Protein 2QY1 (pdb70)

Nearest PDB structures (foldseek):
  2qy1-assembly2_B  TM=1.002E+00  e=3.876E-56  Xanthomonas campestris pv. campestris
  2qxz-assembly2_B  TM=1.002E+00  e=1.216E-54  Xanthomonas campestris pv. campestris
  2qx3-assembly2_B  TM=1.002E+00  e=9.258E-54  Xanthomonas campestris pv. campestris
  7xks-assembly1_A  TM=9.004E-01  e=6.450E-21  Shouchella clausii
  7bbv-assembly2_B  TM=7.972E-01  e=6.185E-16  Verticillium dahliae VdLs.17

Organism: Xanthomonas campestris pv. campestris (strain ATCC 33913 / DSM 3586 / NCPPB 528 / LMG 568 / P 25) (NCBI:txid190485)

Radius of gyration: 25.92 Å; Cα contacts (8 Å, |Δi|>4): 2200; chains: 2; bounding box: 59×51×73 Å

Solvent-accessible surface area: 23620 Å² total; per-residue (Å²): 81,18,51,2,13,0,36,63,4,82,3,4,42,162,114,132,72,65,110,4,61,65,49,115,39,0,20,62,18,3,51,98,25,107,12,73,59,17,19,9,0,38,9,52,10,149,60,91,42,50,78,30,178,81,45,28,36,7,6,91,44,33,40,63,33,0,19,0,17,34,24,19,34,0,1,0,70,6,30,121,44,7,11,0,6,6,0,1,41,0,5,0,70,0,57,25,0,8,0,5,18,0,26,0,0,18,9,30,1,0,88,57,2,28,1,0,6,0,10,0,16,84,27,16,56,0,12,64,0,20,0,1,0,0,14,0,25,9,19,59,72,122,8,106,49,4,32,103,13,9,20,30,0,0,2,8,0,59,45,2,0,52,66,0,0,2,1,12,0,43,0,56,58,5,38,58,0,2,21,2,0,102,29,44,84,6,89,92,0,64,47,3,51,1,0,2,7,7,0,37,5,27,60,0,26,14,47,0,2,13,3,26,24,11,16,1,0,1,2,0,0,4,0,14,57,1,80,68,6,0,0,8,0,16,18,40,0,14,0,36,0,18,6,0,23,0,19,61,2,80,0,0,0,0,1,21,65,2,67,108,50,1,55,3,16,19,65,107,28,82,61,21,87,40,40,76,67,18,99,25,142,76,118,116,75,98,26,38,4,73,130,53,121,41,63,91,120,21,78,87,95,26,70,34,162,57,120,63,17,77,17,66,105,0,71,71,66,0,67,64,6,0,1,20,46,69,139,73,39,107,82,22,49,2,18,0,45,51,4,81,3,6,39,159,119,120,81,79,107,9,58,65,49,114,38,0,14,64,24,2,49,101,23,102,11,76,73,4,24,12,0,38,9,49,8,162,62,89,41,50,83,29,183,76,40,27,34,8,10,95,45,29,34,71,21,0,32,0,19,29,21,20,37,0,2,0,71,5,27,111,43,8,11,0,8,9,0,0,32,0,3,0,74,0,54,20,0,9,0,6,17,0,26,0,0,19,9,33,2,0,80,43,2,29,2,1,11,0,18,0,16,66,26,16,53,0,14,97,0,22,0,2,1,0,14,0,24,9,16,64,68,156,7,109,43,4,31,104,12,3,8,30,1,0,2,12,0,55,54,2,0,53,73,0,0,2,1,13,0,45,0,56,58,5,20,43,0,2,20,2,0,98,29,43,85,4,88,89,0,63,46,3,50,1,0,2,6,9,0,39,5,27,61,0,40,23,50,0,2,14,4,27,23,9,16,1,0,1,1,0,0,4,0,13,57,1,85,70,6,0,0,8,0,14,16,41,0,17,0,39,0,13,3,0,24,0,19,61,2,78,1,0,0,0,1,22,64,5,76,103,60,1,54,3,25,22,70,107,29,84,64,22,84,39,39,75,70,18,101,22,141,74,119,108,95,89,25,36,6,72,117,57,120,44,68,93,116,26,78,87,95,22,70,35,167,51,117,55,17,77,16,66,100,0,69,70,68,0,62,61,6,1,1,21,47,78,131,74,41,109

Foldseek 3Di:
DDFFLLPPQQQQNPDDEDEDADLVSLQVQLVVDPQDDGYEYEHEHADDPVVCPDLQVAQVDAARERENENGERHEYEYDFNHEDLHAYEYEENYERYEYEQYEYESHHHFQPQEHYEFEYDPRHGYESYEYAFAEYAGAPDDHPPSPNTSDHEAHEYALAHARYEREQAEYANEEAYYEQYDALPRVNSLNHEYEYALYEAEHYEDPLPAHAHHEYEYALYEHYQHHHAHYEFANQYEYEYELAEDELHELNDKHDDHQGGYWYHFDQAHYDYNYHYDDDPDDHDMDGCPVRDGPDDDPDDSPTDDDHDRSVCSVVSSVQQGHHNNVNRD/DDFFLLPPQQAQNPPDEDEDADLVSLLVQLVVDPQDNGYEYEYEHADDPVVCVDLQVAQVDAARERENENGERHEYEYDFNHEDLHAYEYEANYERYEYEQYEYESHHHFQPAEHYEFEYDPRHGYESYEYAQAEYAGAPDDHPPSPNGSDHEAHEYALAHARYEHAQAEYANEEAYYEQYDALPRANSLNHEYEYALYEYEHYEDPLPAHAHHEYEYALYEHYQHHHAHYEYANQYEYEYYLAEDEQHELNDKHDDHQGGYWYRYYQAHYDYNYHYDDDDDDHDMDGCPVRDGPDDDDDDSPGDDDHDRSVCSVVSSVQQHHRNNVNRD

Sequence (660 aa):
GPVGYGAGTTGGGNKVPVNVATFEAMQSAIDSYSGSGGLVLNYTGKFDFGTIKDVCAQWKLPAKTVQIKNKSDVTIKGANGSAANFGIRVVGNAHNVIIQNMTIGLLQGGEDADDSISLEGNSSGEPSKIWVDHNTVFASLTKCSGAGDASFDGGIDMKKGVHHVTVSYNYVYNYQKVALNGYSDSDTKNSAARTTYHHNRFENVESRVPLQRFGLSHIYNNYFNNVTTSGINVRMGGIAKIESNYFENIKNPVTSRDSSEIGYWDLINNYVGSGITWGTPDGSKPYANATNWISTKVFPESLGYIYTVTPAAQVKAKVIATAGAGKNLAEGPVGYGAGTTGGGNKVPVNVATFEAMQSAIDSYSGSGGLVLNYTGKFDFGTIKDVCAQWKLPAKTVQIKNKSDVTIKGANGSAANFGIRVVGNAHNVIIQNMTIGLLQGGEDADDSISLEGNSSGEPSKIWVDHNTVFASLTKCSGAGDASFDGGIDMKKGVHHVTVSYNYVYNYQKVALNGYSDSDTKNSAARTTYHHNRFENVESRVPLQRFGLSHIYNNYFNNVTTSGINVRMGGIAKIESNYFENIKNPVTSRDSSEIGYWDLINNYVGSGITWGTPDGSKPYANATNWISTKVFPESLGYIYTVTPAAQVKAKVIATAGAGKNLAE

B-factor: mean 22.55, std 4.58, range [6.92, 63.95]

Structure (mmCIF, N/CA/C/O backbone):
data_2QY1
#
_entry.id   2QY1
#
_cell.length_a   47.575
_cell.length_b   53.310
_cell.length_c   73.214
_cell.angle_alpha   71.64
_cell.angle_beta   80.15
_cell.angle_gamma   68.96
#
_symmetry.space_group_name_H-M   'P 1'
#
loop_
_entity.id
_entity.type
_entity.pdbx_description
1 polymer 'Pectate lyase II'
2 non-polymer 'PHOSPHATE ION'
3 water water
#
loop_
_atom_site.group_PDB
_atom_site.id
_atom_site.type_symbol
_atom_site.label_atom_id
_atom_site.label_alt_id
_atom_site.label_comp_id
_atom_site.label_asym_id
_atom_site.label_entity_id
_atom_site.label_seq_id
_atom_site.pdbx_PDB_ins_code
_atom_site.Cartn_x
_atom_site.Cartn_y
_atom_site.Cartn_z
_atom_site.occupancy
_atom_site.B_iso_or_equiv
_atom_site.auth_seq_id
_atom_site.auth_comp_id
_atom_site.auth_asym_id
_atom_site.auth_atom_id
_atom_site.pdbx_PDB_mo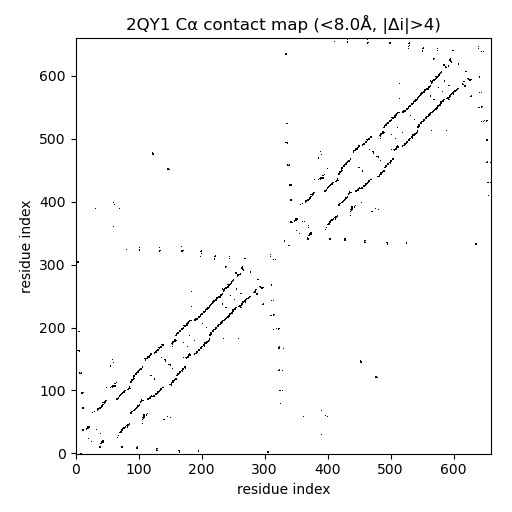del_num
ATOM 1 N N . GLY A 1 1 ? -0.451 -2.720 -33.279 1.00 26.00 24 GLY A N 1
ATOM 2 C CA . GLY A 1 1 ? 0.399 -2.099 -32.223 1.00 25.53 24 GLY A CA 1
ATOM 3 C C . GLY A 1 1 ? -0.327 -1.015 -31.445 1.00 25.26 24 GLY A C 1
ATOM 4 O O . GLY A 1 1 ? -1.399 -0.561 -31.865 1.00 25.58 24 GLY A O 1
ATOM 5 N N . PRO A 1 2 ? 0.251 -0.594 -30.304 1.00 24.74 25 PRO A N 1
ATOM 6 C CA . PRO A 1 2 ? -0.315 0.470 -29.473 1.00 24.35 25 PRO A CA 1
ATOM 7 C C . PRO A 1 2 ? -0.343 1.826 -30.176 1.00 23.88 25 PRO A C 1
ATOM 8 O O . PRO A 1 2 ? 0.584 2.166 -30.918 1.00 23.85 25 PRO A O 1
ATOM 12 N N . VAL A 1 3 ? -1.413 2.578 -29.941 1.00 23.23 26 VAL A N 1
ATOM 13 C CA . VAL A 1 3 ? -1.537 3.942 -30.441 1.00 22.69 26 VAL A CA 1
ATOM 14 C C . VAL A 1 3 ? -1.580 4.892 -29.246 1.00 22.43 26 VAL A C 1
ATOM 15 O O . VAL A 1 3 ? -2.264 4.626 -28.262 1.00 22.31 26 VAL A O 1
ATOM 19 N N . GLY A 1 4 ? -0.839 5.991 -29.325 1.00 22.20 27 GLY A N 1
ATOM 20 C CA . GLY A 1 4 ? -0.846 6.980 -28.251 1.00 21.95 27 GLY A CA 1
ATOM 21 C C . GLY A 1 4 ? 0.480 7.061 -27.524 1.00 21.94 27 GLY A C 1
ATOM 22 O O . GLY A 1 4 ? 1.521 6.720 -28.085 1.00 21.50 27 GLY A O 1
ATOM 23 N N . TYR A 1 5 ? 0.442 7.507 -26.270 1.00 21.85 28 TYR A N 1
ATOM 24 C CA . TYR A 1 5 ? 1.662 7.664 -25.475 1.00 22.00 28 TYR A CA 1
ATOM 25 C C . TYR A 1 5 ? 2.395 6.341 -25.219 1.00 22.11 28 TYR A C 1
ATOM 26 O O . TYR A 1 5 ? 3.605 6.335 -24.976 1.00 22.00 28 TYR A O 1
ATOM 35 N N . GLY A 1 6 ? 1.662 5.230 -25.284 1.00 22.12 29 GLY A N 1
ATOM 36 C CA . GLY A 1 6 ? 2.258 3.899 -25.143 1.00 22.17 29 GLY A CA 1
ATOM 37 C C . GLY A 1 6 ? 2.767 3.310 -26.451 1.00 22.18 29 GLY A C 1
ATOM 38 O O . GLY A 1 6 ? 3.147 2.139 -26.496 1.00 22.24 29 GLY A O 1
ATOM 39 N N . ALA A 1 7 ? 2.784 4.117 -27.515 1.00 22.18 30 ALA A N 1
ATOM 40 C CA . ALA A 1 7 ? 3.232 3.655 -28.833 1.00 22.20 30 ALA A CA 1
ATOM 41 C C . ALA A 1 7 ? 4.675 3.162 -28.794 1.00 22.31 30 ALA A C 1
ATOM 42 O O . ALA A 1 7 ? 5.519 3.735 -28.106 1.00 22.21 30 ALA A O 1
ATOM 44 N N . GLY A 1 8 ? 4.947 2.090 -29.528 1.00 22.45 31 GLY A N 1
ATOM 45 C CA . GLY A 1 8 ? 6.284 1.509 -29.563 1.00 22.65 31 GLY A CA 1
ATOM 46 C C . GLY A 1 8 ? 6.509 0.430 -28.520 1.00 22.60 31 GLY A C 1
ATOM 47 O O . GLY A 1 8 ? 7.557 -0.214 -28.513 1.00 22.74 31 GLY A O 1
ATOM 48 N N . THR A 1 9 ? 5.533 0.239 -27.632 1.00 22.45 32 THR A N 1
ATOM 49 C CA . THR A 1 9 ? 5.580 -0.843 -26.647 1.00 22.32 32 THR A CA 1
ATOM 50 C C . THR A 1 9 ? 5.416 -2.179 -27.369 1.00 22.19 32 THR A C 1
ATOM 51 O O . THR A 1 9 ? 4.456 -2.370 -28.113 1.00 22.23 32 THR A O 1
ATOM 55 N N . THR A 1 10 ? 6.367 -3.086 -27.151 1.00 21.98 33 THR A N 1
ATOM 56 C CA . THR A 1 10 ? 6.380 -4.386 -27.825 1.00 21.61 33 THR A CA 1
ATOM 57 C C . THR A 1 10 ? 6.291 -5.544 -26.832 1.00 21.53 33 THR A C 1
ATOM 58 O O . THR A 1 10 ? 6.073 -6.696 -27.229 1.00 21.55 33 THR A O 1
ATOM 62 N N . GLY A 1 11 ? 6.459 -5.233 -25.545 1.00 21.13 34 GLY A N 1
ATOM 63 C CA . GLY A 1 11 ? 6.472 -6.248 -24.494 1.00 20.87 34 GLY A CA 1
ATOM 64 C C . GLY A 1 11 ? 7.535 -7.298 -24.752 1.00 20.88 34 GLY A C 1
ATOM 65 O O . GLY A 1 11 ? 8.699 -6.966 -24.987 1.00 20.70 34 GLY A O 1
ATOM 66 N N . GLY A 1 12 ? 7.127 -8.563 -24.733 1.00 20.81 35 GLY A N 1
ATOM 67 C CA . GLY A 1 12 ? 8.036 -9.676 -24.996 1.00 21.07 35 GLY A CA 1
ATOM 68 C C . GLY A 1 12 ? 8.241 -9.972 -26.472 1.00 21.24 35 GLY A C 1
ATOM 69 O O . GLY A 1 12 ? 8.966 -10.903 -26.822 1.00 21.21 35 GLY A O 1
ATOM 70 N N . GLY A 1 13 ? 7.598 -9.185 -27.334 1.00 21.31 36 GLY A N 1
ATOM 71 C CA . GLY A 1 13 ? 7.750 -9.314 -28.784 1.00 21.53 36 GLY A CA 1
ATOM 72 C C . GLY A 1 13 ? 7.415 -10.691 -29.324 1.00 21.58 36 GLY A C 1
ATOM 73 O O . GLY A 1 13 ? 6.423 -11.302 -28.922 1.00 21.63 36 GLY A O 1
ATOM 74 N N . ASN A 1 14 ? 8.264 -11.181 -30.225 1.00 21.79 37 ASN A N 1
ATOM 75 C CA . ASN A 1 14 ? 8.058 -12.462 -30.905 1.00 22.06 37 ASN A CA 1
ATOM 76 C C . ASN A 1 14 ? 8.597 -13.695 -30.184 1.00 21.89 37 ASN A C 1
ATOM 77 O O . ASN A 1 14 ? 8.671 -14.776 -30.781 1.00 21.86 37 ASN A O 1
ATOM 82 N N . LYS A 1 15 ? 8.972 -13.547 -28.914 1.00 21.60 38 LYS A N 1
ATOM 83 C CA . LYS A 1 15 ? 9.477 -14.681 -28.138 1.00 21.36 38 LYS A CA 1
ATOM 84 C C . LYS A 1 15 ? 8.407 -15.764 -28.028 1.00 21.03 38 LYS A C 1
ATOM 85 O O . LYS A 1 15 ? 7.213 -15.462 -27.955 1.00 20.79 38 LYS A O 1
ATOM 91 N N . VAL A 1 16 ? 8.845 -17.020 -28.045 1.00 20.74 39 VAL A N 1
ATOM 92 C CA . VAL A 1 16 ? 7.945 -18.161 -27.887 1.00 20.47 39 VAL A CA 1
ATOM 93 C C . VAL A 1 16 ? 7.246 -18.076 -26.524 1.00 20.36 39 VAL A C 1
ATOM 94 O O . VAL A 1 16 ? 7.916 -18.041 -25.489 1.00 20.37 39 VAL A O 1
ATOM 98 N N . PRO A 1 17 ? 5.898 -18.003 -26.528 1.00 20.13 40 PRO A N 1
ATOM 99 C CA . PRO A 1 17 ? 5.108 -17.892 -25.301 1.00 20.04 40 PRO A CA 1
ATOM 100 C C . PRO A 1 17 ? 5.335 -19.032 -24.310 1.00 20.00 40 PRO A C 1
ATOM 101 O O . PRO A 1 17 ? 5.467 -20.190 -24.705 1.00 19.77 40 PRO A O 1
ATOM 105 N N . VAL A 1 18 ? 5.395 -18.674 -23.032 1.00 19.89 41 VAL A N 1
ATOM 106 C CA . VAL A 1 18 ? 5.447 -19.632 -21.939 1.00 19.73 41 VAL A CA 1
ATOM 107 C C . VAL A 1 18 ? 4.013 -19.805 -21.448 1.00 19.86 41 VAL A C 1
ATOM 108 O O . VAL A 1 18 ? 3.392 -18.844 -20.981 1.00 19.77 41 VAL A O 1
ATOM 112 N N . ASN A 1 19 ? 3.477 -21.014 -21.589 1.00 19.77 42 ASN A N 1
ATOM 113 C CA . ASN A 1 19 ? 2.126 -21.303 -21.112 1.00 19.94 42 ASN A CA 1
ATOM 114 C C . ASN A 1 19 ? 2.086 -21.345 -19.590 1.00 20.06 42 ASN A C 1
ATOM 115 O O . ASN A 1 19 ? 2.848 -22.083 -18.960 1.00 20.08 42 ASN A O 1
ATOM 120 N N . VAL A 1 20 ? 1.213 -20.531 -19.009 1.00 20.14 43 VAL A N 1
ATOM 121 C CA . VAL A 1 20 ? 1.018 -20.507 -17.559 1.00 20.45 43 VAL A CA 1
ATOM 122 C C . VAL A 1 20 ? -0.467 -20.679 -17.238 1.00 20.75 43 VAL A C 1
ATOM 123 O O . VAL A 1 20 ? -1.296 -19.869 -17.645 1.00 20.59 43 VAL A O 1
ATOM 127 N N . ALA A 1 21 ? -0.796 -21.753 -16.526 1.00 21.21 44 ALA A N 1
ATOM 128 C CA . ALA A 1 21 ? -2.192 -22.096 -16.252 1.00 21.67 44 ALA A CA 1
ATOM 129 C C . ALA A 1 21 ? -2.726 -21.459 -14.977 1.00 22.06 44 ALA A C 1
ATOM 130 O O . ALA A 1 21 ? -3.939 -21.433 -14.750 1.00 22.10 44 ALA A O 1
ATOM 132 N N . THR A 1 22 ? -1.821 -20.953 -14.143 1.00 22.35 45 THR A N 1
ATOM 133 C CA . THR A 1 22 ? -2.200 -20.425 -12.840 1.00 22.57 45 THR A CA 1
ATOM 134 C C . THR A 1 22 ? -1.474 -19.136 -12.478 1.00 22.99 45 THR A C 1
ATOM 135 O O . THR A 1 22 ? -0.424 -18.797 -13.038 1.00 22.68 45 THR A O 1
ATOM 139 N N . PHE A 1 23 ? -2.074 -18.441 -11.517 1.00 23.63 46 PHE A N 1
ATOM 140 C CA . PHE A 1 23 ? -1.480 -17.343 -10.770 1.00 24.25 46 PHE A CA 1
ATOM 141 C C . PHE A 1 23 ? -0.020 -17.640 -10.372 1.00 24.05 46 PHE A C 1
ATOM 142 O O . PHE A 1 23 ? 0.880 -16.847 -10.657 1.00 24.15 46 PHE A O 1
ATOM 150 N N . GLU A 1 24 ? 0.207 -18.792 -9.745 1.00 23.78 47 GLU A N 1
ATOM 151 C CA . GLU A 1 24 ? 1.538 -19.165 -9.247 1.00 23.58 47 GLU A CA 1
ATOM 152 C C . GLU A 1 24 ? 2.543 -19.455 -10.368 1.00 22.98 47 GLU A C 1
ATOM 153 O O . GLU A 1 24 ? 3.714 -19.080 -10.270 1.00 22.86 47 GLU A O 1
ATOM 159 N N . ALA A 1 25 ? 2.081 -20.120 -11.425 1.00 22.41 48 ALA A N 1
ATOM 160 C CA . ALA A 1 25 ? 2.921 -20.405 -12.587 1.00 21.93 48 ALA A CA 1
ATOM 161 C C . ALA A 1 25 ? 3.375 -19.119 -13.279 1.00 21.69 48 ALA A C 1
ATOM 162 O O . ALA A 1 25 ? 4.518 -19.024 -13.726 1.00 21.48 48 ALA A O 1
ATOM 164 N N . MET A 1 26 ? 2.482 -18.133 -13.357 1.00 21.29 49 MET A N 1
ATOM 165 C CA . MET A 1 26 ? 2.815 -16.845 -13.963 1.00 21.20 49 MET A CA 1
ATOM 166 C C . MET A 1 26 ? 3.905 -16.144 -13.157 1.00 21.09 49 MET A C 1
ATOM 167 O O . MET A 1 26 ? 4.888 -15.664 -13.724 1.00 20.95 49 MET A O 1
ATOM 172 N N . GLN A 1 27 ? 3.729 -16.102 -11.836 1.00 21.12 50 GLN A N 1
ATOM 173 C CA . GLN A 1 27 ? 4.704 -15.473 -10.946 1.00 21.08 50 GLN A CA 1
ATOM 174 C C . GLN A 1 27 ? 6.061 -16.166 -11.027 1.00 21.29 50 GLN A C 1
ATOM 175 O O . GLN A 1 27 ? 7.093 -15.500 -11.125 1.00 21.53 50 GLN A O 1
ATOM 181 N N . SER A 1 28 ? 6.053 -17.498 -10.995 1.00 21.39 51 SER A N 1
ATOM 182 C CA . SER A 1 28 ? 7.287 -18.281 -11.097 1.00 21.41 51 SER A CA 1
ATOM 183 C C . SER A 1 28 ? 8.071 -17.953 -12.368 1.00 21.52 51 SER A C 1
ATOM 184 O O . SER A 1 28 ? 9.295 -17.809 -12.325 1.00 21.43 51 SER A O 1
ATOM 187 N N . ALA A 1 29 ? 7.361 -17.828 -13.488 1.00 21.53 52 ALA A N 1
ATOM 188 C CA . ALA A 1 29 ? 7.984 -17.511 -14.775 1.00 21.75 52 ALA A CA 1
ATOM 189 C C . ALA A 1 29 ? 8.574 -16.099 -14.793 1.00 21.64 52 ALA A C 1
ATOM 190 O O . ALA A 1 29 ? 9.634 -15.872 -15.376 1.00 21.86 52 ALA A O 1
ATOM 192 N N . ILE A 1 30 ? 7.887 -15.162 -14.146 1.00 21.63 53 ILE A N 1
ATOM 193 C CA . ILE A 1 30 ? 8.400 -13.803 -13.963 1.00 21.67 53 ILE A CA 1
ATOM 194 C C . ILE A 1 30 ? 9.633 -13.795 -13.051 1.00 21.53 53 ILE A C 1
ATOM 195 O O . ILE A 1 30 ? 10.620 -13.127 -13.354 1.00 21.38 53 ILE A O 1
ATOM 200 N N . ASP A 1 31 ? 9.571 -14.552 -11.951 1.00 21.51 54 ASP A N 1
ATOM 201 C CA . ASP A 1 31 ? 10.672 -14.635 -10.985 1.00 21.52 54 ASP A CA 1
ATOM 202 C C . ASP A 1 31 ? 11.950 -15.207 -11.608 1.00 21.66 54 ASP A C 1
ATOM 203 O O . ASP A 1 31 ? 13.056 -14.760 -11.290 1.00 21.56 54 ASP A O 1
ATOM 208 N N . SER A 1 32 ? 11.786 -16.192 -12.492 1.00 21.78 55 SER A N 1
ATOM 209 C CA . SER A 1 32 ? 12.908 -16.870 -13.149 1.00 22.12 55 SER A CA 1
ATOM 210 C C . SER A 1 32 ? 13.534 -16.033 -14.265 1.00 22.01 55 SER A C 1
ATOM 211 O O . SER A 1 32 ? 14.706 -16.201 -14.595 1.00 22.06 55 SER A O 1
ATOM 214 N N . TYR A 1 33 ? 12.734 -15.139 -14.835 1.00 22.05 56 TYR A N 1
ATOM 215 C CA . TYR A 1 33 ? 13.128 -14.273 -15.945 1.00 22.03 56 TYR A CA 1
ATOM 216 C C . TYR A 1 33 ? 14.280 -13.337 -15.562 1.00 22.27 56 TYR A C 1
ATOM 217 O O . TYR A 1 33 ? 14.296 -12.783 -14.463 1.00 22.48 56 TYR A O 1
ATOM 226 N N . SER A 1 34 ? 15.239 -13.177 -16.472 1.00 22.55 57 SER A N 1
ATOM 227 C CA . SER A 1 34 ? 16.441 -12.370 -16.228 1.00 22.94 57 SER A CA 1
ATOM 228 C C . SER A 1 34 ? 16.148 -10.881 -16.010 1.00 23.06 57 SER A C 1
ATOM 229 O O . SER A 1 34 ? 16.919 -10.184 -15.344 1.00 23.28 57 SER A O 1
ATOM 232 N N . GLY A 1 35 ? 15.043 -10.402 -16.579 1.00 23.02 58 GLY A N 1
ATOM 233 C CA . GLY A 1 35 ? 14.604 -9.020 -16.391 1.00 22.78 58 GLY A CA 1
ATOM 234 C C . GLY A 1 35 ? 14.595 -8.172 -17.651 1.00 22.67 58 GLY A C 1
ATOM 235 O O . GLY A 1 35 ? 14.050 -7.071 -17.650 1.00 22.86 58 GLY A O 1
ATOM 236 N N . SER A 1 36 ? 15.210 -8.674 -18.719 1.00 22.55 59 SER A N 1
ATOM 237 C CA . SER A 1 36 ? 15.229 -7.979 -20.010 1.00 22.37 59 SER A CA 1
ATOM 238 C C . SER A 1 36 ? 15.467 -8.958 -21.160 1.00 22.19 59 SER A C 1
ATOM 239 O O . SER A 1 36 ? 15.908 -10.088 -20.944 1.00 22.26 59 SER A O 1
ATOM 242 N N . GLY A 1 37 ? 15.164 -8.521 -22.379 1.00 21.97 60 GLY A N 1
ATOM 243 C CA . GLY A 1 37 ? 15.359 -9.355 -23.561 1.00 21.75 60 GLY A CA 1
ATOM 244 C C . GLY A 1 37 ? 14.063 -9.891 -24.140 1.00 21.53 60 GLY A C 1
ATOM 245 O O . GLY A 1 37 ? 13.980 -10.152 -25.344 1.00 21.67 60 GLY A O 1
ATOM 246 N N . GLY A 1 38 ? 13.055 -10.064 -23.286 1.00 21.06 61 GLY A N 1
ATOM 247 C CA . GLY A 1 38 ? 11.739 -10.506 -23.738 1.00 20.67 61 GLY A CA 1
ATOM 248 C C . GLY A 1 38 ? 11.212 -11.743 -23.039 1.00 20.57 61 GLY A C 1
ATOM 249 O O . GLY A 1 38 ? 11.896 -12.768 -22.962 1.00 20.35 61 GLY A O 1
ATOM 250 N N . LEU A 1 39 ? 9.987 -11.631 -22.527 1.00 20.17 62 LEU A N 1
ATOM 251 C CA . LEU A 1 39 ? 9.249 -12.751 -21.952 1.00 20.00 62 LEU A CA 1
ATOM 252 C C . LEU A 1 39 ? 7.780 -12.645 -22.361 1.00 19.94 62 LEU A C 1
ATOM 253 O O . LEU A 1 39 ? 7.148 -11.609 -22.151 1.00 20.01 62 LEU A O 1
ATOM 258 N N . VAL A 1 40 ? 7.243 -13.710 -22.948 1.00 19.67 63 VAL A N 1
ATOM 259 C CA . VAL A 1 40 ? 5.829 -13.735 -23.323 1.00 19.49 63 VAL A CA 1
ATOM 260 C C . VAL A 1 40 ? 5.112 -14.823 -22.541 1.00 19.56 63 VAL A C 1
ATOM 261 O O . VAL A 1 40 ? 5.488 -15.994 -22.602 1.00 19.36 63 VAL A O 1
ATOM 265 N N . LEU A 1 41 ? 4.082 -14.420 -21.804 1.00 19.50 64 LEU A N 1
ATOM 266 C CA . LEU A 1 41 ? 3.310 -15.347 -20.993 1.00 20.00 64 LEU A CA 1
ATOM 267 C C . LEU A 1 41 ? 1.907 -15.540 -21.552 1.00 19.97 64 LEU A C 1
ATOM 268 O O . LEU A 1 41 ? 1.139 -14.584 -21.683 1.00 20.02 64 LEU A O 1
ATOM 273 N N . ASN A 1 42 ? 1.594 -16.787 -21.892 1.00 19.67 65 ASN A N 1
ATOM 274 C CA . ASN A 1 42 ? 0.273 -17.161 -22.366 1.00 19.72 65 ASN A CA 1
ATOM 275 C C . ASN A 1 42 ? -0.538 -17.732 -21.209 1.00 19.56 65 ASN A C 1
ATOM 276 O O . ASN A 1 42 ? -0.342 -18.884 -20.809 1.00 19.33 65 ASN A O 1
ATOM 281 N N . TYR A 1 43 ? -1.435 -16.914 -20.662 1.00 19.38 66 TYR A N 1
ATOM 282 C CA . TYR A 1 43 ? -2.280 -17.340 -19.546 1.00 19.45 66 TYR A CA 1
ATOM 283 C C . TYR A 1 43 ? -3.492 -18.142 -20.020 1.00 19.68 66 TYR A C 1
ATOM 284 O O . TYR A 1 43 ? -4.334 -17.630 -20.758 1.00 19.76 66 TYR A O 1
ATOM 293 N N . THR A 1 44 ? -3.578 -19.388 -19.560 1.00 20.05 67 THR A N 1
ATOM 294 C CA . THR A 1 44 ? -4.579 -20.345 -20.042 1.00 20.42 67 THR A CA 1
ATOM 295 C C . THR A 1 44 ? -5.633 -20.712 -18.994 1.00 20.60 67 THR A C 1
ATOM 296 O O . THR A 1 44 ? -6.589 -21.428 -19.297 1.00 20.59 67 THR A O 1
ATOM 300 N N . GLY A 1 45 ? -5.450 -20.234 -17.766 1.00 21.06 68 GLY A N 1
ATOM 301 C CA . GLY A 1 45 ? -6.373 -20.538 -16.671 1.00 21.51 68 GLY A CA 1
ATOM 302 C C . GLY A 1 45 ? -7.772 -20.031 -16.950 1.00 21.81 68 GLY A C 1
ATOM 303 O O . GLY A 1 45 ? -7.943 -18.989 -17.579 1.00 21.67 68 GLY A O 1
ATOM 304 N N . LYS A 1 46 ? -8.771 -20.787 -16.503 1.00 22.18 69 LYS A N 1
ATOM 305 C CA . LYS A 1 46 ? -10.171 -20.443 -16.729 1.00 22.83 69 LYS A CA 1
ATOM 306 C C . LYS A 1 46 ? -10.927 -20.430 -15.407 1.00 22.68 69 LYS A C 1
ATOM 307 O O . LYS A 1 46 ? -11.629 -21.386 -15.075 1.00 22.71 69 LYS A O 1
ATOM 313 N N . PHE A 1 47 ? -10.776 -19.349 -14.651 1.00 22.65 70 PHE A N 1
ATOM 314 C CA . PHE A 1 47 ? -11.482 -19.214 -13.380 1.00 22.62 70 PHE A CA 1
ATOM 315 C C . PHE A 1 47 ? -12.993 -19.145 -13.592 1.00 22.69 70 PHE A C 1
ATOM 316 O O . PHE A 1 47 ? -13.483 -18.351 -14.397 1.00 22.62 70 PHE A O 1
ATOM 324 N N . ASP A 1 48 ? -13.717 -19.990 -12.865 1.00 22.90 71 ASP A N 1
ATOM 325 C CA . ASP A 1 48 ? -15.175 -19.989 -12.895 1.00 23.05 71 ASP A CA 1
ATOM 326 C C . ASP A 1 48 ? -15.673 -19.005 -11.844 1.00 22.99 71 ASP A C 1
ATOM 327 O O . ASP A 1 48 ? -15.561 -19.262 -10.644 1.00 22.96 71 ASP A O 1
ATOM 332 N N . PHE A 1 49 ? -16.216 -17.879 -12.304 1.00 22.77 72 PHE A N 1
ATOM 333 C CA . PHE A 1 49 ? -16.690 -16.825 -11.405 1.00 22.75 72 PHE A CA 1
ATOM 334 C C . PHE A 1 49 ? -17.933 -17.235 -10.612 1.00 22.83 72 PHE A C 1
ATOM 335 O O . PHE A 1 49 ? -18.228 -16.652 -9.565 1.00 22.75 72 PHE A O 1
ATOM 343 N N . GLY A 1 50 ? -18.639 -18.251 -11.106 1.00 22.93 73 GLY A N 1
ATOM 344 C CA . GLY A 1 50 ? -19.782 -18.833 -10.402 1.00 23.08 73 GLY A CA 1
ATOM 345 C C . GLY A 1 50 ? -19.428 -19.458 -9.063 1.00 23.22 73 GLY A C 1
ATOM 346 O O . GLY A 1 50 ? -20.309 -19.686 -8.228 1.00 23.51 73 GLY A O 1
ATOM 347 N N . THR A 1 51 ? -18.141 -19.736 -8.854 1.00 23.22 74 THR A N 1
ATOM 348 C CA . THR A 1 51 ? -17.653 -20.284 -7.585 1.00 23.46 74 THR A CA 1
ATOM 349 C C . THR A 1 51 ? -17.685 -19.252 -6.452 1.00 23.54 74 THR A C 1
ATOM 350 O O . THR A 1 51 ? -17.565 -19.609 -5.278 1.00 23.44 74 THR A O 1
ATOM 354 N N . ILE A 1 52 ? -17.832 -17.977 -6.812 1.00 23.70 75 ILE A N 1
ATOM 355 C CA . ILE A 1 52 ? -17.996 -16.903 -5.830 1.00 23.88 75 ILE A CA 1
ATOM 356 C C . ILE A 1 52 ? -19.491 -16.686 -5.568 1.00 24.09 75 ILE A C 1
ATOM 357 O O . ILE A 1 52 ? -20.187 -16.015 -6.338 1.00 24.31 75 ILE A O 1
ATOM 362 N N . LYS A 1 53 ? -19.971 -17.276 -4.477 1.00 24.26 76 LYS A N 1
ATOM 363 C CA . LYS A 1 53 ? -21.397 -17.277 -4.144 1.00 24.55 76 LYS A CA 1
ATOM 364 C C . LYS A 1 53 ? -21.816 -16.038 -3.354 1.00 24.34 76 LYS A C 1
ATOM 365 O O . LYS A 1 53 ? -23.010 -15.745 -3.223 1.00 24.43 76 LYS A O 1
ATOM 371 N N . ASP A 1 54 ? -20.824 -15.320 -2.832 1.00 23.85 77 ASP A N 1
ATOM 372 C CA . ASP A 1 54 ? -21.057 -14.101 -2.072 1.00 23.35 77 ASP A CA 1
ATOM 373 C C . ASP A 1 54 ? -20.012 -13.065 -2.463 1.00 22.69 77 ASP A C 1
ATOM 374 O O . ASP A 1 54 ? -18.831 -13.221 -2.165 1.00 22.50 77 ASP A O 1
ATOM 379 N N . VAL A 1 55 ? -20.467 -12.018 -3.148 1.00 22.07 78 VAL A N 1
ATOM 380 C CA . VAL A 1 55 ? -19.617 -10.904 -3.575 1.00 21.73 78 VAL A CA 1
ATOM 381 C C . VAL A 1 55 ? -18.897 -10.267 -2.375 1.00 20.98 78 VAL A C 1
ATOM 382 O O . VAL A 1 55 ? -17.768 -9.783 -2.495 1.00 20.87 78 VAL A O 1
ATOM 386 N N . CYS A 1 56 ? -19.550 -10.314 -1.217 1.00 20.23 79 CYS A N 1
ATOM 387 C CA . CYS A 1 56 ? -19.040 -9.682 -0.004 1.00 19.52 79 CYS A CA 1
ATOM 388 C C . CYS A 1 56 ? -18.044 -10.520 0.802 1.00 19.37 79 CYS A C 1
ATOM 389 O O . CYS A 1 56 ? -17.559 -10.086 1.852 1.00 19.22 79 CYS A O 1
ATOM 392 N N . ALA A 1 57 ? -17.726 -11.708 0.293 1.00 19.13 80 ALA A N 1
ATOM 393 C CA . ALA A 1 57 ? -16.682 -12.547 0.881 1.00 19.01 80 ALA A CA 1
ATOM 394 C C . ALA A 1 57 ? -15.288 -12.058 0.491 1.00 18.90 80 ALA A C 1
ATOM 395 O O . ALA A 1 57 ? -14.310 -12.328 1.191 1.00 18.75 80 ALA A O 1
ATOM 397 N N . GLN A 1 58 ? -15.211 -11.324 -0.615 1.00 18.76 81 GLN A N 1
ATOM 398 C CA . GLN A 1 58 ? -13.931 -11.011 -1.254 1.00 18.80 81 GLN A CA 1
ATOM 399 C C . GLN A 1 58 ? -13.044 -10.038 -0.473 1.00 18.77 81 GLN A C 1
ATOM 400 O O . GLN A 1 58 ? -11.847 -10.291 -0.311 1.00 18.83 81 GLN A O 1
ATOM 406 N N . TRP A 1 59 ? -13.633 -8.952 0.029 1.00 18.65 82 TRP A N 1
ATOM 407 C CA . TRP A 1 59 ? -12.862 -7.889 0.687 1.00 18.66 82 TRP A CA 1
ATOM 408 C C . TRP A 1 59 ? -12.137 -8.375 1.940 1.00 18.97 82 TRP A C 1
ATOM 409 O O . TRP A 1 59 ? -11.092 -7.836 2.315 1.00 18.74 82 TRP A O 1
ATOM 420 N N . LYS A 1 60 ? -12.703 -9.413 2.553 1.00 19.19 83 LYS A N 1
ATOM 421 C CA . LYS A 1 60 ? -12.205 -10.014 3.786 1.00 20.04 83 LYS A CA 1
ATOM 422 C C . LYS A 1 60 ? -10.967 -10.881 3.559 1.00 19.73 83 LYS A C 1
ATOM 423 O O . LYS A 1 60 ? -10.204 -11.143 4.494 1.00 19.94 83 LYS A O 1
ATOM 429 N N . LEU A 1 61 ? -10.783 -11.333 2.320 1.00 19.44 84 LEU A N 1
ATOM 430 C CA . LEU A 1 61 ? -9.713 -12.269 1.980 1.00 19.20 84 LEU A CA 1
ATOM 431 C C . LEU A 1 61 ? -8.461 -11.536 1.495 1.00 19.23 84 LEU A C 1
ATOM 432 O O . LEU A 1 61 ? -8.563 -10.411 0.997 1.00 19.17 84 LEU A O 1
ATOM 437 N N . PRO A 1 62 ? -7.274 -12.159 1.656 1.00 19.21 85 PRO A N 1
ATOM 438 C CA . PRO A 1 62 ? -6.049 -11.563 1.112 1.00 19.26 85 PRO A CA 1
ATOM 439 C C . PRO A 1 62 ? -6.060 -11.463 -0.410 1.00 19.30 85 PRO A C 1
ATOM 440 O O . PRO A 1 62 ? -6.658 -12.308 -1.091 1.00 19.15 85 PRO A O 1
ATOM 444 N N . ALA A 1 63 ? -5.399 -10.430 -0.928 1.00 19.31 86 ALA A N 1
ATOM 445 C CA . ALA A 1 63 ? -5.286 -10.216 -2.367 1.00 19.74 86 ALA A CA 1
ATOM 446 C C . ALA A 1 63 ? -4.468 -11.318 -3.036 1.00 20.10 86 ALA A C 1
ATOM 447 O O . ALA A 1 63 ? -3.577 -11.906 -2.418 1.00 20.12 86 ALA A O 1
ATOM 449 N N . LYS A 1 64 ? -4.798 -11.595 -4.295 1.00 20.58 87 LYS A N 1
ATOM 450 C CA . LYS A 1 64 ? -4.013 -12.478 -5.156 1.00 21.04 87 LYS A CA 1
ATOM 451 C C . LYS A 1 64 ? -3.512 -11.624 -6.316 1.00 21.31 87 LYS A C 1
ATOM 452 O O . LYS A 1 64 ? -4.301 -11.198 -7.168 1.00 21.13 87 LYS A O 1
ATOM 458 N N . THR A 1 65 ? -2.209 -11.353 -6.333 1.00 21.58 88 THR A N 1
ATOM 459 C CA . THR A 1 65 ? -1.641 -10.364 -7.249 1.00 22.25 88 THR A CA 1
ATOM 460 C C . THR A 1 65 ? -0.293 -10.806 -7.818 1.00 22.57 88 THR A C 1
ATOM 461 O O . THR A 1 65 ? 0.649 -11.093 -7.068 1.00 22.68 88 THR A O 1
ATOM 465 N N . VAL A 1 66 ? -0.218 -10.869 -9.144 1.00 22.57 89 VAL A N 1
ATOM 466 C CA . VAL A 1 66 ? 1.034 -11.145 -9.840 1.00 22.77 89 VAL A CA 1
ATOM 467 C C . VAL A 1 66 ? 1.859 -9.856 -9.906 1.00 23.04 89 VAL A C 1
ATOM 468 O O . VAL A 1 66 ? 1.331 -8.788 -10.223 1.00 22.83 89 VAL A O 1
ATOM 472 N N . GLN A 1 67 ? 3.150 -9.957 -9.599 1.00 23.26 90 GLN A N 1
ATOM 473 C CA . GLN A 1 67 ? 4.023 -8.783 -9.575 1.00 23.97 90 GLN A CA 1
ATOM 474 C C . GLN A 1 67 ? 5.100 -8.860 -10.651 1.00 23.50 90 GLN A C 1
ATOM 475 O O . GLN A 1 67 ? 5.868 -9.828 -10.699 1.00 23.38 90 GLN A O 1
ATOM 481 N N . ILE A 1 68 ? 5.148 -7.845 -11.510 1.00 23.08 91 ILE A N 1
ATOM 482 C CA . ILE A 1 68 ? 6.304 -7.613 -12.371 1.00 22.83 91 ILE A CA 1
ATOM 483 C C . ILE A 1 68 ? 7.074 -6.447 -11.757 1.00 22.54 91 ILE A C 1
ATOM 484 O O . ILE A 1 68 ? 6.652 -5.295 -11.854 1.00 22.45 91 ILE A O 1
ATOM 489 N N . LYS A 1 69 ? 8.191 -6.757 -11.109 1.00 22.19 92 LYS A N 1
ATOM 490 C CA . LYS A 1 69 ? 8.953 -5.752 -10.377 1.00 22.00 92 LYS A CA 1
ATOM 491 C C . LYS A 1 69 ? 10.383 -5.653 -10.893 1.00 21.82 92 LYS A C 1
ATOM 492 O O . LYS A 1 69 ? 11.126 -6.636 -10.878 1.00 21.45 92 LYS A O 1
ATOM 498 N N . ASN A 1 70 ? 10.756 -4.456 -11.341 1.00 21.73 93 ASN A N 1
ATOM 499 C CA . ASN A 1 70 ? 12.100 -4.190 -11.870 1.00 21.97 93 ASN A CA 1
ATOM 500 C C . ASN A 1 70 ? 12.503 -5.129 -13.007 1.00 21.64 93 ASN A C 1
ATOM 501 O O . ASN A 1 70 ? 13.666 -5.525 -13.123 1.00 21.68 93 ASN A O 1
ATOM 506 N N . LYS A 1 71 ? 11.526 -5.486 -13.837 1.00 21.34 94 LYS A N 1
ATOM 507 C CA . LYS A 1 71 ? 11.770 -6.318 -15.013 1.00 21.13 94 LYS A CA 1
ATOM 508 C C . LYS A 1 71 ? 11.061 -5.726 -16.225 1.00 20.88 94 LYS A C 1
ATOM 509 O O . LYS A 1 71 ? 10.005 -5.105 -16.092 1.00 20.78 94 LYS A O 1
ATOM 515 N N . SER A 1 72 ? 11.664 -5.909 -17.397 1.00 20.57 95 SER A N 1
ATOM 516 C CA . SER A 1 72 ? 11.231 -5.235 -18.615 1.00 20.23 95 SER A CA 1
ATOM 517 C C . SER A 1 72 ? 11.011 -6.204 -19.764 1.00 20.21 95 SER A C 1
ATOM 518 O O . SER A 1 72 ? 11.455 -7.355 -19.709 1.00 20.02 95 SER A O 1
ATOM 521 N N . ASP A 1 73 ? 10.334 -5.721 -20.809 1.00 19.99 96 ASP A N 1
ATOM 522 C CA . ASP A 1 73 ? 10.107 -6.484 -22.041 1.00 19.97 96 ASP A CA 1
ATOM 523 C C . ASP A 1 73 ? 9.239 -7.715 -21.775 1.00 20.02 96 ASP A C 1
ATOM 524 O O . ASP A 1 73 ? 9.632 -8.846 -22.066 1.00 19.83 96 ASP A O 1
ATOM 529 N N . VAL A 1 74 ? 8.055 -7.478 -21.216 1.00 20.01 97 VAL A N 1
ATOM 530 C CA . VAL A 1 74 ? 7.160 -8.552 -20.800 1.00 20.11 97 VAL A CA 1
ATOM 531 C C . VAL A 1 74 ? 5.790 -8.400 -21.454 1.00 20.20 97 VAL A C 1
ATOM 532 O O . VAL A 1 74 ? 5.215 -7.307 -21.474 1.00 20.07 97 VAL A O 1
ATOM 536 N N . THR A 1 75 ? 5.282 -9.504 -21.993 1.00 20.32 98 THR A N 1
ATOM 537 C CA . THR A 1 75 ? 3.896 -9.583 -22.434 1.00 20.63 98 THR A CA 1
ATOM 538 C C . THR A 1 75 ? 3.128 -10.555 -21.540 1.00 21.00 98 THR A C 1
ATOM 539 O O . THR A 1 75 ? 3.521 -11.716 -21.394 1.00 20.93 98 THR A O 1
ATOM 543 N N . ILE A 1 76 ? 2.056 -10.067 -20.918 1.00 21.33 99 ILE A N 1
ATOM 544 C CA . ILE A 1 76 ? 1.077 -10.948 -20.285 1.00 22.04 99 ILE A CA 1
ATOM 545 C C . ILE A 1 76 ? -0.160 -10.949 -21.169 1.00 22.19 99 ILE A C 1
ATOM 546 O O . ILE A 1 76 ? -0.832 -9.924 -21.318 1.00 22.37 99 ILE A O 1
ATOM 551 N N . LYS A 1 77 ? -0.454 -12.109 -21.763 1.00 20.00 100 LYS A N 1
ATOM 552 C CA . LYS A 1 77 ? -1.589 -12.189 -22.673 1.00 20.00 100 LYS A CA 1
ATOM 553 C C . LYS A 1 77 ? -2.496 -13.364 -22.320 1.00 20.00 100 LYS A C 1
ATOM 554 O O . LYS A 1 77 ? -2.082 -14.520 -22.279 1.00 22.51 100 LYS A O 1
ATOM 560 N N . GLY A 1 78 ? -3.773 -13.043 -22.079 1.00 22.03 101 GLY A N 1
ATOM 561 C CA . GLY A 1 78 ? -4.771 -14.067 -21.831 1.00 21.89 101 GLY A CA 1
ATOM 562 C C . GLY A 1 78 ? -5.117 -14.794 -23.115 1.00 21.70 101 GLY A C 1
ATOM 563 O O . GLY A 1 78 ? -5.291 -14.170 -24.166 1.00 21.60 101 GLY A O 1
ATOM 564 N N . ALA A 1 79 ? -5.191 -16.118 -23.036 1.00 21.64 102 ALA A N 1
ATOM 565 C CA . ALA A 1 79 ? -5.700 -16.919 -24.145 1.00 21.78 102 ALA A CA 1
ATOM 566 C C . ALA A 1 79 ? -7.198 -16.653 -24.277 1.00 21.82 102 ALA A C 1
ATOM 567 O O . ALA A 1 79 ? -7.836 -16.193 -23.322 1.00 21.55 102 ALA A O 1
ATOM 569 N N . ASN A 1 80 ? -7.754 -16.902 -25.460 1.00 21.74 103 ASN A N 1
ATOM 570 C CA . ASN A 1 80 ? -9.192 -16.774 -25.649 1.00 21.86 103 ASN A CA 1
ATOM 571 C C . ASN A 1 80 ? -9.918 -17.681 -24.665 1.00 21.52 103 ASN A C 1
ATOM 572 O O . ASN A 1 80 ? -9.589 -18.866 -24.541 1.00 21.43 103 ASN A O 1
ATOM 577 N N . GLY A 1 81 ? -10.885 -17.111 -23.955 1.00 21.07 104 GLY A N 1
ATOM 578 C CA . GLY A 1 81 ? -11.685 -17.863 -22.998 1.00 20.76 104 GLY A CA 1
ATOM 579 C C . GLY A 1 81 ? -11.091 -17.922 -21.604 1.00 20.57 104 GLY A C 1
ATOM 580 O O . GLY A 1 81 ? -11.731 -18.435 -20.683 1.00 20.55 104 GLY A O 1
ATOM 581 N N . SER A 1 82 ? -9.871 -17.407 -21.445 1.00 20.26 105 SER A N 1
ATOM 582 C CA . SER A 1 82 ? -9.203 -17.392 -20.141 1.00 20.13 105 SER A CA 1
ATOM 583 C C . SER A 1 82 ? -9.841 -16.377 -19.202 1.00 20.01 105 SER A C 1
ATOM 584 O O . SER A 1 82 ? -10.365 -15.352 -19.641 1.00 19.96 105 SER A O 1
ATOM 587 N N . ALA A 1 83 ? -9.792 -16.675 -17.908 1.00 19.84 106 ALA A N 1
ATOM 588 C CA . ALA A 1 83 ? -10.314 -15.784 -16.882 1.00 19.58 106 ALA A CA 1
ATOM 589 C C . ALA A 1 83 ? -9.460 -15.894 -15.625 1.00 19.58 106 ALA A C 1
ATOM 590 O O . ALA A 1 83 ? -9.040 -16.994 -15.242 1.00 19.49 106 ALA A O 1
ATOM 592 N N . ALA A 1 84 ? -9.216 -14.746 -14.994 1.00 19.31 107 ALA A N 1
ATOM 593 C CA . ALA A 1 84 ? -8.366 -14.647 -13.812 1.00 19.07 107 ALA A CA 1
ATOM 594 C C . ALA A 1 84 ? -9.119 -14.079 -12.616 1.00 19.00 107 ALA A C 1
ATOM 595 O O . ALA A 1 84 ? -9.872 -13.115 -12.751 1.00 18.79 107 ALA A O 1
ATOM 597 N N . ASN A 1 85 ? -8.903 -14.691 -11.454 1.00 18.88 108 ASN A N 1
ATOM 598 C CA . ASN A 1 85 ? -9.328 -14.140 -10.171 1.00 18.81 108 ASN A CA 1
ATOM 599 C C . ASN A 1 85 ? -8.102 -13.621 -9.412 1.00 18.78 108 ASN A C 1
ATOM 600 O O . ASN A 1 85 ? -7.991 -13.758 -8.191 1.00 18.70 108 ASN A O 1
ATOM 605 N N . PHE A 1 86 ? -7.176 -13.037 -10.166 1.00 18.87 109 PHE A N 1
ATOM 606 C CA . PHE A 1 86 ? -5.994 -12.388 -9.605 1.00 19.11 109 PHE A CA 1
ATOM 607 C C . PHE A 1 86 ? -5.691 -11.117 -10.390 1.00 19.24 109 PHE A C 1
ATOM 608 O O . PHE A 1 86 ? -6.023 -11.021 -11.573 1.00 19.41 109 PHE A O 1
ATOM 616 N N . GLY A 1 87 ? -5.074 -10.148 -9.719 1.00 19.48 110 GLY A N 1
ATOM 617 C CA . GLY A 1 87 ? -4.672 -8.894 -10.347 1.00 19.83 110 GLY A CA 1
ATOM 618 C C . GLY A 1 87 ? -3.219 -8.898 -10.779 1.00 19.96 110 GLY A C 1
ATOM 619 O O . GLY A 1 87 ? -2.487 -9.860 -10.527 1.00 19.44 110 GLY A O 1
ATOM 620 N N . ILE A 1 88 ? -2.807 -7.817 -11.437 1.00 20.24 111 ILE A N 1
ATOM 621 C CA . ILE A 1 88 ? -1.441 -7.674 -11.944 1.00 20.72 111 ILE A CA 1
ATOM 622 C C . ILE A 1 88 ? -0.879 -6.326 -11.511 1.00 20.99 111 ILE A C 1
ATOM 623 O O . ILE A 1 88 ? -1.573 -5.304 -11.559 1.00 20.99 111 ILE A O 1
ATOM 628 N N . ARG A 1 89 ? 0.381 -6.340 -11.096 1.00 20.92 112 ARG A N 1
ATOM 629 C CA . ARG A 1 89 ? 1.061 -5.143 -10.639 1.00 21.25 112 ARG A CA 1
ATOM 630 C C . ARG A 1 89 ? 2.392 -4.976 -11.370 1.00 20.56 112 ARG A C 1
ATOM 631 O O . ARG A 1 89 ? 3.191 -5.909 -11.432 1.00 20.66 112 ARG A O 1
ATOM 639 N N . VAL A 1 90 ? 2.621 -3.791 -11.929 1.00 20.26 113 VAL A N 1
ATOM 640 C CA . VAL A 1 90 ? 3.910 -3.461 -12.548 1.00 19.90 113 VAL A CA 1
ATOM 641 C C . VAL A 1 90 ? 4.552 -2.335 -11.743 1.00 19.84 113 VAL A C 1
ATOM 642 O O . VAL A 1 90 ? 3.987 -1.250 -11.619 1.00 19.55 113 VAL A O 1
ATOM 646 N N . VAL A 1 91 ? 5.732 -2.598 -11.189 1.00 19.77 114 VAL A N 1
ATOM 647 C CA . VAL A 1 91 ? 6.297 -1.686 -10.199 1.00 19.91 114 VAL A CA 1
ATOM 648 C C . VAL A 1 91 ? 7.808 -1.426 -10.361 1.00 19.71 114 VAL A C 1
ATOM 649 O O . VAL A 1 91 ? 8.582 -2.320 -10.728 1.00 19.37 114 VAL A O 1
ATOM 653 N N . GLY A 1 92 ? 8.198 -0.179 -10.118 1.00 19.57 115 GLY A N 1
ATOM 654 C CA . GLY A 1 92 ? 9.602 0.218 -10.093 1.00 19.71 115 GLY A CA 1
ATOM 655 C C . GLY A 1 92 ? 10.215 0.401 -11.467 1.00 19.91 115 GLY A C 1
ATOM 656 O O . GLY A 1 92 ? 9.551 0.863 -12.398 1.00 19.76 115 GLY A O 1
ATOM 657 N N . ASN A 1 93 ? 11.490 0.033 -11.581 1.00 20.14 116 ASN A N 1
ATOM 658 C CA . ASN A 1 93 ? 12.248 0.161 -12.823 1.00 20.47 116 ASN A CA 1
ATOM 659 C C . ASN A 1 93 ? 11.832 -0.918 -13.827 1.00 20.61 116 ASN A C 1
ATOM 660 O O . ASN A 1 93 ? 12.590 -1.846 -14.121 1.00 20.70 116 ASN A O 1
ATOM 665 N N . ALA A 1 94 ? 10.617 -0.778 -14.346 1.00 20.56 117 ALA A N 1
ATOM 666 C CA . ALA A 1 94 ? 10.002 -1.784 -15.203 1.00 20.87 117 ALA A CA 1
ATOM 667 C C . ALA A 1 94 ? 9.437 -1.114 -16.447 1.00 21.01 117 ALA A C 1
ATOM 668 O O . ALA A 1 94 ? 8.567 -0.250 -16.345 1.00 20.93 117 ALA A O 1
ATOM 670 N N . HIS A 1 95 ? 9.928 -1.517 -17.619 1.00 21.15 118 HIS A N 1
ATOM 671 C CA . HIS A 1 95 ? 9.582 -0.842 -18.869 1.00 21.16 118 HIS A CA 1
ATOM 672 C C . HIS A 1 95 ? 9.209 -1.810 -19.988 1.00 21.10 118 HIS A C 1
ATOM 673 O O . HIS A 1 95 ? 9.625 -2.967 -19.979 1.00 20.81 118 HIS A O 1
ATOM 680 N N . ASN A 1 96 ? 8.420 -1.324 -20.948 1.00 20.77 119 ASN A N 1
ATOM 681 C CA . ASN A 1 96 ? 8.024 -2.105 -22.126 1.00 20.55 119 ASN A CA 1
ATOM 682 C C . ASN A 1 96 ? 7.227 -3.357 -21.745 1.00 20.47 119 ASN A C 1
ATOM 683 O O . ASN A 1 96 ? 7.700 -4.489 -21.881 1.00 19.91 119 ASN A O 1
ATOM 688 N N . VAL A 1 97 ? 6.013 -3.127 -21.254 1.00 20.51 120 VAL A N 1
ATOM 689 C CA . VAL A 1 97 ? 5.158 -4.190 -20.732 1.00 20.49 120 VAL A CA 1
ATOM 690 C C . VAL A 1 97 ? 3.788 -4.135 -21.402 1.00 20.72 120 VAL A C 1
ATOM 691 O O . VAL A 1 97 ? 3.191 -3.062 -21.514 1.00 21.09 120 VAL A O 1
ATOM 695 N N . ILE A 1 98 ? 3.309 -5.291 -21.857 1.00 20.46 121 ILE A N 1
ATOM 696 C CA . ILE A 1 98 ? 1.969 -5.416 -22.424 1.00 20.55 121 ILE A CA 1
ATOM 697 C C . ILE A 1 98 ? 1.119 -6.300 -21.523 1.00 20.75 121 ILE A C 1
ATOM 698 O O . ILE A 1 98 ? 1.546 -7.386 -21.127 1.00 20.60 121 ILE A O 1
ATOM 703 N N . ILE A 1 99 ? -0.072 -5.812 -21.182 1.00 20.83 122 ILE A N 1
ATOM 704 C CA . ILE A 1 99 ? -1.088 -6.622 -20.513 1.00 21.05 122 ILE A CA 1
ATOM 705 C C . ILE A 1 99 ? -2.304 -6.634 -21.433 1.00 21.09 122 ILE A C 1
ATOM 706 O O . ILE A 1 99 ? -2.906 -5.589 -21.682 1.00 21.34 122 ILE A O 1
ATOM 711 N N . GLN A 1 100 ? -2.652 -7.816 -21.944 1.00 21.01 123 GLN A N 1
ATOM 712 C CA . GLN A 1 100 ? -3.611 -7.925 -23.044 1.00 20.84 123 GLN A CA 1
ATOM 713 C C . GLN A 1 100 ? -4.526 -9.146 -22.934 1.00 20.51 123 GLN A C 1
ATOM 714 O O . GLN A 1 100 ? -4.084 -10.215 -22.527 1.00 20.63 123 GLN A O 1
ATOM 720 N N . ASN A 1 101 ? -5.796 -8.971 -23.305 1.00 20.36 124 ASN A N 1
ATOM 721 C CA . ASN A 1 101 ? -6.784 -10.064 -23.377 1.00 20.19 124 ASN A CA 1
ATOM 722 C C . ASN A 1 101 ? -7.031 -10.816 -22.061 1.00 20.18 124 ASN A C 1
ATOM 723 O O . ASN A 1 101 ? -7.404 -11.997 -22.068 1.00 20.21 124 ASN A O 1
ATOM 728 N N . MET A 1 102 ? -6.819 -10.135 -20.934 1.00 19.83 125 MET A N 1
ATOM 729 C CA . MET A 1 102 ? -7.109 -10.722 -19.628 1.00 19.79 125 MET A CA 1
ATOM 730 C C . MET A 1 102 ? -8.525 -10.379 -19.186 1.00 19.89 125 MET A C 1
ATOM 731 O O . MET A 1 102 ? -8.980 -9.247 -19.356 1.00 19.82 125 MET A O 1
ATOM 736 N N . THR A 1 103 ? -9.216 -11.370 -18.632 1.00 20.07 126 THR A N 1
ATOM 737 C CA . THR A 1 103 ? -10.505 -11.154 -17.989 1.00 20.03 126 THR A CA 1
ATOM 738 C C . THR A 1 103 ? -10.286 -11.283 -16.487 1.00 20.24 126 THR A C 1
ATOM 739 O O . THR A 1 103 ? -9.977 -12.370 -15.983 1.00 20.24 126 THR A O 1
ATOM 743 N N . ILE A 1 104 ? -10.429 -10.155 -15.791 1.00 20.16 127 ILE A N 1
ATOM 744 C CA . ILE A 1 104 ? -10.084 -10.034 -14.375 1.00 19.99 127 ILE A CA 1
ATOM 745 C C . ILE A 1 104 ? -11.334 -9.622 -13.588 1.00 20.10 127 ILE A C 1
ATOM 746 O O . ILE A 1 104 ? -11.856 -8.520 -13.772 1.00 20.17 127 ILE A O 1
ATOM 751 N N . GLY A 1 105 ? -11.815 -10.509 -12.718 1.00 19.74 128 GLY A N 1
ATOM 752 C CA . GLY A 1 105 ? -13.078 -10.263 -12.030 1.00 19.31 128 GLY A CA 1
ATOM 753 C C . GLY A 1 105 ? -13.132 -10.589 -10.551 1.00 19.08 128 GLY A C 1
ATOM 754 O O . GLY A 1 105 ? -12.476 -11.523 -10.082 1.00 18.90 128 GLY A O 1
ATOM 755 N N . LEU A 1 106 ? -13.923 -9.794 -9.827 1.00 18.72 129 LEU A N 1
ATOM 756 C CA . LEU A 1 106 ? -14.300 -10.053 -8.435 1.00 18.46 129 LEU A CA 1
ATOM 757 C C . LEU A 1 106 ? -13.128 -10.448 -7.532 1.00 18.37 129 LEU A C 1
ATOM 758 O O . LEU A 1 106 ? -13.161 -11.486 -6.856 1.00 18.43 129 LEU A O 1
ATOM 763 N N . LEU A 1 107 ? -12.104 -9.600 -7.521 1.00 18.31 130 LEU A N 1
ATOM 764 C CA . LEU A 1 107 ? -10.862 -9.886 -6.803 1.00 18.32 130 LEU A CA 1
ATOM 765 C C . LEU A 1 107 ? -11.000 -9.790 -5.289 1.00 18.38 130 LEU A C 1
ATOM 766 O O . LEU A 1 107 ? -11.771 -8.982 -4.771 1.00 18.32 130 LEU A O 1
ATOM 771 N N . GLN A 1 108 ? -10.234 -10.633 -4.604 1.00 18.40 131 GLN A N 1
ATOM 772 C CA . GLN A 1 108 ? -10.090 -10.606 -3.155 1.00 18.24 131 GLN A CA 1
ATOM 773 C C . GLN A 1 108 ? -9.196 -9.435 -2.752 1.00 18.23 131 GLN A C 1
ATOM 774 O O . GLN A 1 108 ? -8.336 -9.009 -3.528 1.00 18.53 131 GLN A O 1
ATOM 780 N N . GLY A 1 109 ? -9.394 -8.922 -1.541 1.00 18.19 132 GLY A N 1
ATOM 781 C CA . GLY A 1 109 ? -8.453 -7.964 -0.968 1.00 18.27 132 GLY A CA 1
ATOM 782 C C . GLY A 1 109 ? -9.038 -6.635 -0.538 1.00 18.36 132 GLY A C 1
ATOM 783 O O . GLY A 1 109 ? -8.414 -5.910 0.235 1.00 18.02 132 GLY A O 1
ATOM 784 N N . GLY A 1 110 ? -10.226 -6.309 -1.046 1.00 18.46 133 GLY A N 1
ATOM 785 C CA . GLY A 1 110 ? -10.887 -5.047 -0.716 1.00 18.78 133 GLY A CA 1
ATOM 786 C C . GLY A 1 110 ? -10.085 -3.874 -1.235 1.00 18.97 133 GLY A C 1
ATOM 787 O O . GLY A 1 110 ? -9.909 -3.727 -2.442 1.00 18.85 133 GLY A O 1
ATOM 788 N N . GLU A 1 111 ? -9.572 -3.057 -0.319 1.00 19.36 134 GLU A N 1
ATOM 789 C CA . GLU A 1 111 ? -8.716 -1.930 -0.693 1.00 20.03 134 GLU A CA 1
ATOM 790 C C . GLU A 1 111 ? -7.441 -2.397 -1.412 1.00 20.07 134 GLU A C 1
ATOM 791 O O . GLU A 1 111 ? -6.833 -1.642 -2.168 1.00 19.92 134 GLU A O 1
ATOM 797 N N . ASP A 1 112 ? -7.063 -3.652 -1.188 1.00 20.47 135 ASP A N 1
ATOM 798 C CA . ASP A 1 112 ? -5.901 -4.258 -1.849 1.00 20.90 135 ASP A CA 1
ATOM 799 C C . ASP A 1 112 ? -6.237 -5.014 -3.138 1.00 21.62 135 ASP A C 1
ATOM 800 O O . ASP A 1 112 ? -5.349 -5.597 -3.768 1.00 21.86 135 ASP A O 1
ATOM 805 N N . ALA A 1 113 ? -7.507 -4.997 -3.531 1.00 22.11 136 ALA A N 1
ATOM 806 C CA . ALA A 1 113 ? -7.966 -5.730 -4.715 1.00 22.94 136 ALA A CA 1
ATOM 807 C C . ALA A 1 113 ? -7.768 -4.958 -6.026 1.00 23.33 136 ALA A C 1
ATOM 808 O O . ALA A 1 113 ? -8.725 -4.723 -6.766 1.00 24.12 136 ALA A O 1
ATOM 810 N N A ASP A 1 114 ? -6.532 -4.558 -6.312 0.50 23.50 137 ASP A N 1
ATOM 811 N N B ASP A 1 114 ? -6.522 -4.578 -6.294 0.50 23.68 137 ASP A N 1
ATOM 812 C CA A ASP A 1 114 ? -6.238 -3.828 -7.545 0.50 23.57 137 ASP A CA 1
ATOM 813 C CA B ASP A 1 114 ? -6.142 -3.900 -7.533 0.50 23.91 137 ASP A CA 1
ATOM 814 C C A ASP A 1 114 ? -6.144 -4.794 -8.719 0.50 23.44 137 ASP A C 1
ATOM 815 C C B ASP A 1 114 ? -6.188 -4.866 -8.715 0.50 23.64 137 ASP A C 1
ATOM 816 O O A ASP A 1 114 ? -5.475 -5.824 -8.634 0.50 23.43 137 ASP A O 1
ATOM 817 O O B ASP A 1 114 ? -5.664 -5.977 -8.633 0.50 23.59 137 ASP A O 1
ATOM 826 N N . SER A 1 115 ? -6.832 -4.454 -9.804 1.00 23.49 138 SER A N 1
ATOM 827 C CA . SER A 1 115 ? -6.907 -5.304 -10.992 1.00 23.30 138 SER A CA 1
ATOM 828 C C . SER A 1 115 ? -5.650 -5.177 -11.846 1.00 22.83 138 SER A C 1
ATOM 829 O O . SER A 1 115 ? -4.941 -6.155 -12.068 1.00 22.45 138 SER A O 1
ATOM 832 N N . ILE A 1 116 ? -5.389 -3.969 -12.331 1.00 22.43 139 ILE A N 1
ATOM 833 C CA . ILE A 1 116 ? -4.167 -3.682 -13.075 1.00 22.16 139 ILE A CA 1
ATOM 834 C C . ILE A 1 116 ? -3.573 -2.406 -12.491 1.00 22.25 139 ILE A C 1
ATOM 835 O O . ILE A 1 116 ? -4.176 -1.334 -12.580 1.00 22.42 139 ILE A O 1
ATOM 840 N N . SER A 1 117 ? -2.404 -2.535 -11.873 1.00 21.82 140 SER A N 1
ATOM 841 C CA . SER A 1 117 ? -1.784 -1.417 -11.176 1.00 21.91 140 SER A CA 1
ATOM 842 C C . SER A 1 117 ? -0.363 -1.176 -11.653 1.00 21.74 140 SER A C 1
ATOM 843 O O . SER A 1 117 ? 0.456 -2.096 -11.683 1.00 21.74 140 SER A O 1
ATOM 846 N N . LEU A 1 118 ? -0.084 0.072 -12.015 1.00 21.25 141 LEU A N 1
ATOM 847 C CA . LEU A 1 118 ? 1.244 0.496 -12.426 1.00 21.00 141 LEU A CA 1
ATOM 848 C C . LEU A 1 118 ? 1.753 1.500 -11.403 1.00 21.32 141 LEU A C 1
ATOM 849 O O . LEU A 1 118 ? 1.066 2.471 -11.092 1.00 21.17 141 LEU A O 1
ATOM 854 N N . GLU A 1 119 ? 2.948 1.274 -10.867 1.00 21.66 142 GLU A N 1
ATOM 855 C CA . GLU A 1 119 ? 3.437 2.144 -9.795 1.00 22.61 142 GLU A CA 1
ATOM 856 C C . GLU A 1 119 ? 4.933 2.415 -9.792 1.00 22.11 142 GLU A C 1
ATOM 857 O O . GLU A 1 119 ? 5.755 1.495 -9.809 1.00 21.84 142 GLU A O 1
ATOM 863 N N . GLY A 1 120 ? 5.269 3.701 -9.760 1.00 21.77 143 GLY A N 1
ATOM 864 C CA . GLY A 1 120 ? 6.636 4.123 -9.519 1.00 21.54 143 GLY A CA 1
ATOM 865 C C . GLY A 1 120 ? 6.978 3.957 -8.051 1.00 21.54 143 GLY A C 1
ATOM 866 O O . GLY A 1 120 ? 6.089 3.938 -7.194 1.00 21.25 143 GLY A O 1
ATOM 867 N N . ASN A 1 121 ? 8.268 3.808 -7.768 1.00 21.40 144 ASN A N 1
ATOM 868 C CA . ASN A 1 121 ? 8.780 3.835 -6.401 1.00 21.55 144 ASN A CA 1
ATOM 869 C C . ASN A 1 121 ? 10.189 4.428 -6.383 1.00 21.55 144 ASN A C 1
ATOM 870 O O . ASN A 1 121 ? 10.620 5.015 -7.378 1.00 21.50 144 ASN A O 1
ATOM 875 N N . SER A 1 122 ? 10.900 4.280 -5.267 1.00 21.55 145 SER A N 1
ATOM 876 C CA . SER A 1 122 ? 12.242 4.847 -5.130 1.00 21.59 145 SER A CA 1
ATOM 877 C C . SER A 1 122 ? 13.258 4.255 -6.115 1.00 21.61 145 SER A C 1
ATOM 878 O O . SER A 1 122 ? 14.292 4.868 -6.380 1.00 21.58 145 SER A O 1
ATOM 881 N N . SER A 1 123 ? 12.951 3.078 -6.661 1.00 21.53 146 SER A N 1
ATOM 882 C CA . SER A 1 123 ? 13.848 2.392 -7.595 1.00 21.63 146 SER A CA 1
ATOM 883 C C . SER A 1 123 ? 13.639 2.814 -9.053 1.00 21.43 146 SER A C 1
ATOM 884 O O . SER A 1 123 ? 14.491 2.557 -9.905 1.00 21.41 146 SER A O 1
ATOM 887 N N . GLY A 1 124 ? 12.504 3.451 -9.336 1.00 21.28 147 GLY A N 1
ATOM 888 C CA . GLY A 1 124 ? 12.184 3.893 -10.692 1.00 20.85 147 GLY A CA 1
ATOM 889 C C . GLY A 1 124 ? 10.694 3.947 -10.968 1.00 20.70 147 GLY A C 1
ATOM 890 O O . GLY A 1 124 ? 9.881 3.594 -10.110 1.00 20.54 147 GLY A O 1
ATOM 891 N N . GLU A 1 125 ? 10.342 4.392 -12.172 1.00 20.49 148 GLU A N 1
ATOM 892 C CA . GLU A 1 125 ? 8.942 4.529 -12.579 1.00 20.58 148 GLU A CA 1
ATOM 893 C C . GLU A 1 125 ? 8.697 3.779 -13.885 1.00 20.32 148 GLU A C 1
ATOM 894 O O . GLU A 1 125 ? 9.439 3.975 -14.852 1.00 20.51 148 GLU A O 1
ATOM 900 N N . PRO A 1 126 ? 7.670 2.906 -13.919 1.00 20.03 149 PRO A N 1
ATOM 901 C CA . PRO A 1 126 ? 7.328 2.207 -15.159 1.00 19.97 149 PRO A CA 1
ATOM 902 C C . PRO A 1 126 ? 7.029 3.140 -16.335 1.00 20.05 149 PRO A C 1
ATOM 903 O O . PRO A 1 126 ? 6.478 4.226 -16.148 1.00 20.01 149 PRO A O 1
ATOM 907 N N . SER A 1 127 ? 7.410 2.704 -17.533 1.00 20.04 150 SER A N 1
ATOM 908 C CA . SER A 1 127 ? 7.179 3.463 -18.762 1.00 20.07 150 SER A CA 1
ATOM 909 C C . SER A 1 127 ? 7.009 2.519 -19.944 1.00 19.97 150 SER A C 1
ATOM 910 O O . SER A 1 127 ? 7.452 1.370 -19.895 1.00 19.68 150 SER A O 1
ATOM 913 N N . LYS A 1 128 ? 6.377 3.025 -21.002 1.00 19.90 151 LYS A N 1
ATOM 914 C CA . LYS A 1 128 ? 6.009 2.233 -22.174 1.00 20.06 151 LYS A CA 1
ATOM 915 C C . LYS A 1 128 ? 5.205 1.010 -21.741 1.00 19.71 151 LYS A C 1
ATOM 916 O O . LYS A 1 128 ? 5.685 -0.123 -21.798 1.00 19.63 151 LYS A O 1
ATOM 922 N N . ILE A 1 129 ? 3.984 1.262 -21.278 1.00 19.51 152 ILE A N 1
ATOM 923 C CA . ILE A 1 129 ? 3.075 0.198 -20.867 1.00 19.20 152 ILE A CA 1
ATOM 924 C C . ILE A 1 129 ? 1.843 0.226 -21.769 1.00 19.26 152 ILE A C 1
ATOM 925 O O . ILE A 1 129 ? 1.309 1.296 -22.067 1.00 19.12 152 ILE A O 1
ATOM 930 N N . TRP A 1 130 ? 1.409 -0.950 -22.214 1.00 19.02 153 TRP A N 1
ATOM 931 C CA . TRP A 1 130 ? 0.217 -1.066 -23.037 1.00 19.15 153 TRP A CA 1
ATOM 932 C C . TRP A 1 130 ? -0.792 -1.970 -22.352 1.00 19.19 153 TRP A C 1
ATOM 933 O O . TRP A 1 130 ? -0.589 -3.180 -22.261 1.00 19.27 153 TRP A O 1
ATOM 944 N N . VAL A 1 131 ? -1.866 -1.367 -21.849 1.00 19.10 154 VAL A N 1
ATOM 945 C CA . VAL A 1 131 ? -2.961 -2.107 -21.227 1.00 18.99 154 VAL A CA 1
ATOM 946 C C . VAL A 1 131 ? -4.086 -2.158 -22.264 1.00 19.09 154 VAL A C 1
ATOM 947 O O . VAL A 1 131 ? -4.756 -1.156 -22.502 1.00 18.94 154 VAL A O 1
ATOM 951 N N . ASP A 1 132 ? -4.275 -3.321 -22.890 1.00 19.26 155 ASP A N 1
ATOM 952 C CA . ASP A 1 132 ? -5.106 -3.407 -24.098 1.00 19.40 155 ASP A CA 1
ATOM 953 C C . ASP A 1 132 ? -6.056 -4.607 -24.116 1.00 19.37 155 ASP A C 1
ATOM 954 O O . ASP A 1 132 ? -5.669 -5.717 -23.763 1.00 19.58 155 ASP A O 1
ATOM 959 N N . HIS A 1 133 ? -7.302 -4.378 -24.537 1.00 19.43 156 HIS A N 1
ATOM 960 C CA . HIS A 1 133 ? -8.277 -5.466 -24.723 1.00 19.19 156 HIS A CA 1
ATOM 961 C C . HIS A 1 133 ? -8.437 -6.383 -23.505 1.00 19.29 156 HIS A C 1
ATOM 962 O O . HIS A 1 133 ? -8.488 -7.610 -23.633 1.00 19.35 156 HIS A O 1
ATOM 969 N N . ASN A 1 134 ? -8.511 -5.779 -22.327 1.00 19.30 157 ASN A N 1
ATOM 970 C CA . ASN A 1 134 ? -8.812 -6.509 -21.106 1.00 19.47 157 ASN A CA 1
ATOM 971 C C . ASN A 1 134 ? -10.247 -6.226 -20.682 1.00 19.74 157 ASN A C 1
ATOM 972 O O . ASN A 1 134 ? -10.806 -5.173 -21.011 1.00 19.67 157 ASN A O 1
ATOM 977 N N . THR A 1 135 ? -10.846 -7.178 -19.972 1.00 20.03 158 THR A N 1
ATOM 978 C CA . THR A 1 135 ? -12.170 -6.988 -19.376 1.00 20.29 158 THR A CA 1
ATOM 979 C C . THR A 1 135 ? -12.019 -7.043 -17.860 1.00 20.45 158 THR A C 1
ATOM 980 O O . THR A 1 135 ? -11.494 -8.014 -17.318 1.00 20.68 158 THR A O 1
ATOM 984 N N . VAL A 1 136 ? -12.461 -5.984 -17.186 1.00 20.38 159 VAL A N 1
ATOM 985 C CA . VAL A 1 136 ? -12.299 -5.860 -15.737 1.00 20.16 159 VAL A CA 1
ATOM 986 C C . VAL A 1 136 ? -13.663 -5.604 -15.098 1.00 20.16 159 VAL A C 1
ATOM 987 O O . VAL A 1 136 ? -14.356 -4.658 -15.473 1.00 20.13 159 VAL A O 1
ATOM 991 N N . PHE A 1 137 ? -14.053 -6.450 -14.145 1.00 20.02 160 PHE A N 1
ATOM 992 C CA . PHE A 1 137 ? -15.357 -6.306 -13.487 1.00 20.18 160 PHE A CA 1
ATOM 993 C C . PHE A 1 137 ? -15.355 -6.718 -12.015 1.00 20.06 160 PHE A C 1
ATOM 994 O O . PHE A 1 137 ? -14.523 -7.509 -11.577 1.00 20.08 160 PHE A O 1
ATOM 1002 N N . ALA A 1 138 ? -16.297 -6.169 -11.258 1.00 19.89 161 ALA A N 1
ATOM 1003 C CA . ALA A 1 138 ? -16.476 -6.543 -9.862 1.00 19.75 161 ALA A CA 1
ATOM 1004 C C . ALA A 1 138 ? -17.954 -6.447 -9.509 1.00 19.72 161 ALA A C 1
ATOM 1005 O O . ALA A 1 138 ? -18.791 -7.078 -10.156 1.00 19.85 161 ALA A O 1
ATOM 1007 N N . SER A 1 139 ? -18.262 -5.641 -8.496 1.00 19.48 162 SER A N 1
ATOM 1008 C CA . SER A 1 139 ? -19.632 -5.377 -8.080 1.00 19.39 162 SER A CA 1
ATOM 1009 C C . SER A 1 139 ? -19.738 -3.974 -7.498 1.00 19.36 162 SER A C 1
ATOM 1010 O O . SER A 1 139 ? -18.778 -3.454 -6.921 1.00 19.26 162 SER A O 1
ATOM 1013 N N . LEU A 1 140 ? -20.916 -3.375 -7.658 1.00 19.26 163 LEU A N 1
ATOM 1014 C CA . LEU A 1 140 ? -21.220 -2.053 -7.121 1.00 19.19 163 LEU A CA 1
ATOM 1015 C C . LEU A 1 140 ? -21.721 -2.135 -5.678 1.00 18.84 163 LEU A C 1
ATOM 1016 O O . LEU A 1 140 ? -21.925 -1.108 -5.019 1.00 18.55 163 LEU A O 1
ATOM 1021 N N . THR A 1 141 ? -21.924 -3.361 -5.196 1.00 18.38 164 THR A N 1
ATOM 1022 C CA . THR A 1 141 ? -22.404 -3.592 -3.837 1.00 18.10 164 THR A CA 1
ATOM 1023 C C . THR A 1 141 ? -21.415 -3.042 -2.806 1.00 18.07 164 THR A C 1
ATOM 1024 O O . THR A 1 141 ? -20.198 -3.224 -2.932 1.00 18.14 164 THR A O 1
ATOM 1028 N N . LYS A 1 142 ? -21.950 -2.347 -1.806 1.00 17.86 165 LYS A N 1
ATOM 1029 C CA . LYS A 1 142 ? -21.147 -1.837 -0.705 1.00 17.87 165 LYS A CA 1
ATOM 1030 C C . LYS A 1 142 ? -21.329 -2.738 0.509 1.00 17.57 165 LYS A C 1
ATOM 1031 O O . LYS A 1 142 ? -22.322 -2.652 1.234 1.00 17.17 165 LYS A O 1
ATOM 1037 N N . CYS A 1 143 ? -20.350 -3.619 0.699 1.00 17.20 166 CYS A N 1
ATOM 1038 C CA . CYS A 1 143 ? -20.425 -4.696 1.681 1.00 16.97 166 CYS A CA 1
ATOM 1039 C C . CYS A 1 143 ? -20.386 -4.214 3.118 1.00 17.10 166 CYS A C 1
ATOM 1040 O O . CYS A 1 143 ? -19.666 -3.265 3.445 1.00 16.81 166 CYS A O 1
ATOM 1043 N N . SER A 1 144 ? -21.167 -4.882 3.968 1.00 17.11 167 SER A N 1
ATOM 1044 C CA . SER A 1 144 ? -21.210 -4.590 5.393 1.00 17.65 167 SER A CA 1
ATOM 1045 C C . SER A 1 144 ? -19.811 -4.652 6.001 1.00 18.16 167 SER A C 1
ATOM 1046 O O . SER A 1 144 ? -19.095 -5.640 5.827 1.00 17.76 167 SER A O 1
ATOM 1049 N N . GLY A 1 145 ? -19.431 -3.577 6.690 1.00 18.99 168 GLY A N 1
ATOM 1050 C CA . GLY A 1 145 ? -18.150 -3.501 7.393 1.00 19.92 168 GLY A CA 1
ATOM 1051 C C . GLY A 1 145 ? -16.923 -3.206 6.546 1.00 20.53 168 GLY A C 1
ATOM 1052 O O . GLY A 1 145 ? -15.832 -3.019 7.089 1.00 20.75 168 GLY A O 1
ATOM 1053 N N . ALA A 1 146 ? -17.090 -3.151 5.224 1.00 21.06 169 ALA A N 1
ATOM 1054 C CA . ALA A 1 146 ? -15.959 -3.007 4.298 1.00 21.66 169 ALA A CA 1
ATOM 1055 C C . ALA A 1 146 ? -15.443 -1.572 4.176 1.00 22.18 169 ALA A C 1
ATOM 1056 O O . ALA A 1 146 ? -14.422 -1.328 3.526 1.00 22.21 169 ALA A O 1
ATOM 1058 N N . GLY A 1 147 ? -16.142 -0.633 4.810 1.00 22.81 170 GLY A N 1
ATOM 1059 C CA . GLY A 1 147 ? -15.865 0.785 4.627 1.00 23.62 170 GLY A CA 1
ATOM 1060 C C . GLY A 1 147 ? -16.197 1.175 3.201 1.00 24.21 170 GLY A C 1
ATOM 1061 O O . GLY A 1 147 ? -17.248 0.800 2.673 1.00 24.49 170 GLY A O 1
ATOM 1062 N N . ASP A 1 148 ? -15.287 1.906 2.567 1.00 24.51 171 ASP A N 1
ATOM 1063 C CA . ASP A 1 148 ? -15.475 2.352 1.190 1.00 24.91 171 ASP A CA 1
ATOM 1064 C C . ASP A 1 148 ? -14.880 1.351 0.192 1.00 24.24 171 ASP A C 1
ATOM 1065 O O . ASP A 1 148 ? -14.912 1.573 -1.021 1.00 24.41 171 ASP A O 1
ATOM 1070 N N . ALA A 1 149 ? -14.369 0.235 0.710 1.00 23.39 172 ALA A N 1
ATOM 1071 C CA . ALA A 1 149 ? -13.470 -0.624 -0.051 1.00 22.33 172 ALA A CA 1
ATOM 1072 C C . ALA A 1 149 ? -13.895 -2.093 -0.135 1.00 21.76 172 ALA A C 1
ATOM 1073 O O . ALA A 1 149 ? -13.192 -2.974 0.366 1.00 21.24 172 ALA A O 1
ATOM 1075 N N . SER A 1 150 ? -15.034 -2.358 -0.776 1.00 20.94 173 SER A N 1
ATOM 1076 C CA . SER A 1 150 ? -15.444 -3.737 -1.053 1.00 20.57 173 SER A CA 1
ATOM 1077 C C . SER A 1 150 ? -14.557 -4.323 -2.150 1.00 20.46 173 SER A C 1
ATOM 1078 O O . SER A 1 150 ? -14.298 -5.530 -2.180 1.00 20.25 173 SER A O 1
ATOM 1081 N N . PHE A 1 151 ? -14.116 -3.448 -3.052 1.00 20.34 174 PHE A N 1
ATOM 1082 C CA . PHE A 1 151 ? -13.118 -3.756 -4.074 1.00 20.73 174 PHE A CA 1
ATOM 1083 C C . PHE A 1 151 ? -12.205 -2.537 -4.238 1.00 21.42 174 PHE A C 1
ATOM 1084 O O . PHE A 1 151 ? -12.403 -1.530 -3.557 1.00 21.29 174 PHE A O 1
ATOM 1092 N N . ASP A 1 152 ? -11.198 -2.631 -5.106 1.00 22.19 175 ASP A N 1
ATOM 1093 C CA . ASP A 1 152 ? -10.255 -1.519 -5.308 1.00 23.54 175 ASP A CA 1
ATOM 1094 C C . ASP A 1 152 ? -10.242 -1.043 -6.764 1.00 23.56 175 ASP A C 1
ATOM 1095 O O . ASP A 1 152 ? -11.265 -1.095 -7.440 1.00 23.88 175 ASP A O 1
ATOM 1100 N N . GLY A 1 153 ? -9.082 -0.590 -7.238 1.00 23.75 176 GLY A N 1
ATOM 1101 C CA . GLY A 1 153 ? -8.958 0.055 -8.540 1.00 23.69 176 GLY A CA 1
ATOM 1102 C C . GLY A 1 153 ? -9.013 -0.892 -9.716 1.00 23.56 176 GLY A C 1
ATOM 1103 O O . GLY A 1 153 ? -8.717 -2.080 -9.586 1.00 23.53 176 GLY A O 1
ATOM 1104 N N . GLY A 1 154 ? -9.407 -0.361 -10.870 1.00 23.52 177 GLY A N 1
ATOM 1105 C CA . GLY A 1 154 ? -9.511 -1.160 -12.086 1.00 23.34 177 GLY A CA 1
ATOM 1106 C C . GLY A 1 154 ? -8.215 -1.108 -12.865 1.00 23.50 177 GLY A C 1
ATOM 1107 O O . GLY A 1 154 ? -7.468 -2.089 -12.913 1.00 23.84 177 GLY A O 1
ATOM 1108 N N . ILE A 1 155 ? -7.950 0.044 -13.477 1.00 22.63 178 ILE A N 1
ATOM 1109 C CA . ILE A 1 155 ? -6.728 0.245 -14.243 1.00 22.12 178 ILE A CA 1
ATOM 1110 C C . ILE A 1 155 ? -6.046 1.501 -13.708 1.00 21.91 178 ILE A C 1
ATOM 1111 O O . ILE A 1 155 ? -6.390 2.622 -14.089 1.00 21.42 178 ILE A O 1
ATOM 1116 N N . ASP A 1 156 ? -5.087 1.292 -12.809 1.00 21.85 179 ASP A N 1
ATOM 1117 C CA . ASP A 1 156 ? -4.496 2.378 -12.025 1.00 21.92 179 ASP A CA 1
ATOM 1118 C C . ASP A 1 156 ? -3.027 2.618 -12.328 1.00 22.03 179 ASP A C 1
ATOM 1119 O O . ASP A 1 156 ? -2.293 1.688 -12.670 1.00 21.78 179 ASP A O 1
ATOM 1124 N N . MET A 1 157 ? -2.608 3.875 -12.189 1.00 22.01 180 MET A N 1
ATOM 1125 C CA . MET A 1 157 ? -1.190 4.221 -12.171 1.00 22.55 180 MET A CA 1
ATOM 1126 C C . MET A 1 157 ? -0.913 5.386 -11.214 1.00 22.44 180 MET A C 1
ATOM 1127 O O . MET A 1 157 ? -1.773 6.241 -10.988 1.00 22.21 180 MET A O 1
ATOM 1132 N N . LYS A 1 158 ? 0.286 5.397 -10.641 1.00 22.49 181 LYS A N 1
ATOM 1133 C CA . LYS A 1 158 ? 0.656 6.410 -9.658 1.00 22.91 181 LYS A CA 1
ATOM 1134 C C . LYS A 1 158 ? 2.167 6.603 -9.583 1.00 22.65 181 LYS A C 1
ATOM 1135 O O . LYS A 1 158 ? 2.935 5.776 -10.080 1.00 22.71 181 LYS A O 1
ATOM 1141 N N . LYS A 1 159 ? 2.574 7.705 -8.958 1.00 22.52 182 LYS A N 1
ATOM 1142 C CA . LYS A 1 159 ? 3.978 7.974 -8.638 1.00 22.69 182 LYS A CA 1
ATOM 1143 C C . LYS A 1 159 ? 4.897 8.066 -9.865 1.00 22.16 182 LYS A C 1
ATOM 1144 O O . LYS A 1 159 ? 6.054 7.647 -9.825 1.00 22.15 182 LYS A O 1
ATOM 1150 N N . GLY A 1 160 ? 4.369 8.620 -10.951 1.00 21.76 183 GLY A N 1
ATOM 1151 C CA . GLY A 1 160 ? 5.193 8.997 -12.094 1.00 21.31 183 GLY A CA 1
ATOM 1152 C C . GLY A 1 160 ? 5.329 7.998 -13.224 1.00 21.03 183 GLY A C 1
ATOM 1153 O O . GLY A 1 160 ? 6.244 8.115 -14.041 1.00 20.86 183 GLY A O 1
ATOM 1154 N N . VAL A 1 161 ? 4.431 7.016 -13.276 1.00 20.82 184 VAL A N 1
ATOM 1155 C CA . VAL A 1 161 ? 4.334 6.134 -14.435 1.00 20.65 184 VAL A CA 1
ATOM 1156 C C . VAL A 1 161 ? 4.057 7.016 -15.655 1.00 20.70 184 VAL A C 1
ATOM 1157 O O . VAL A 1 161 ? 3.181 7.886 -15.612 1.00 20.74 184 VAL A O 1
ATOM 1161 N N . HIS A 1 162 ? 4.814 6.808 -16.729 1.00 20.51 185 HIS A N 1
ATOM 1162 C CA . HIS A 1 162 ? 4.686 7.664 -17.908 1.00 20.37 185 HIS A CA 1
ATOM 1163 C C . HIS A 1 162 ? 4.705 6.898 -19.224 1.00 20.29 185 HIS A C 1
ATOM 1164 O O . HIS A 1 162 ? 5.267 5.810 -19.306 1.00 20.12 185 HIS A O 1
ATOM 1171 N N . HIS A 1 163 ? 4.080 7.493 -20.242 1.00 20.30 186 HIS A N 1
ATOM 1172 C CA . HIS A 1 163 ? 4.003 6.934 -21.599 1.00 20.27 186 HIS A CA 1
ATOM 1173 C C . HIS A 1 163 ? 3.287 5.590 -21.656 1.00 20.21 186 HIS A C 1
ATOM 1174 O O . HIS A 1 163 ? 3.895 4.528 -21.846 1.00 20.13 186 HIS A O 1
ATOM 1181 N N . VAL A 1 164 ? 1.971 5.674 -21.492 1.00 20.15 187 VAL A N 1
ATOM 1182 C CA . VAL A 1 164 ? 1.093 4.520 -21.354 1.00 19.92 187 VAL A CA 1
ATOM 1183 C C . VAL A 1 164 ? -0.106 4.677 -22.280 1.00 19.91 187 VAL A C 1
ATOM 1184 O O . VAL A 1 164 ? -0.665 5.770 -22.406 1.00 19.90 187 VAL A O 1
ATOM 1188 N N . THR A 1 165 ? -0.482 3.584 -22.940 1.00 19.90 188 THR A N 1
ATOM 1189 C CA . THR A 1 165 ? -1.744 3.517 -23.665 1.00 19.80 188 THR A CA 1
ATOM 1190 C C . THR A 1 165 ? -2.683 2.529 -22.978 1.00 19.78 188 THR A C 1
ATOM 1191 O O . THR A 1 165 ? -2.329 1.372 -22.741 1.00 19.54 188 THR A O 1
ATOM 1195 N N . VAL A 1 166 ? -3.872 3.023 -22.647 1.00 19.62 189 VAL A N 1
ATOM 1196 C CA . VAL A 1 166 ? -4.940 2.230 -22.064 1.00 19.70 189 VAL A CA 1
ATOM 1197 C C . VAL A 1 166 ? -6.037 2.184 -23.129 1.00 19.60 189 VAL A C 1
ATOM 1198 O O . VAL A 1 166 ? -6.796 3.143 -23.283 1.00 19.65 189 VAL A O 1
ATOM 1202 N N . SER A 1 167 ? -6.104 1.080 -23.873 1.00 19.40 190 SER A N 1
ATOM 1203 C CA . SER A 1 167 ? -6.972 1.010 -25.050 1.00 19.37 190 SER A CA 1
ATOM 1204 C C . SER A 1 167 ? -7.839 -0.246 -25.136 1.00 19.56 190 SER A C 1
ATOM 1205 O O . SER A 1 167 ? -7.419 -1.332 -24.735 1.00 19.37 190 SER A O 1
ATOM 1208 N N . TYR A 1 168 ? -9.050 -0.075 -25.669 1.00 19.46 191 TYR A N 1
ATOM 1209 C CA . TYR A 1 168 ? -9.985 -1.178 -25.935 1.00 19.57 191 TYR A CA 1
ATOM 1210 C C . TYR A 1 168 ? -10.270 -2.075 -24.729 1.00 19.69 191 TYR A C 1
ATOM 1211 O O . TYR A 1 168 ? -10.513 -3.273 -24.885 1.00 19.74 191 TYR A O 1
ATOM 1220 N N . ASN A 1 169 ? -10.225 -1.500 -23.531 1.00 20.00 192 ASN A N 1
ATOM 1221 C CA . ASN A 1 169 ? -10.611 -2.229 -22.329 1.00 20.00 192 ASN A CA 1
ATOM 1222 C C . ASN A 1 169 ? -12.106 -2.120 -22.044 1.00 20.00 192 ASN A C 1
ATOM 1223 O O . ASN A 1 169 ? -12.750 -1.141 -22.481 1.00 20.36 192 ASN A O 1
ATOM 1228 N N . TYR A 1 170 ? -12.637 -3.095 -21.355 1.00 20.79 193 TYR A N 1
ATOM 1229 C CA . TYR A 1 170 ? -14.037 -3.094 -20.970 1.00 21.21 193 TYR A CA 1
ATOM 1230 C C . TYR A 1 170 ? -14.109 -3.196 -19.453 1.00 21.23 193 TYR A C 1
ATOM 1231 O O . TYR A 1 170 ? -13.747 -4.220 -18.874 1.00 21.36 193 TYR A O 1
ATOM 1240 N N . VAL A 1 171 ? -14.549 -2.111 -18.820 1.00 21.27 194 VAL A N 1
ATOM 1241 C CA . VAL A 1 171 ? -14.695 -2.065 -17.369 1.00 21.49 194 VAL A CA 1
ATOM 1242 C C . VAL A 1 171 ? -16.165 -1.863 -17.032 1.00 21.69 194 VAL A C 1
ATOM 1243 O O . VAL A 1 171 ? -16.765 -0.852 -17.414 1.00 21.89 194 VAL A O 1
ATOM 1247 N N . TYR A 1 172 ? -16.744 -2.831 -16.325 1.00 21.75 195 TYR A N 1
ATOM 1248 C CA . TYR A 1 172 ? -18.156 -2.765 -15.947 1.00 21.91 195 TYR A CA 1
ATOM 1249 C C . TYR A 1 172 ? -18.404 -3.267 -14.525 1.00 21.83 195 TYR A C 1
ATOM 1250 O O . TYR A 1 172 ? -17.568 -3.969 -13.958 1.00 21.50 195 TYR A O 1
ATOM 1259 N N . ASN A 1 173 ? -19.555 -2.896 -13.960 1.00 21.81 196 ASN A N 1
ATOM 1260 C CA . ASN A 1 173 ? -19.916 -3.252 -12.584 1.00 21.98 196 ASN A CA 1
ATOM 1261 C C . ASN A 1 173 ? -18.751 -2.989 -11.633 1.00 22.10 196 ASN A C 1
ATOM 1262 O O . ASN A 1 173 ? -18.346 -3.858 -10.863 1.00 21.99 196 ASN A O 1
ATOM 1267 N N . TYR A 1 174 ? -18.215 -1.774 -11.710 1.00 22.38 197 TYR A N 1
ATOM 1268 C CA . TYR A 1 174 ? -16.979 -1.425 -11.031 1.00 22.65 197 TYR A CA 1
ATOM 1269 C C . TYR A 1 174 ? -17.113 -0.042 -10.409 1.00 22.96 197 TYR A C 1
ATOM 1270 O O . TYR A 1 174 ? -17.562 0.887 -11.073 1.00 22.72 197 TYR A O 1
ATOM 1279 N N . GLN A 1 175 ? -16.751 0.100 -9.133 1.00 23.20 198 GLN A N 1
ATOM 1280 C CA . GLN A 1 175 ? -16.917 1.393 -8.463 1.00 23.71 198 GLN A CA 1
ATOM 1281 C C . GLN A 1 175 ? -15.882 2.429 -8.906 1.00 23.66 198 GLN A C 1
ATOM 1282 O O . GLN A 1 175 ? -16.245 3.522 -9.351 1.00 23.81 198 GLN A O 1
ATOM 1288 N N . LYS A 1 176 ? -14.604 2.080 -8.777 1.00 23.42 199 LYS A N 1
ATOM 1289 C CA . LYS A 1 176 ? -13.516 3.019 -9.038 1.00 23.33 199 LYS A CA 1
ATOM 1290 C C . LYS A 1 176 ? -12.642 2.548 -10.197 1.00 22.78 199 LYS A C 1
ATOM 1291 O O . LYS A 1 176 ? -11.762 1.705 -10.029 1.00 22.40 199 LYS A O 1
ATOM 1297 N N . VAL A 1 177 ? -12.892 3.120 -11.373 1.00 22.33 200 VAL A N 1
ATOM 1298 C CA . VAL A 1 177 ? -12.385 2.567 -12.634 1.00 21.81 200 VAL A CA 1
ATOM 1299 C C . VAL A 1 177 ? -10.883 2.747 -12.854 1.00 21.78 200 VAL A C 1
ATOM 1300 O O . VAL A 1 177 ? -10.161 1.769 -13.063 1.00 21.57 200 VAL A O 1
ATOM 1304 N N . ALA A 1 178 ? -10.422 3.993 -12.819 1.00 21.34 201 ALA A N 1
ATOM 1305 C CA . ALA A 1 178 ? -9.062 4.305 -13.236 1.00 20.97 201 ALA A CA 1
ATOM 1306 C C . ALA A 1 178 ? -8.472 5.462 -12.446 1.00 20.82 201 ALA A C 1
ATOM 1307 O O . ALA A 1 178 ? -8.949 6.593 -12.533 1.00 20.70 201 ALA A O 1
ATOM 1309 N N . LEU A 1 179 ? -7.431 5.163 -11.675 1.00 20.63 202 LEU A N 1
ATOM 1310 C CA . LEU A 1 179 ? -6.698 6.179 -10.936 1.00 20.70 202 LEU A CA 1
ATOM 1311 C C . LEU A 1 179 ? -5.443 6.566 -11.700 1.00 20.67 202 LEU A C 1
ATOM 1312 O O . LEU A 1 179 ? -4.777 5.716 -12.291 1.00 20.56 202 LEU A O 1
ATOM 1317 N N . ASN A 1 180 ? -5.128 7.857 -11.691 1.00 20.62 203 ASN A N 1
ATOM 1318 C CA . ASN A 1 180 ? -3.900 8.353 -12.297 1.00 20.84 203 ASN A CA 1
ATOM 1319 C C . ASN A 1 180 ? -3.312 9.441 -11.399 1.00 20.86 203 ASN A C 1
ATOM 1320 O O . ASN A 1 180 ? -3.621 10.617 -11.559 1.00 20.74 203 ASN A O 1
ATOM 1325 N N . GLY A 1 181 ? -2.476 9.026 -10.448 1.00 21.01 204 GLY A N 1
ATOM 1326 C CA . GLY A 1 181 ? -1.992 9.910 -9.385 1.00 21.32 204 GLY A CA 1
ATOM 1327 C C . GLY A 1 181 ? -2.787 9.628 -8.122 1.00 21.58 204 GLY A C 1
ATOM 1328 O O . GLY A 1 181 ? -4.004 9.804 -8.106 1.00 21.60 204 GLY A O 1
ATOM 1329 N N . TYR A 1 182 ? -2.104 9.189 -7.067 1.00 21.70 205 TYR A N 1
ATOM 1330 C CA . TYR A 1 182 ? -2.785 8.574 -5.920 1.00 22.27 205 TYR A CA 1
ATOM 1331 C C . TYR A 1 182 ? -3.251 9.547 -4.839 1.00 22.24 205 TYR A C 1
ATOM 1332 O O . TYR A 1 182 ? -4.142 9.222 -4.050 1.00 22.26 205 TYR A O 1
ATOM 1341 N N . SER A 1 183 ? -2.629 10.724 -4.797 1.00 22.26 206 SER A N 1
ATOM 1342 C CA . SER A 1 183 ? -2.972 11.770 -3.835 1.00 22.33 206 SER A CA 1
ATOM 1343 C C . SER A 1 183 ? -2.488 13.128 -4.335 1.00 22.17 206 SER A C 1
ATOM 1344 O O . SER A 1 183 ? -1.724 13.207 -5.299 1.00 21.99 206 SER A O 1
ATOM 1347 N N . ASP A 1 184 ? -2.934 14.191 -3.671 1.00 22.17 207 ASP A N 1
ATOM 1348 C CA . ASP A 1 184 ? -2.545 15.548 -4.040 1.00 22.14 207 ASP A CA 1
ATOM 1349 C C . ASP A 1 184 ? -1.067 15.843 -3.758 1.00 22.16 207 ASP A C 1
ATOM 1350 O O . ASP A 1 184 ? -0.549 16.883 -4.173 1.00 22.17 207 ASP A O 1
ATOM 1355 N N . SER A 1 185 ? -0.396 14.927 -3.060 1.00 21.97 208 SER A N 1
ATOM 1356 C CA . SER A 1 185 ? 1.041 15.042 -2.799 1.00 21.99 208 SER A CA 1
ATOM 1357 C C . SER A 1 185 ? 1.887 14.242 -3.805 1.00 21.77 208 SER A C 1
ATOM 1358 O O . SER A 1 185 ? 3.119 14.276 -3.752 1.00 21.67 208 SER A O 1
ATOM 1361 N N . ASP A 1 186 ? 1.218 13.543 -4.724 1.00 21.50 209 ASP A N 1
ATOM 1362 C CA . ASP A 1 186 ? 1.886 12.727 -5.746 1.00 21.43 209 ASP A CA 1
ATOM 1363 C C . ASP A 1 186 ? 2.416 13.598 -6.893 1.00 21.57 209 ASP A C 1
ATOM 1364 O O . ASP A 1 186 ? 2.017 13.441 -8.049 1.00 21.50 209 ASP A O 1
ATOM 1369 N N . THR A 1 187 ? 3.334 14.504 -6.560 1.00 21.71 210 THR A N 1
ATOM 1370 C CA . THR A 1 187 ? 3.867 15.484 -7.514 1.00 21.82 210 THR A CA 1
ATOM 1371 C C . THR A 1 187 ? 4.721 14.872 -8.630 1.00 22.05 210 THR A C 1
ATOM 1372 O O . THR A 1 187 ? 4.866 15.473 -9.696 1.00 21.95 210 THR A O 1
ATOM 1376 N N . LYS A 1 188 ? 5.279 13.686 -8.383 1.00 22.41 211 LYS A N 1
ATOM 1377 C CA . LYS A 1 188 ? 6.000 12.933 -9.414 1.00 22.90 211 LYS A CA 1
ATOM 1378 C C . LYS A 1 188 ? 5.102 12.579 -10.602 1.00 22.67 211 LYS A C 1
ATOM 1379 O O . LYS A 1 188 ? 5.595 12.301 -11.700 1.00 22.77 211 LYS A O 1
ATOM 1385 N N . ASN A 1 189 ? 3.789 12.592 -10.377 1.00 22.32 212 ASN A N 1
ATOM 1386 C CA . ASN A 1 189 ? 2.823 12.266 -11.424 1.00 22.09 212 ASN A CA 1
ATOM 1387 C C . ASN A 1 189 ? 2.653 13.363 -12.482 1.00 22.01 212 ASN A C 1
ATOM 1388 O O . ASN A 1 189 ? 1.851 13.222 -13.407 1.00 22.11 212 ASN A O 1
ATOM 1393 N N . SER A 1 190 ? 3.410 14.450 -12.341 1.00 21.95 213 SER A N 1
ATOM 1394 C CA . SER A 1 190 ? 3.465 15.493 -13.362 1.00 21.90 213 SER A CA 1
ATOM 1395 C C . SER A 1 190 ? 4.090 14.955 -14.649 1.00 21.68 213 SER A C 1
ATOM 1396 O O . SER A 1 190 ? 3.898 15.522 -15.728 1.00 21.69 213 SER A O 1
ATOM 1399 N N . ALA A 1 191 ? 4.833 13.857 -14.515 1.00 21.45 214 ALA A N 1
ATOM 1400 C CA . ALA A 1 191 ? 5.490 13.191 -15.640 1.00 21.24 214 ALA A CA 1
ATOM 1401 C C . ALA A 1 191 ? 4.549 12.275 -16.428 1.00 21.05 214 ALA A C 1
ATOM 1402 O O . ALA A 1 191 ? 4.880 11.847 -17.536 1.00 20.90 214 ALA A O 1
ATOM 1404 N N . ALA A 1 192 ? 3.385 11.973 -15.852 1.00 20.71 215 ALA A N 1
ATOM 1405 C CA . ALA A 1 192 ? 2.412 11.079 -16.481 1.00 20.52 215 ALA A CA 1
ATOM 1406 C C . ALA A 1 192 ? 1.970 11.568 -17.859 1.00 20.29 215 ALA A C 1
ATOM 1407 O O . ALA A 1 192 ? 1.609 12.735 -18.036 1.00 20.27 215 ALA A O 1
ATOM 1409 N N . ARG A 1 193 ? 2.035 10.660 -18.828 1.00 19.94 216 ARG A N 1
ATOM 1410 C CA . ARG A 1 193 ? 1.574 10.906 -20.187 1.00 19.65 216 ARG A CA 1
ATOM 1411 C C . ARG A 1 193 ? 0.773 9.676 -20.587 1.00 19.60 216 ARG A C 1
ATOM 1412 O O . ARG A 1 193 ? 1.345 8.616 -20.845 1.00 19.57 216 ARG A O 1
ATOM 1420 N N . THR A 1 194 ? -0.549 9.819 -20.625 1.00 19.49 217 THR A N 1
ATOM 1421 C CA . THR A 1 194 ? -1.443 8.675 -20.781 1.00 19.18 217 THR A CA 1
ATOM 1422 C C . THR A 1 194 ? -2.476 8.890 -21.879 1.00 19.31 217 THR A C 1
ATOM 1423 O O . THR A 1 194 ? -3.137 9.931 -21.936 1.00 19.20 217 THR A O 1
ATOM 1427 N N . THR A 1 195 ? -2.617 7.892 -22.745 1.00 19.11 218 THR A N 1
ATOM 1428 C CA . THR A 1 195 ? -3.685 7.889 -23.730 1.00 19.17 218 THR A CA 1
ATOM 1429 C C . THR A 1 195 ? -4.720 6.831 -23.351 1.00 19.20 218 THR A C 1
ATOM 1430 O O . THR A 1 195 ? -4.396 5.649 -23.257 1.00 19.34 218 THR A O 1
ATOM 1434 N N . TYR A 1 196 ? -5.952 7.274 -23.112 1.00 19.04 219 TYR A N 1
ATOM 1435 C CA . TYR A 1 196 ? -7.088 6.379 -22.910 1.00 19.04 219 TYR A CA 1
ATOM 1436 C C . TYR A 1 196 ? -7.955 6.426 -24.160 1.00 19.18 219 TYR A C 1
ATOM 1437 O O . TYR A 1 196 ? -8.561 7.460 -24.444 1.00 19.03 219 TYR A O 1
ATOM 1446 N N . HIS A 1 197 ? -8.030 5.331 -24.914 1.00 19.22 220 HIS A N 1
ATOM 1447 C CA . HIS A 1 197 ? -8.898 5.333 -26.097 1.00 19.23 220 HIS A CA 1
ATOM 1448 C C . HIS A 1 197 ? -9.623 4.026 -26.387 1.00 19.45 220 HIS A C 1
ATOM 1449 O O . HIS A 1 197 ? -9.127 2.942 -26.075 1.00 18.91 220 HIS A O 1
ATOM 1456 N N . HIS A 1 198 ? -10.813 4.161 -26.975 1.00 19.47 221 HIS A N 1
ATOM 1457 C CA . HIS A 1 198 ? -11.673 3.033 -27.359 1.00 19.68 221 HIS A CA 1
ATOM 1458 C C . HIS A 1 198 ? -12.021 2.092 -26.201 1.00 19.85 221 HIS A C 1
ATOM 1459 O O . HIS A 1 198 ? -12.307 0.910 -26.414 1.00 19.81 221 HIS A O 1
ATOM 1466 N N . ASN A 1 199 ? -12.004 2.623 -24.979 1.00 20.14 222 ASN A N 1
ATOM 1467 C CA . ASN A 1 199 ? -12.431 1.862 -23.811 1.00 20.53 222 ASN A CA 1
ATOM 1468 C C . ASN A 1 199 ? -13.951 1.903 -23.650 1.00 20.83 222 ASN A C 1
ATOM 1469 O O . ASN A 1 199 ? -14.606 2.864 -24.066 1.00 20.96 222 ASN A O 1
ATOM 1474 N N . ARG A 1 200 ? -14.497 0.849 -23.050 1.00 21.18 223 ARG A N 1
ATOM 1475 C CA . ARG A 1 200 ? -15.919 0.770 -22.727 1.00 21.47 223 ARG A CA 1
ATOM 1476 C C . ARG A 1 200 ? -16.089 0.863 -21.216 1.00 21.76 223 ARG A C 1
ATOM 1477 O O . ARG A 1 200 ? -15.625 -0.010 -20.480 1.00 22.15 223 ARG A O 1
ATOM 1485 N N . PHE A 1 201 ? -16.740 1.933 -20.767 1.00 22.06 224 PHE A N 1
ATOM 1486 C CA . PHE A 1 201 ? -17.003 2.159 -19.350 1.00 22.23 224 PHE A CA 1
ATOM 1487 C C . PHE A 1 201 ? -18.508 2.121 -19.120 1.00 22.43 224 PHE A C 1
ATOM 1488 O O . PHE A 1 201 ? -19.220 3.055 -19.501 1.00 22.56 224 PHE A O 1
ATOM 1496 N N . GLU A 1 202 ? -18.997 1.045 -18.507 1.00 22.59 225 GLU A N 1
ATOM 1497 C CA . GLU A 1 202 ? -20.440 0.868 -18.348 1.00 22.81 225 GLU A CA 1
ATOM 1498 C C . GLU A 1 202 ? -20.842 0.328 -16.977 1.00 22.80 225 GLU A C 1
ATOM 1499 O O . GLU A 1 202 ? -20.239 -0.617 -16.472 1.00 22.69 225 GLU A O 1
ATOM 1505 N N . ASN A 1 203 ? -21.878 0.929 -16.394 1.00 22.72 226 ASN A N 1
ATOM 1506 C CA . ASN A 1 203 ? -22.326 0.594 -15.039 1.00 22.87 226 ASN A CA 1
ATOM 1507 C C . ASN A 1 203 ? -21.174 0.708 -14.040 1.00 22.68 226 ASN A C 1
ATOM 1508 O O . ASN A 1 203 ? -20.803 -0.258 -13.370 1.00 22.58 226 ASN A O 1
ATOM 1513 N N . VAL A 1 204 ? -20.597 1.904 -13.982 1.00 22.61 227 VAL A N 1
ATOM 1514 C CA . VAL A 1 204 ? -19.486 2.212 -13.084 1.00 22.50 227 VAL A CA 1
ATOM 1515 C C . VAL A 1 204 ? -19.837 3.469 -12.288 1.00 22.78 227 VAL A C 1
ATOM 1516 O O . VAL A 1 204 ? -20.806 4.154 -12.618 1.00 22.72 227 VAL A O 1
ATOM 1520 N N . GLU A 1 205 ? -19.064 3.776 -11.250 1.00 22.81 228 GLU A N 1
ATOM 1521 C CA . GLU A 1 205 ? -19.402 4.914 -10.390 1.00 23.30 228 GLU A CA 1
ATOM 1522 C C . GLU A 1 205 ? -18.542 6.157 -10.611 1.00 23.14 228 GLU A C 1
ATOM 1523 O O . GLU A 1 205 ? -19.080 7.232 -10.883 1.00 23.13 228 GLU A O 1
ATOM 1529 N N . SER A 1 206 ? -17.221 6.013 -10.502 1.00 22.87 229 SER A N 1
ATOM 1530 C CA . SER A 1 206 ? -16.319 7.164 -10.558 1.00 22.84 229 SER A CA 1
ATOM 1531 C C . SER A 1 206 ? -14.902 6.804 -11.002 1.00 22.70 229 SER A C 1
ATOM 1532 O O . SER A 1 206 ? -14.585 5.627 -11.208 1.00 22.48 229 SER A O 1
ATOM 1535 N N . ARG A 1 207 ? -14.065 7.837 -11.130 1.00 22.36 230 ARG A N 1
ATOM 1536 C CA . ARG A 1 207 ? -12.670 7.717 -11.571 1.00 22.50 230 ARG A CA 1
ATOM 1537 C C . ARG A 1 207 ? -12.599 7.183 -12.998 1.00 22.18 230 ARG A C 1
ATOM 1538 O O . ARG A 1 207 ? -12.101 6.081 -13.230 1.00 22.16 230 ARG A O 1
ATOM 1546 N N . VAL A 1 208 ? -13.091 7.961 -13.958 1.00 21.89 231 VAL A N 1
ATOM 1547 C CA . VAL A 1 208 ? -13.165 7.473 -15.336 1.00 21.70 231 VAL A CA 1
ATOM 1548 C C . VAL A 1 208 ? -12.470 8.374 -16.382 1.00 21.58 231 VAL A C 1
ATOM 1549 O O . VAL A 1 208 ? -13.087 8.756 -17.378 1.00 21.73 231 VAL A O 1
ATOM 1553 N N . PRO A 1 209 ? -11.179 8.707 -16.177 1.00 21.40 232 PRO A N 1
ATOM 1554 C CA . PRO A 1 209 ? -10.297 8.421 -15.049 1.00 21.15 232 PRO A CA 1
ATOM 1555 C C . PRO A 1 209 ? -10.289 9.544 -14.009 1.00 20.94 232 PRO A C 1
ATOM 1556 O O . PRO A 1 209 ? -10.763 10.648 -14.281 1.00 20.75 232 PRO A O 1
ATOM 1560 N N . LEU A 1 210 ? -9.768 9.250 -12.822 1.00 20.65 233 LEU A N 1
ATOM 1561 C CA . LEU A 1 210 ? -9.396 10.301 -11.889 1.00 20.74 233 LEU A CA 1
ATOM 1562 C C . LEU A 1 210 ? -7.956 10.657 -12.229 1.00 20.65 233 LEU A C 1
ATOM 1563 O O . LEU A 1 210 ? -7.050 9.844 -12.031 1.00 20.53 233 LEU A O 1
ATOM 1568 N N . GLN A 1 211 ? -7.750 11.861 -12.755 1.00 20.62 234 GLN A N 1
ATOM 1569 C CA . GLN A 1 211 ? -6.417 12.301 -13.149 1.00 20.69 234 GLN A CA 1
ATOM 1570 C C . GLN A 1 211 ? -5.884 13.374 -12.208 1.00 20.73 234 GLN A C 1
ATOM 1571 O O . GLN A 1 211 ? -6.516 14.414 -12.018 1.00 20.79 234 GLN A O 1
ATOM 1577 N N . ARG A 1 212 ? -4.719 13.107 -11.624 1.00 20.64 235 ARG A N 1
ATOM 1578 C CA . ARG A 1 212 ? -3.979 14.105 -10.858 1.00 20.70 235 ARG A CA 1
ATOM 1579 C C . ARG A 1 212 ? -2.659 14.391 -11.563 1.00 20.67 235 ARG A C 1
ATOM 1580 O O . ARG A 1 212 ? -1.872 13.468 -11.804 1.00 20.64 235 ARG A O 1
ATOM 1588 N N . PHE A 1 213 ? -2.421 15.666 -11.885 1.00 20.58 236 PHE A N 1
ATOM 1589 C CA . PHE A 1 213 ? -1.196 16.120 -12.572 1.00 20.54 236 PHE A CA 1
ATOM 1590 C C . PHE A 1 213 ? -1.078 15.542 -13.988 1.00 20.45 236 PHE A C 1
ATOM 1591 O O . PHE A 1 213 ? -1.960 14.810 -14.449 1.00 20.33 236 PHE A O 1
ATOM 1599 N N . GLY A 1 214 ? 0.013 15.887 -14.670 1.00 20.39 237 GLY A N 1
ATOM 1600 C CA . GLY A 1 214 ? 0.355 15.293 -15.962 1.00 20.30 237 GLY A CA 1
ATOM 1601 C C . GLY A 1 214 ? -0.553 15.667 -17.119 1.00 20.32 237 GLY A C 1
ATOM 1602 O O . GLY A 1 214 ? -1.413 16.546 -16.999 1.00 20.13 237 GLY A O 1
ATOM 1603 N N . LEU A 1 215 ? -0.347 14.993 -18.248 1.00 20.10 238 LEU A N 1
ATOM 1604 C CA . LEU A 1 215 ? -1.149 15.213 -19.444 1.00 20.09 238 LEU A CA 1
ATOM 1605 C C . LEU A 1 215 ? -1.794 13.913 -19.879 1.00 20.15 238 LEU A C 1
ATOM 1606 O O . LEU A 1 215 ? -1.183 12.845 -19.786 1.00 20.02 238 LEU A O 1
ATOM 1611 N N . SER A 1 216 ? -3.034 14.005 -20.347 1.00 20.04 239 SER A N 1
ATOM 1612 C CA . SER A 1 216 ? -3.727 12.841 -20.874 1.00 19.99 239 SER A CA 1
ATOM 1613 C C . SER A 1 216 ? -4.456 13.159 -22.172 1.00 19.91 239 SER A C 1
ATOM 1614 O O . SER A 1 216 ? -4.794 14.316 -22.455 1.00 19.92 239 SER A O 1
ATOM 1617 N N . HIS A 1 217 ? -4.677 12.114 -22.958 1.00 19.58 240 HIS A N 1
ATOM 1618 C CA . HIS A 1 217 ? -5.482 12.199 -24.159 1.00 19.56 240 HIS A CA 1
ATOM 1619 C C . HIS A 1 217 ? -6.551 11.118 -24.044 1.00 19.46 240 HIS A C 1
ATOM 1620 O O . HIS A 1 217 ? -6.249 9.925 -24.059 1.00 19.40 240 HIS A O 1
ATOM 1627 N N . ILE A 1 218 ? -7.795 11.558 -23.890 1.00 19.35 241 ILE A N 1
ATOM 1628 C CA . ILE A 1 218 ? -8.931 10.670 -23.667 1.00 19.10 241 ILE A CA 1
ATOM 1629 C C . ILE A 1 218 ? -9.866 10.787 -24.871 1.00 19.14 241 ILE A C 1
ATOM 1630 O O . ILE A 1 218 ? -10.603 11.764 -24.992 1.00 18.97 241 ILE A O 1
ATOM 1635 N N . TYR A 1 219 ? -9.813 9.806 -25.773 1.00 18.97 242 TYR A N 1
ATOM 1636 C CA . TYR A 1 219 ? -10.576 9.882 -27.027 1.00 18.85 242 TYR A CA 1
ATOM 1637 C C . TYR A 1 219 ? -11.248 8.573 -27.425 1.00 18.96 242 TYR A C 1
ATOM 1638 O O . TYR A 1 219 ? -10.748 7.499 -27.110 1.00 18.88 242 TYR A O 1
ATOM 1647 N N . ASN A 1 220 ? -12.381 8.677 -28.120 1.00 19.00 243 ASN A N 1
ATOM 1648 C CA . ASN A 1 220 ? -13.117 7.514 -28.645 1.00 19.10 243 ASN A CA 1
ATOM 1649 C C . ASN A 1 220 ? -13.536 6.485 -27.591 1.00 19.17 243 ASN A C 1
ATOM 1650 O O . ASN A 1 220 ? -13.681 5.297 -27.899 1.00 19.16 243 ASN A O 1
ATOM 1655 N N . ASN A 1 221 ? -13.725 6.943 -26.355 1.00 19.15 244 ASN A N 1
ATOM 1656 C CA . ASN A 1 221 ? -14.248 6.094 -25.286 1.00 19.39 244 ASN A CA 1
ATOM 1657 C C . ASN A 1 221 ? -15.767 6.201 -25.197 1.00 19.50 244 ASN A C 1
ATOM 1658 O O . ASN A 1 221 ? -16.344 7.251 -25.487 1.00 19.41 244 ASN A O 1
ATOM 1663 N N . TYR A 1 222 ? -16.405 5.105 -24.798 1.00 19.72 245 TYR A N 1
ATOM 1664 C CA . TYR A 1 222 ? -17.855 5.068 -24.635 1.00 20.15 245 TYR A CA 1
ATOM 1665 C C . TYR A 1 222 ? -18.206 4.973 -23.154 1.00 20.30 245 TYR A C 1
ATOM 1666 O O . TYR A 1 222 ? -17.751 4.062 -22.455 1.00 20.41 245 TYR A O 1
ATOM 1675 N N . PHE A 1 223 ? -19.000 5.938 -22.689 1.00 20.39 246 PHE A N 1
ATOM 1676 C CA . PHE A 1 223 ? -19.450 6.010 -21.303 1.00 20.37 246 PHE A CA 1
ATOM 1677 C C . PHE A 1 223 ? -20.952 5.762 -21.267 1.00 20.48 246 PHE A C 1
ATOM 1678 O O . PHE A 1 223 ? -21.708 6.376 -22.026 1.00 20.37 246 PHE A O 1
ATOM 1686 N N . ASN A 1 224 ? -21.384 4.867 -20.386 1.00 20.60 247 ASN A N 1
ATOM 1687 C CA . ASN A 1 224 ? -22.807 4.606 -20.188 1.00 20.73 247 ASN A CA 1
ATOM 1688 C C . ASN A 1 224 ? -23.069 4.142 -18.767 1.00 20.79 247 ASN A C 1
ATOM 1689 O O . ASN A 1 224 ? -22.407 3.229 -18.278 1.00 20.57 247 ASN A O 1
ATOM 1694 N N . ASN A 1 225 ? -24.043 4.776 -18.117 1.00 20.94 248 ASN A N 1
ATOM 1695 C CA . ASN A 1 225 ? -24.390 4.483 -16.725 1.00 21.04 248 ASN A CA 1
ATOM 1696 C C . ASN A 1 225 ? -23.203 4.669 -15.774 1.00 21.13 248 ASN A C 1
ATOM 1697 O O . ASN A 1 225 ? -22.763 3.739 -15.091 1.00 21.07 248 ASN A O 1
ATOM 1702 N N . VAL A 1 226 ? -22.685 5.894 -15.770 1.00 21.25 249 VAL A N 1
ATOM 1703 C CA . VAL A 1 226 ? -21.628 6.321 -14.862 1.00 21.39 249 VAL A CA 1
ATOM 1704 C C . VAL A 1 226 ? -22.304 7.244 -13.856 1.00 21.52 249 VAL A C 1
ATOM 1705 O O . VAL A 1 226 ? -22.759 8.335 -14.208 1.00 21.41 249 VAL A O 1
ATOM 1709 N N . THR A 1 227 ? -22.380 6.794 -12.606 1.00 21.58 250 THR A N 1
ATOM 1710 C CA . THR A 1 227 ? -23.383 7.317 -11.673 1.00 21.61 250 THR A CA 1
ATOM 1711 C C . THR A 1 227 ? -22.933 8.408 -10.692 1.00 21.59 250 THR A C 1
ATOM 1712 O O . THR A 1 227 ? -23.779 9.114 -10.131 1.00 21.42 250 THR A O 1
ATOM 1716 N N . THR A 1 228 ? -21.625 8.559 -10.493 1.00 21.32 251 THR A N 1
ATOM 1717 C CA . THR A 1 228 ? -21.112 9.575 -9.566 1.00 21.29 251 THR A CA 1
ATOM 1718 C C . THR A 1 228 ? -20.387 10.697 -10.306 1.00 21.14 251 THR A C 1
ATOM 1719 O O . THR A 1 228 ? -20.732 11.868 -10.153 1.00 21.04 251 THR A O 1
ATOM 1723 N N . SER A 1 229 ? -19.380 10.329 -11.095 1.00 21.00 252 SER A N 1
ATOM 1724 C CA . SER A 1 229 ? -18.621 11.279 -11.908 1.00 20.85 252 SER A CA 1
ATOM 1725 C C . SER A 1 229 ? -17.787 10.531 -12.940 1.00 20.83 252 SER A C 1
ATOM 1726 O O . SER A 1 229 ? -17.404 9.377 -12.721 1.00 21.03 252 SER A O 1
ATOM 1729 N N . GLY A 1 230 ? -17.506 11.190 -14.059 1.00 20.74 253 GLY A N 1
ATOM 1730 C CA . GLY A 1 230 ? -16.750 10.572 -15.147 1.00 20.67 253 GLY A CA 1
ATOM 1731 C C . GLY A 1 230 ? -15.278 10.936 -15.123 1.00 20.59 253 GLY A C 1
ATOM 1732 O O . GLY A 1 230 ? -14.536 10.515 -14.230 1.00 20.53 253 GLY A O 1
ATOM 1733 N N . ILE A 1 231 ? -14.858 11.713 -16.118 1.00 20.42 254 ILE A N 1
ATOM 1734 C CA . ILE A 1 231 ? -13.488 12.210 -16.195 1.00 20.20 254 ILE A CA 1
ATOM 1735 C C . ILE A 1 231 ? -13.311 13.299 -15.142 1.00 20.19 254 ILE A C 1
ATOM 1736 O O . ILE A 1 231 ? -13.975 14.337 -15.193 1.00 20.00 254 ILE A O 1
ATOM 1741 N N . ASN A 1 232 ? -12.422 13.046 -14.187 1.00 20.12 255 ASN A N 1
ATOM 1742 C CA . ASN A 1 232 ? -12.159 13.986 -13.103 1.00 20.15 255 ASN A CA 1
ATOM 1743 C C . ASN A 1 232 ? -10.704 14.449 -13.143 1.00 20.22 255 ASN A C 1
ATOM 1744 O O . ASN A 1 232 ? -9.803 13.727 -12.712 1.00 20.10 255 ASN A O 1
ATOM 1749 N N . VAL A 1 233 ? -10.486 15.650 -13.677 1.00 20.28 256 VAL A N 1
ATOM 1750 C CA . VAL A 1 233 ? -9.138 16.183 -13.874 1.00 20.41 256 VAL A CA 1
ATOM 1751 C C . VAL A 1 233 ? -8.778 17.127 -12.731 1.00 20.49 256 VAL A C 1
ATOM 1752 O O . VAL A 1 233 ? -9.508 18.073 -12.450 1.00 20.61 256 VAL A O 1
ATOM 1756 N N . ARG A 1 234 ? -7.643 16.870 -12.087 1.00 20.52 257 ARG A N 1
ATOM 1757 C CA . ARG A 1 234 ? -7.291 17.532 -10.830 1.00 20.48 257 ARG A CA 1
ATOM 1758 C C . ARG A 1 234 ? -5.806 17.876 -10.751 1.00 20.48 257 ARG A C 1
ATOM 1759 O O . ARG A 1 234 ? -5.004 17.387 -11.550 1.00 20.60 257 ARG A O 1
ATOM 1767 N N . MET A 1 235 ? -5.458 18.725 -9.784 1.00 20.43 258 MET A N 1
ATOM 1768 C CA . MET A 1 235 ? -4.065 19.085 -9.476 1.00 20.45 258 MET A CA 1
ATOM 1769 C C . MET A 1 235 ? -3.252 19.611 -10.667 1.00 20.42 258 MET A C 1
ATOM 1770 O O . MET A 1 235 ? -2.100 19.216 -10.869 1.00 20.63 258 MET A O 1
ATOM 1775 N N . GLY A 1 236 ? -3.854 20.500 -11.452 1.00 20.25 259 GLY A N 1
ATOM 1776 C CA . GLY A 1 236 ? -3.167 21.113 -12.587 1.00 20.06 259 GLY A CA 1
ATOM 1777 C C . GLY A 1 236 ? -3.009 20.222 -13.807 1.00 20.01 259 GLY A C 1
ATOM 1778 O O . GLY A 1 236 ? -2.417 20.634 -14.807 1.00 19.87 259 GLY A O 1
ATOM 1779 N N . GLY A 1 237 ? -3.528 18.997 -13.727 1.00 19.91 260 GLY A N 1
ATOM 1780 C CA . GLY A 1 237 ? -3.546 18.091 -14.872 1.00 19.67 260 GLY A CA 1
ATOM 1781 C C . GLY A 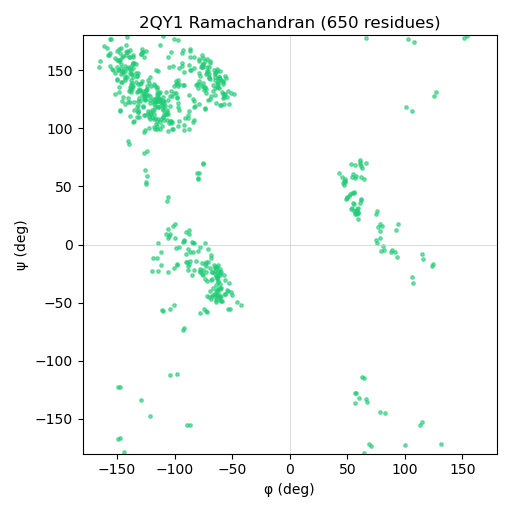1 237 ? -4.341 18.683 -16.024 1.00 19.69 260 GLY A C 1
ATOM 1782 O O . GLY A 1 237 ? -5.274 19.464 -15.812 1.00 19.60 260 GLY A O 1
ATOM 1783 N N . ILE A 1 238 ? -3.956 18.338 -17.247 1.00 19.49 261 ILE A N 1
ATOM 1784 C CA . ILE A 1 238 ? -4.709 18.755 -18.428 1.00 19.44 261 ILE A CA 1
ATOM 1785 C C . ILE A 1 238 ? -5.084 17.519 -19.243 1.00 19.37 261 ILE A C 1
ATOM 1786 O O . ILE A 1 238 ? -4.251 16.647 -19.473 1.00 19.39 261 ILE A O 1
ATOM 1791 N N . ALA A 1 239 ? -6.345 17.445 -19.659 1.00 19.40 262 ALA A N 1
ATOM 1792 C CA . ALA A 1 239 ? -6.824 16.331 -20.472 1.00 19.31 262 ALA A CA 1
ATOM 1793 C C . ALA A 1 239 ? -7.381 16.817 -21.806 1.00 19.40 262 ALA A C 1
ATOM 1794 O O . ALA A 1 239 ? -8.270 17.670 -21.844 1.00 19.34 262 ALA A O 1
ATOM 1796 N N . LYS A 1 240 ? -6.841 16.284 -22.898 1.00 19.47 263 LYS A N 1
ATOM 1797 C CA . LYS A 1 240 ? -7.439 16.478 -24.211 1.00 19.60 263 LYS A CA 1
ATOM 1798 C C . LYS A 1 240 ? -8.551 15.441 -24.361 1.00 19.66 263 LYS A C 1
ATOM 1799 O O . LYS A 1 240 ? -8.285 14.247 -24.514 1.00 19.74 263 LYS A O 1
ATOM 1805 N N . ILE A 1 241 ? -9.794 15.912 -24.294 1.00 19.71 264 ILE A N 1
ATOM 1806 C CA . ILE A 1 241 ? -10.970 15.044 -24.326 1.00 19.71 264 ILE A CA 1
ATOM 1807 C C . ILE A 1 241 ? -11.653 15.176 -25.687 1.00 19.79 264 ILE A C 1
ATOM 1808 O O . ILE A 1 241 ? -12.287 16.191 -25.980 1.00 19.48 264 ILE A O 1
ATOM 1813 N N . GLU A 1 242 ? -11.521 14.132 -26.504 1.00 19.77 265 GLU A N 1
ATOM 1814 C CA . GLU A 1 242 ? -11.835 14.211 -27.930 1.00 19.97 265 GLU A CA 1
ATOM 1815 C C . GLU A 1 242 ? -12.698 13.047 -28.420 1.00 20.01 265 GLU A C 1
ATOM 1816 O O . GLU A 1 242 ? -12.401 11.889 -28.142 1.00 19.90 265 GLU A O 1
ATOM 1822 N N . SER A 1 243 ? -13.766 13.368 -29.149 1.00 20.04 266 SER A N 1
ATOM 1823 C CA . SER A 1 243 ? -14.582 12.368 -29.855 1.00 20.20 266 SER A CA 1
ATOM 1824 C C . SER A 1 243 ? -15.019 11.157 -29.019 1.00 20.27 266 SER A C 1
ATOM 1825 O O . SER A 1 243 ? -15.028 10.022 -29.507 1.00 20.25 266 SER A O 1
ATOM 1828 N N . ASN A 1 244 ? -15.375 11.402 -27.762 1.00 20.26 267 ASN A N 1
ATOM 1829 C CA . ASN A 1 244 ? -15.952 10.365 -26.916 1.00 20.48 267 ASN A CA 1
ATOM 1830 C C . ASN A 1 244 ? -17.465 10.306 -27.127 1.00 20.50 267 ASN A C 1
ATOM 1831 O O . ASN A 1 244 ? -18.050 11.192 -27.755 1.00 20.55 267 ASN A O 1
ATOM 1836 N N . TYR A 1 245 ? -18.088 9.253 -26.609 1.00 20.61 268 TYR A N 1
ATOM 1837 C CA . TYR A 1 245 ? -19.537 9.087 -26.661 1.00 20.65 268 TYR A CA 1
ATOM 1838 C C . TYR A 1 245 ? -20.045 9.006 -25.224 1.00 20.74 268 TYR A C 1
ATOM 1839 O O . TYR A 1 245 ? -19.783 8.024 -24.526 1.00 20.65 268 TYR A O 1
ATOM 1848 N N . PHE A 1 246 ? -20.751 10.049 -24.786 1.00 20.81 269 PHE A N 1
ATOM 1849 C CA . PHE A 1 246 ? -21.285 10.125 -23.425 1.00 21.01 269 PHE A CA 1
ATOM 1850 C C . PHE A 1 246 ? -22.802 9.938 -23.418 1.00 21.07 269 PHE A C 1
ATOM 1851 O O . PHE A 1 246 ? -23.513 10.581 -24.194 1.00 20.90 269 PHE A O 1
ATOM 1859 N N . GLU A 1 247 ? -23.291 9.065 -22.539 1.00 21.20 270 GLU A N 1
ATOM 1860 C CA . GLU A 1 247 ? -24.731 8.965 -22.255 1.00 21.29 270 GLU A CA 1
ATOM 1861 C C . GLU A 1 247 ? -24.971 8.363 -20.874 1.00 21.36 270 GLU A C 1
ATOM 1862 O O . GLU A 1 247 ? -24.129 7.616 -20.367 1.00 21.44 270 GLU A O 1
ATOM 1868 N N . ASN A 1 248 ? -26.117 8.693 -20.277 1.00 21.30 271 ASN A N 1
ATOM 1869 C CA . ASN A 1 248 ? -26.474 8.229 -18.932 1.00 21.26 271 ASN A CA 1
ATOM 1870 C C . ASN A 1 248 ? -25.296 8.364 -17.960 1.00 21.18 271 ASN A C 1
ATOM 1871 O O . ASN A 1 248 ? -24.836 7.385 -17.372 1.00 21.13 271 ASN A O 1
ATOM 1876 N N . ILE A 1 249 ? -24.803 9.590 -17.819 1.00 21.16 272 ILE A N 1
ATOM 1877 C CA . ILE A 1 249 ? -23.599 9.856 -17.035 1.00 21.05 272 ILE A CA 1
ATOM 1878 C C . ILE A 1 249 ? -23.768 11.121 -16.197 1.00 21.12 272 ILE A C 1
ATOM 1879 O O . ILE A 1 249 ? -24.249 12.147 -16.690 1.00 21.12 272 ILE A O 1
ATOM 1884 N N . LYS A 1 250 ? -23.399 11.023 -14.922 1.00 21.06 273 LYS A N 1
ATOM 1885 C CA . LYS A 1 250 ? -23.395 12.171 -14.023 1.00 21.11 273 LYS A CA 1
ATOM 1886 C C . LYS A 1 250 ? -21.987 12.749 -13.973 1.00 21.09 273 LYS A C 1
ATOM 1887 O O . LYS A 1 250 ? -21.011 12.001 -13.913 1.00 21.09 273 LYS A O 1
ATOM 1893 N N . ASN A 1 251 ? -21.895 14.079 -14.003 1.00 21.11 274 ASN A N 1
ATOM 1894 C CA . ASN A 1 251 ? -20.613 14.797 -14.038 1.00 21.16 274 ASN A CA 1
ATOM 1895 C C . ASN A 1 251 ? -19.590 14.168 -15.001 1.00 20.94 274 ASN A C 1
ATOM 1896 O O . ASN A 1 251 ? -18.522 13.724 -14.563 1.00 20.82 274 ASN A O 1
ATOM 1901 N N . PRO A 1 252 ? -19.921 14.115 -16.311 1.00 20.79 275 PRO A N 1
ATOM 1902 C CA . PRO A 1 252 ? -19.050 13.441 -17.280 1.00 20.64 275 PRO A CA 1
ATOM 1903 C C . PRO A 1 252 ? -17.650 14.040 -17.376 1.00 20.58 275 PRO A C 1
ATOM 1904 O O . PRO A 1 252 ? -16.672 13.304 -17.531 1.00 20.57 275 PRO A O 1
ATOM 1908 N N . VAL A 1 253 ? -17.564 15.364 -17.290 1.00 20.57 276 VAL A N 1
ATOM 1909 C CA . VAL A 1 253 ? -16.284 16.062 -17.278 1.00 20.49 276 VAL A CA 1
ATOM 1910 C C . VAL A 1 253 ? -16.307 17.052 -16.122 1.00 20.64 276 VAL A C 1
ATOM 1911 O O . VAL A 1 253 ? -17.114 17.987 -16.105 1.00 20.50 276 VAL A O 1
ATOM 1915 N N . THR A 1 254 ? -15.430 16.833 -15.149 1.00 20.67 277 THR A N 1
ATOM 1916 C CA . THR A 1 254 ? -15.430 17.634 -13.928 1.00 20.79 277 THR A CA 1
ATOM 1917 C C . THR A 1 254 ? -14.031 17.764 -13.329 1.00 21.08 277 THR A C 1
ATOM 1918 O O . THR A 1 254 ? -13.103 17.061 -13.732 1.00 20.83 277 THR A O 1
ATOM 1922 N N . SER A 1 255 ? -13.894 18.694 -12.389 1.00 21.38 278 SER A N 1
ATOM 1923 C CA . SER A 1 255 ? -12.729 18.774 -11.520 1.00 21.79 278 SER A CA 1
ATOM 1924 C C . SER A 1 255 ? -13.218 18.999 -10.096 1.00 22.10 278 SER A C 1
ATOM 1925 O O . SER A 1 255 ? -13.820 20.030 -9.807 1.00 22.25 278 SER A O 1
ATOM 1928 N N . ARG A 1 256 ? -12.966 18.036 -9.212 1.00 22.54 279 ARG A N 1
ATOM 1929 C CA . ARG A 1 256 ? -13.481 18.104 -7.841 1.00 22.86 279 ARG A CA 1
ATOM 1930 C C . ARG A 1 256 ? -12.639 17.332 -6.824 1.00 23.17 279 ARG A C 1
ATOM 1931 O O . ARG A 1 256 ? -11.997 16.339 -7.164 1.00 23.10 279 ARG A O 1
ATOM 1939 N N . ASP A 1 257 ? -12.653 17.822 -5.583 1.00 23.51 280 ASP A N 1
ATOM 1940 C CA . ASP A 1 257 ? -12.103 17.129 -4.400 1.00 24.01 280 ASP A CA 1
ATOM 1941 C C . ASP A 1 257 ? -10.580 17.168 -4.214 1.00 24.03 280 ASP A C 1
ATOM 1942 O O . ASP A 1 257 ? -10.046 16.536 -3.296 1.00 24.06 280 ASP A O 1
ATOM 1947 N N . SER A 1 258 ? -9.894 17.920 -5.073 1.00 23.99 281 SER A N 1
ATOM 1948 C CA . SER A 1 258 ? -8.477 18.222 -4.877 1.00 24.05 281 SER A CA 1
ATOM 1949 C C . SER A 1 258 ? -8.281 19.665 -4.418 1.00 24.27 281 SER A C 1
ATOM 1950 O O . SER A 1 258 ? -9.173 20.503 -4.578 1.00 24.25 281 SER A O 1
ATOM 1953 N N . SER A 1 259 ? -7.110 19.944 -3.848 1.00 24.45 282 SER A N 1
ATOM 1954 C CA . SER A 1 259 ? -6.757 21.291 -3.396 1.00 24.62 282 SER A CA 1
ATOM 1955 C C . SER A 1 259 ? -6.686 22.287 -4.555 1.00 24.70 282 SER A C 1
ATOM 1956 O O . SER A 1 259 ? -6.913 23.483 -4.367 1.00 24.69 282 SER A O 1
ATOM 1959 N N . GLU A 1 260 ? -6.369 21.781 -5.746 1.00 24.75 283 GLU A N 1
ATOM 1960 C CA . GLU A 1 260 ? -6.294 22.599 -6.959 1.00 24.87 283 GLU A CA 1
ATOM 1961 C C . GLU A 1 260 ? -6.969 21.895 -8.131 1.00 24.61 283 GLU A C 1
ATOM 1962 O O . GLU A 1 260 ? -6.890 20.672 -8.259 1.00 24.61 283 GLU A O 1
ATOM 1968 N N . ILE A 1 261 ? -7.627 22.673 -8.987 1.00 24.28 284 ILE A N 1
ATOM 1969 C CA . ILE A 1 261 ? -8.391 22.105 -10.102 1.00 24.05 284 ILE A CA 1
ATOM 1970 C C . ILE A 1 261 ? -7.513 21.629 -11.269 1.00 23.88 284 ILE A C 1
ATOM 1971 O O . ILE A 1 261 ? -6.335 21.986 -11.366 1.00 23.68 284 ILE A O 1
ATOM 1976 N N . GLY A 1 262 ? -8.104 20.810 -12.136 1.00 23.64 285 GLY A N 1
ATOM 1977 C CA . GLY A 1 262 ? -7.487 20.410 -13.397 1.00 23.43 285 GLY A CA 1
ATOM 1978 C C . GLY A 1 262 ? -8.271 20.989 -14.560 1.00 23.31 285 GLY A C 1
ATOM 1979 O O . GLY A 1 262 ? -9.355 21.543 -14.369 1.00 23.36 285 GLY A O 1
ATOM 1980 N N . TYR A 1 263 ? -7.730 20.844 -15.768 1.00 23.14 286 TYR A N 1
ATOM 1981 C CA . TYR A 1 263 ? -8.264 21.530 -16.947 1.00 22.96 286 TYR A CA 1
ATOM 1982 C C . TYR A 1 263 ? -8.495 20.577 -18.116 1.00 22.78 286 TYR A C 1
ATOM 1983 O O . TYR A 1 263 ? -7.978 19.457 -18.127 1.00 22.76 286 TYR A O 1
ATOM 1992 N N . TRP A 1 264 ? -9.280 21.024 -19.095 1.00 22.46 287 TRP A N 1
ATOM 1993 C CA . TRP A 1 264 ? -9.627 20.183 -20.241 1.00 22.33 287 TRP A CA 1
ATOM 1994 C C . TRP A 1 264 ? -9.723 20.925 -21.571 1.00 22.17 287 TRP A C 1
ATOM 1995 O O . TRP A 1 264 ? -10.139 22.085 -21.627 1.00 22.25 287 TRP A O 1
ATOM 2006 N N . ASP A 1 265 ? -9.322 20.228 -22.632 1.00 21.99 288 ASP A N 1
ATOM 2007 C CA . ASP A 1 265 ? -9.462 20.689 -24.006 1.00 21.76 288 ASP A CA 1
ATOM 2008 C C . ASP A 1 265 ? -10.491 19.777 -24.678 1.00 21.70 288 ASP A C 1
ATOM 2009 O O . ASP A 1 265 ? -10.219 18.601 -24.945 1.00 21.71 288 ASP A O 1
ATOM 2014 N N . LEU A 1 266 ? -11.677 20.326 -24.925 1.00 21.46 289 LEU A N 1
ATOM 2015 C CA . LEU A 1 266 ? -12.813 19.554 -25.430 1.00 21.33 289 LEU A CA 1
ATOM 2016 C C . LEU A 1 266 ? -13.052 19.796 -26.916 1.00 21.38 289 LEU A C 1
ATOM 2017 O O . LEU A 1 266 ? -13.146 20.941 -27.354 1.00 21.14 289 LEU A O 1
ATOM 2022 N N . ILE A 1 267 ? -13.132 18.712 -27.688 1.00 21.47 290 ILE A N 1
ATOM 2023 C CA . ILE A 1 267 ? -13.457 18.795 -29.117 1.00 21.60 290 ILE A CA 1
ATOM 2024 C C . ILE A 1 267 ? -14.217 17.555 -29.589 1.00 21.54 290 ILE A C 1
ATOM 2025 O O . ILE A 1 267 ? -13.863 16.426 -29.235 1.00 21.45 290 ILE A O 1
ATOM 2030 N N . ASN A 1 268 ? -15.266 17.784 -30.378 1.00 21.46 291 ASN A N 1
ATOM 2031 C CA . ASN A 1 268 ? -15.981 16.732 -31.122 1.00 21.46 291 ASN A CA 1
ATOM 2032 C C . ASN A 1 268 ? -16.603 15.596 -30.303 1.00 21.43 291 ASN A C 1
ATOM 2033 O O . ASN A 1 268 ? -16.864 14.518 -30.838 1.00 21.30 291 ASN A O 1
ATOM 2038 N N . ASN A 1 269 ? -16.852 15.835 -29.019 1.00 21.56 292 ASN A N 1
ATOM 2039 C CA . ASN A 1 269 ? -17.479 14.823 -28.169 1.00 21.72 292 ASN A CA 1
ATOM 2040 C C . ASN A 1 269 ? -18.957 14.651 -28.496 1.00 21.81 292 ASN A C 1
ATOM 2041 O O . ASN A 1 269 ? -19.675 15.635 -28.662 1.00 21.95 292 ASN A O 1
ATOM 2046 N N . TYR A 1 270 ? -19.398 13.400 -28.611 1.00 22.08 293 TYR A N 1
ATOM 2047 C CA . TYR A 1 270 ? -20.816 13.099 -28.778 1.00 22.24 293 TYR A CA 1
ATOM 2048 C C . TYR A 1 270 ? -21.481 13.079 -27.409 1.00 22.35 293 TYR A C 1
ATOM 2049 O O . TYR A 1 270 ? -21.131 12.266 -26.550 1.00 22.18 293 TYR A O 1
ATOM 2058 N N . VAL A 1 271 ? -22.442 13.977 -27.220 1.00 22.50 294 VAL A N 1
ATOM 2059 C CA . VAL A 1 271 ? -23.173 14.088 -25.961 1.00 22.68 294 VAL A CA 1
ATOM 2060 C C . VAL A 1 271 ? -24.607 13.598 -26.164 1.00 22.75 294 VAL A C 1
ATOM 2061 O O . VAL A 1 271 ? -25.420 14.271 -26.800 1.00 22.70 294 VAL A O 1
ATOM 2065 N N . GLY A 1 272 ? -24.908 12.420 -25.628 1.00 22.85 295 GLY A N 1
ATOM 2066 C CA . GLY A 1 272 ? -26.225 11.807 -25.801 1.00 23.02 295 GLY A CA 1
ATOM 2067 C C . GLY A 1 272 ? -27.223 12.216 -24.736 1.00 23.18 295 GLY A C 1
ATOM 2068 O O . GLY A 1 272 ? -27.095 13.280 -24.123 1.00 23.09 295 GLY A O 1
ATOM 2069 N N . SER A 1 273 ? -28.222 11.363 -24.524 1.00 23.34 296 SER A N 1
ATOM 2070 C CA . SER A 1 273 ? -29.253 11.598 -23.519 1.00 23.51 296 SER A CA 1
ATOM 2071 C C . SER A 1 273 ? -28.794 11.160 -22.128 1.00 23.48 296 SER A C 1
ATOM 2072 O O . SER A 1 273 ? -27.839 10.388 -21.991 1.00 23.42 296 SER A O 1
ATOM 2075 N N . GLY A 1 274 ? -29.471 11.672 -21.103 1.00 23.43 297 GLY A N 1
ATOM 2076 C CA . GLY A 1 274 ? -29.232 11.262 -19.721 1.00 23.46 297 GLY A CA 1
ATOM 2077 C C . GLY A 1 274 ? -27.980 11.821 -19.071 1.00 23.43 297 GLY A C 1
ATOM 2078 O O . GLY A 1 274 ? -27.400 11.185 -18.189 1.00 23.19 297 GLY A O 1
ATOM 2079 N N . ILE A 1 275 ? -27.560 13.007 -19.503 1.00 23.48 298 ILE A N 1
ATOM 2080 C CA . ILE A 1 275 ? -26.457 13.715 -18.857 1.00 23.62 298 ILE A CA 1
ATOM 2081 C C . ILE A 1 275 ? -27.000 14.476 -17.656 1.00 23.74 298 ILE A C 1
ATOM 2082 O O . ILE A 1 275 ? -27.927 15.279 -17.790 1.00 23.64 298 ILE A O 1
ATOM 2087 N N . THR A 1 276 ? -26.434 14.213 -16.481 1.00 23.91 299 THR A N 1
ATOM 2088 C CA . THR A 1 276 ? -26.811 14.941 -15.267 1.00 24.11 299 THR A CA 1
ATOM 2089 C C . THR A 1 276 ? -25.584 15.540 -14.588 1.00 24.23 299 THR A C 1
ATOM 2090 O O . THR A 1 276 ? -24.455 15.130 -14.854 1.00 24.25 299 THR A O 1
ATOM 2094 N N . TRP A 1 277 ? -25.815 16.519 -13.720 1.00 24.38 300 TRP A N 1
ATOM 2095 C CA . TRP A 1 277 ? -24.737 17.213 -13.028 1.00 24.73 300 TRP A CA 1
ATOM 2096 C C . TRP A 1 277 ? -25.061 17.397 -11.550 1.00 25.23 300 TRP A C 1
ATOM 2097 O O . TRP A 1 277 ? -26.230 17.494 -11.168 1.00 25.12 300 TRP A O 1
ATOM 2108 N N . GLY A 1 278 ? -24.017 17.454 -10.728 1.00 25.80 301 GLY A N 1
ATOM 2109 C CA . GLY A 1 278 ? -24.162 17.668 -9.294 1.00 26.80 301 GLY A CA 1
ATOM 2110 C C . GLY A 1 278 ? -23.042 18.506 -8.709 1.00 27.50 301 GLY A C 1
ATOM 2111 O O . GLY A 1 278 ? -21.986 18.666 -9.322 1.00 27.44 301 GLY A O 1
ATOM 2112 N N . THR A 1 279 ? -23.285 19.044 -7.517 1.00 28.33 302 THR A N 1
ATOM 2113 C CA . THR A 1 279 ? -22.299 19.842 -6.793 1.00 29.23 302 THR A CA 1
ATOM 2114 C C . THR A 1 279 ? -21.647 18.961 -5.726 1.00 29.89 302 THR A C 1
ATOM 2115 O O . THR A 1 279 ? -22.352 18.291 -4.964 1.00 30.03 302 THR A O 1
ATOM 2119 N N . PRO A 1 280 ? -20.299 18.945 -5.673 1.00 30.54 303 PRO A N 1
ATOM 2120 C CA . PRO A 1 280 ? -19.615 18.093 -4.698 1.00 31.05 303 PRO A CA 1
ATOM 2121 C C . PRO A 1 280 ? -19.782 18.583 -3.258 1.00 31.56 303 PRO A C 1
ATOM 2122 O O . PRO A 1 280 ? -19.824 19.793 -3.012 1.00 31.67 303 PRO A O 1
ATOM 2126 N N . ASP A 1 281 ? -19.890 17.639 -2.327 1.00 32.18 304 ASP A N 1
ATOM 2127 C CA . ASP A 1 281 ? -19.901 17.952 -0.901 1.00 32.70 304 ASP A CA 1
ATOM 2128 C C . ASP A 1 281 ? -18.489 18.310 -0.454 1.00 32.83 304 ASP A C 1
ATOM 2129 O O . ASP A 1 281 ? -17.528 17.609 -0.786 1.00 32.97 304 ASP A O 1
ATOM 2134 N N . GLY A 1 282 ? -18.368 19.404 0.293 1.00 32.93 305 GLY A N 1
ATOM 2135 C CA . GLY A 1 282 ? -17.069 19.878 0.759 1.00 32.94 305 GLY A CA 1
ATOM 2136 C C . GLY A 1 282 ? -16.863 21.357 0.504 1.00 32.93 305 GLY A C 1
ATOM 2137 O O . GLY A 1 282 ? -17.790 22.061 0.092 1.00 33.05 305 GLY A O 1
ATOM 2138 N N . SER A 1 283 ? -15.641 21.823 0.743 1.00 32.79 306 SER A N 1
ATOM 2139 C CA . SER A 1 283 ? -15.314 23.243 0.627 1.00 32.64 306 SER A CA 1
ATOM 2140 C C . SER A 1 283 ? -14.370 23.543 -0.538 1.00 32.43 306 SER A C 1
ATOM 2141 O O . SER A 1 283 ? -14.263 24.692 -0.976 1.00 32.56 306 SER A O 1
ATOM 2144 N N . LYS A 1 284 ? -13.697 22.506 -1.032 1.00 32.07 307 LYS A N 1
ATOM 2145 C CA . LYS A 1 284 ? -12.696 22.639 -2.094 1.00 31.71 307 LYS A CA 1
ATOM 2146 C C . LYS A 1 284 ? -13.292 23.159 -3.410 1.00 31.35 307 LYS A C 1
ATOM 2147 O O . LYS A 1 284 ? -14.465 22.903 -3.700 1.00 31.38 307 LYS A O 1
ATOM 2153 N N . PRO A 1 285 ? -12.490 23.902 -4.202 1.00 30.94 308 PRO A N 1
ATOM 2154 C CA . PRO A 1 285 ? -12.965 24.431 -5.485 1.00 30.49 308 PRO A CA 1
ATOM 2155 C C . PRO A 1 285 ? -13.284 23.327 -6.495 1.00 29.91 308 PRO A C 1
ATOM 2156 O O . PRO A 1 285 ? -12.630 22.279 -6.499 1.00 29.86 308 PRO A O 1
ATOM 2160 N N . TYR A 1 286 ? -14.288 23.570 -7.335 1.00 29.20 309 TYR A N 1
ATOM 2161 C CA . TYR A 1 286 ? -14.712 22.596 -8.340 1.00 28.52 309 TYR A CA 1
ATOM 2162 C C . TYR A 1 286 ? -15.113 23.254 -9.662 1.00 27.92 309 TYR A C 1
ATOM 2163 O O . TYR A 1 286 ? -15.316 24.470 -9.731 1.00 27.72 309 TYR A O 1
ATOM 2172 N N . ALA A 1 287 ? -15.230 22.432 -10.701 1.00 27.06 310 ALA A N 1
ATOM 2173 C CA . ALA A 1 287 ? -15.735 22.865 -12.000 1.00 26.25 310 ALA A CA 1
ATOM 2174 C C . ALA A 1 287 ? -16.515 21.743 -12.679 1.00 25.69 310 ALA A C 1
ATOM 2175 O O . ALA A 1 287 ? -16.132 20.572 -12.602 1.00 25.44 310 ALA A O 1
ATOM 2177 N N . ASN A 1 288 ? -17.618 22.113 -13.323 1.00 24.91 311 ASN A N 1
ATOM 2178 C CA . ASN A 1 288 ? -18.406 21.197 -14.143 1.00 24.29 311 ASN A CA 1
ATOM 2179 C C . ASN A 1 288 ? -18.486 21.723 -15.574 1.00 23.92 311 ASN A C 1
ATOM 2180 O O . ASN A 1 288 ? -18.856 22.878 -15.794 1.00 23.78 311 ASN A O 1
ATOM 2185 N N . ALA A 1 289 ? -18.144 20.875 -16.541 1.00 23.43 312 ALA A N 1
ATOM 2186 C CA . ALA A 1 289 ? -18.199 21.247 -17.957 1.00 23.13 312 ALA A CA 1
ATOM 2187 C C . ALA A 1 289 ? -19.629 21.167 -18.503 1.00 22.96 312 ALA A C 1
ATOM 2188 O O . ALA A 1 289 ? -19.898 20.457 -19.475 1.00 22.81 312 ALA A O 1
ATOM 2190 N N . THR A 1 290 ? -20.537 21.913 -17.872 1.00 22.86 313 THR A N 1
ATOM 2191 C CA . THR A 1 290 ? -21.971 21.852 -18.173 1.00 22.84 313 THR A CA 1
ATOM 2192 C C . THR A 1 290 ? -22.284 22.239 -19.622 1.00 22.78 313 THR A C 1
ATOM 2193 O O . THR A 1 290 ? -23.206 21.694 -20.232 1.00 22.81 313 THR A O 1
ATOM 2197 N N . ASN A 1 291 ? -21.504 23.167 -20.167 1.00 22.69 314 ASN A N 1
ATOM 2198 C CA . ASN A 1 291 ? -21.703 23.634 -21.538 1.00 22.73 314 ASN A CA 1
ATOM 2199 C C . ASN A 1 291 ? -20.658 23.106 -22.520 1.00 22.74 314 ASN A C 1
ATOM 2200 O O . ASN A 1 291 ? -20.639 23.503 -23.689 1.00 22.61 314 ASN A O 1
ATOM 2205 N N . TRP A 1 292 ? -19.801 22.210 -22.032 1.00 22.88 315 TRP A N 1
ATOM 2206 C CA . TRP A 1 292 ? -18.776 21.540 -22.845 1.00 23.01 315 TRP A CA 1
ATOM 2207 C C . TRP A 1 292 ? -17.758 22.508 -23.458 1.00 23.15 315 TRP A C 1
ATOM 2208 O O . TRP A 1 292 ? -17.318 22.334 -24.599 1.00 23.17 315 TRP A O 1
ATOM 2219 N N . ILE A 1 293 ? -17.376 23.513 -22.673 1.00 23.23 316 ILE A N 1
ATOM 2220 C CA . ILE A 1 293 ? -16.395 24.508 -23.095 1.00 23.53 316 ILE A CA 1
ATOM 2221 C C . ILE A 1 293 ? -15.012 24.192 -22.507 1.00 23.47 316 ILE A C 1
ATOM 2222 O O . ILE A 1 293 ? -14.894 23.830 -21.335 1.00 23.48 316 ILE A O 1
ATOM 2227 N N . SER A 1 294 ? -13.978 24.317 -23.338 1.00 23.45 317 SER A N 1
ATOM 2228 C CA . SER A 1 294 ? -12.599 24.037 -22.932 1.00 23.47 317 SER A CA 1
ATOM 2229 C C . SER A 1 294 ? -12.076 25.034 -21.896 1.00 23.54 317 SER A C 1
ATOM 2230 O O . SER A 1 294 ? -12.294 26.240 -22.018 1.00 23.36 317 SER A O 1
ATOM 2233 N N . THR A 1 295 ? -11.380 24.526 -20.882 1.00 23.62 318 THR A N 1
ATOM 2234 C CA . THR A 1 295 ? -10.826 25.387 -19.830 1.00 23.80 318 THR A CA 1
ATOM 2235 C C . THR A 1 295 ? -9.335 25.674 -20.024 1.00 24.07 318 THR A C 1
ATOM 2236 O O . THR A 1 295 ? -8.807 26.641 -19.470 1.00 24.05 318 THR A O 1
ATOM 2240 N N . LYS A 1 296 ? -8.669 24.827 -20.806 1.00 24.31 319 LYS A N 1
ATOM 2241 C CA . LYS A 1 296 ? -7.293 25.070 -21.245 1.00 24.73 319 LYS A CA 1
ATOM 2242 C C . LYS A 1 296 ? -7.015 24.397 -22.580 1.00 24.86 319 LYS A C 1
ATOM 2243 O O . LYS A 1 296 ? -7.571 23.339 -22.880 1.00 24.95 319 LYS A O 1
ATOM 2249 N N . VAL A 1 297 ? -6.154 25.021 -23.380 1.00 24.95 320 VAL A N 1
ATOM 2250 C CA . VAL A 1 297 ? -5.642 24.392 -24.590 1.00 25.10 320 VAL A CA 1
ATOM 2251 C C . VAL A 1 297 ? -4.536 23.405 -24.202 1.00 25.03 320 VAL A C 1
ATOM 2252 O O . VAL A 1 297 ? -3.721 23.690 -23.320 1.00 25.12 320 VAL A O 1
ATOM 2256 N N . PHE A 1 298 ? -4.534 22.236 -24.837 1.00 24.98 321 PHE A N 1
ATOM 2257 C CA . PHE A 1 298 ? -3.489 21.243 -24.609 1.00 24.86 321 PHE A CA 1
ATOM 2258 C C . PHE A 1 298 ? -2.128 21.878 -24.919 1.00 24.97 321 PHE A C 1
ATOM 2259 O O . PHE A 1 298 ? -1.902 22.339 -26.038 1.00 25.02 321 PHE A O 1
ATOM 2267 N N . PRO A 1 299 ? -1.225 21.913 -23.918 1.00 25.07 322 PRO A N 1
ATOM 2268 C CA . PRO A 1 299 ? -0.051 22.799 -23.936 1.00 25.09 322 PRO A CA 1
ATOM 2269 C C . PRO A 1 299 ? 1.075 22.412 -24.902 1.00 25.15 322 PRO A C 1
ATOM 2270 O O . PRO A 1 299 ? 1.951 23.234 -25.176 1.00 25.25 322 PRO A O 1
ATOM 2274 N N . GLU A 1 300 ? 1.053 21.182 -25.409 1.00 25.18 323 GLU A N 1
ATOM 2275 C CA . GLU A 1 300 ? 2.115 20.706 -26.296 1.00 25.10 323 GLU A CA 1
ATOM 2276 C C . GLU A 1 300 ? 1.616 19.701 -27.330 1.00 24.91 323 GLU A C 1
ATOM 2277 O O . GLU A 1 300 ? 0.495 19.197 -27.236 1.00 24.80 323 GLU A O 1
ATOM 2283 N N . SER A 1 301 ? 2.462 19.418 -28.316 1.00 24.63 324 SER A N 1
ATOM 2284 C CA . SER A 1 301 ? 2.181 18.379 -29.294 1.00 24.46 324 SER A CA 1
ATOM 2285 C C . SER A 1 301 ? 2.093 17.029 -28.588 1.00 24.26 324 SER A C 1
ATOM 2286 O O . SER A 1 301 ? 2.865 16.751 -27.666 1.00 24.14 324 SER A O 1
ATOM 2289 N N . LEU A 1 302 ? 1.137 16.206 -29.012 1.00 24.03 325 LEU A N 1
ATOM 2290 C CA . LEU A 1 302 ? 1.006 14.846 -28.498 1.00 23.88 325 LEU A CA 1
ATOM 2291 C C . LEU A 1 302 ? 2.230 14.021 -28.875 1.00 23.84 325 LEU A C 1
ATOM 2292 O O . LEU A 1 302 ? 2.672 13.164 -28.107 1.00 23.95 325 LEU A O 1
ATOM 2297 N N . GLY A 1 303 ? 2.778 14.300 -30.056 1.00 23.66 326 GLY A N 1
ATOM 2298 C CA . GLY A 1 303 ? 3.989 13.641 -30.527 1.00 23.53 326 GLY A CA 1
ATOM 2299 C C . GLY A 1 303 ? 3.725 12.265 -31.101 1.00 23.48 326 GLY A C 1
ATOM 2300 O O . GLY A 1 303 ? 4.652 11.466 -31.251 1.00 23.30 326 GLY A O 1
ATOM 2301 N N . TYR A 1 304 ? 2.459 11.987 -31.411 1.00 23.39 327 TYR A N 1
ATOM 2302 C CA . TYR A 1 304 ? 2.072 10.733 -32.057 1.00 23.34 327 TYR A CA 1
ATOM 2303 C C . TYR A 1 304 ? 0.900 10.894 -33.023 1.00 23.65 327 TYR A C 1
ATOM 2304 O O . TYR A 1 304 ? 0.149 11.874 -32.957 1.00 23.43 327 TYR A O 1
ATOM 2313 N N . ILE A 1 305 ? 0.759 9.911 -33.909 1.00 23.95 328 ILE A N 1
ATOM 2314 C CA . ILE A 1 305 ? -0.304 9.879 -34.908 1.00 24.31 328 ILE A CA 1
ATOM 2315 C C . ILE A 1 305 ? -1.440 8.979 -34.424 1.00 24.52 328 ILE A C 1
ATOM 2316 O O . ILE A 1 305 ? -1.193 7.911 -33.861 1.00 24.56 328 ILE A O 1
ATOM 2321 N N . TYR A 1 306 ? -2.681 9.416 -34.639 1.00 24.71 329 TYR A N 1
ATOM 2322 C CA . TYR A 1 306 ? -3.856 8.632 -34.246 1.00 25.07 329 TYR A CA 1
ATOM 2323 C C . TYR A 1 306 ? -5.039 8.822 -35.197 1.00 25.33 329 TYR A C 1
ATOM 2324 O O . TYR A 1 306 ? -5.224 9.900 -35.760 1.00 25.42 329 TYR A O 1
ATOM 2333 N N . THR A 1 307 ? -5.823 7.760 -35.373 1.00 25.78 330 THR A N 1
ATOM 2334 C CA . THR A 1 307 ? -7.019 7.792 -36.215 1.00 26.24 330 THR A CA 1
ATOM 2335 C C . THR A 1 307 ? -8.268 7.856 -35.346 1.00 25.96 330 THR A C 1
ATOM 2336 O O . THR A 1 307 ? -8.523 6.957 -34.540 1.00 26.14 330 THR A O 1
ATOM 2340 N N . VAL A 1 308 ? -9.040 8.925 -35.511 1.00 25.79 331 VAL A N 1
ATOM 2341 C CA . VAL A 1 308 ? -10.260 9.106 -34.730 1.00 25.65 331 VAL A CA 1
ATOM 2342 C C . VAL A 1 308 ? -11.460 8.435 -35.393 1.00 25.29 331 VAL A C 1
ATOM 2343 O O . VAL A 1 308 ? -11.714 8.626 -36.584 1.00 25.07 331 VAL A O 1
ATOM 2347 N N . THR A 1 309 ? -12.170 7.623 -34.614 1.00 24.83 332 THR A N 1
ATOM 2348 C CA . THR A 1 309 ? -13.480 7.120 -34.997 1.00 24.48 332 THR A CA 1
ATOM 2349 C C . THR A 1 309 ? -14.440 8.298 -34.869 1.00 24.27 332 THR A C 1
ATOM 2350 O O . THR A 1 309 ? -14.414 8.991 -33.849 1.00 24.23 332 THR A O 1
ATOM 2354 N N . PRO A 1 310 ? -15.264 8.559 -35.908 1.00 24.10 333 PRO A N 1
ATOM 2355 C CA . PRO A 1 310 ? -16.291 9.594 -35.770 1.00 23.90 333 PRO A CA 1
ATOM 2356 C C . PRO A 1 310 ? -17.105 9.372 -34.497 1.00 23.72 333 PRO A C 1
ATOM 2357 O O . PRO A 1 310 ? -17.567 8.255 -34.247 1.00 23.69 333 PRO A O 1
ATOM 2361 N N . ALA A 1 311 ? -17.256 10.431 -33.703 1.00 23.36 334 ALA A N 1
ATOM 2362 C CA . ALA A 1 311 ? -17.806 10.344 -32.346 1.00 23.20 334 ALA A CA 1
ATOM 2363 C C . ALA A 1 311 ? -19.140 9.604 -32.238 1.00 23.08 334 ALA A C 1
ATOM 2364 O O . ALA A 1 311 ? -19.340 8.826 -31.305 1.00 22.78 334 ALA A O 1
ATOM 2366 N N . ALA A 1 312 ? -20.040 9.845 -33.193 1.00 22.84 335 ALA A N 1
ATOM 2367 C CA . ALA A 1 312 ? -21.358 9.202 -33.204 1.00 22.79 335 ALA A CA 1
ATOM 2368 C C . ALA A 1 312 ? -21.270 7.687 -33.394 1.00 22.79 335 ALA A C 1
ATOM 2369 O O . ALA A 1 312 ? -22.161 6.949 -32.968 1.00 22.94 335 ALA A O 1
ATOM 2371 N N . GLN A 1 313 ? -20.186 7.235 -34.024 1.00 22.50 336 GLN A N 1
ATOM 2372 C CA . GLN A 1 313 ? -19.971 5.816 -34.305 1.00 22.40 336 GLN A CA 1
ATOM 2373 C C . GLN A 1 313 ? -19.230 5.091 -33.176 1.00 22.02 336 GLN A C 1
ATOM 2374 O O . GLN A 1 313 ? -19.122 3.863 -33.194 1.00 21.93 336 GLN A O 1
ATOM 2380 N N . VAL A 1 314 ? -18.742 5.854 -32.198 1.00 21.73 337 VAL A N 1
ATOM 2381 C CA . VAL A 1 314 ? -17.938 5.316 -31.088 1.00 21.56 337 VAL A CA 1
ATOM 2382 C C . VAL A 1 314 ? -18.675 4.265 -30.247 1.00 21.53 337 VAL A C 1
ATOM 2383 O O . VAL A 1 314 ? -18.100 3.229 -29.916 1.00 21.52 337 VAL A O 1
ATOM 2387 N N . LYS A 1 315 ? -19.940 4.521 -29.915 1.00 21.50 338 LYS A N 1
ATOM 2388 C CA . LYS A 1 315 ? -20.741 3.557 -29.155 1.00 21.38 338 LYS A CA 1
ATOM 2389 C C . LYS A 1 315 ? -20.716 2.172 -29.804 1.00 21.42 338 LYS A C 1
ATOM 2390 O O . LYS A 1 315 ? -20.353 1.191 -29.156 1.00 21.23 338 LYS A O 1
ATOM 2396 N N . ALA A 1 316 ? -21.087 2.107 -31.083 1.00 21.48 339 ALA A N 1
ATOM 2397 C CA . ALA A 1 316 ? -21.121 0.846 -31.829 1.00 21.63 339 ALA A CA 1
ATOM 2398 C C . ALA A 1 316 ? -19.733 0.226 -31.985 1.00 21.77 339 ALA A C 1
ATOM 2399 O O . ALA A 1 316 ? -19.557 -0.976 -31.768 1.00 21.90 339 ALA A O 1
ATOM 2401 N N . LYS A 1 317 ? -18.754 1.054 -32.350 1.00 21.75 340 LYS A N 1
ATOM 2402 C CA . LYS A 1 317 ? -17.374 0.605 -32.538 1.00 21.93 340 LYS A CA 1
ATOM 2403 C C . LYS A 1 317 ? -16.793 0.000 -31.259 1.00 21.67 340 LYS A C 1
ATOM 2404 O O . LYS A 1 317 ? -16.222 -1.091 -31.293 1.00 21.69 340 LYS A O 1
ATOM 2410 N N . VAL A 1 318 ? -16.958 0.703 -30.141 1.00 21.45 341 VAL A N 1
ATOM 2411 C CA . VAL A 1 318 ? -16.427 0.251 -28.855 1.00 21.29 341 VAL A CA 1
ATOM 2412 C C . VAL A 1 318 ? -17.138 -1.009 -28.351 1.00 21.28 341 VAL A C 1
ATOM 2413 O O . VAL A 1 318 ? -16.484 -1.948 -27.910 1.00 21.22 341 VAL A O 1
ATOM 2417 N N . ILE A 1 319 ? -18.466 -1.046 -28.444 1.00 21.44 342 ILE A N 1
ATOM 2418 C CA . ILE A 1 319 ? -19.212 -2.258 -28.094 1.00 21.62 342 ILE A CA 1
ATOM 2419 C C . ILE A 1 319 ? -18.689 -3.467 -28.882 1.00 21.57 342 ILE A C 1
ATOM 2420 O O . ILE A 1 319 ? -18.553 -4.561 -28.332 1.00 21.79 342 ILE A O 1
ATOM 2425 N N . ALA A 1 320 ? -18.356 -3.247 -30.151 1.00 21.57 343 ALA A N 1
ATOM 2426 C CA . ALA A 1 320 ? -17.897 -4.317 -31.039 1.00 21.52 343 ALA A CA 1
ATOM 2427 C C . ALA A 1 320 ? -16.453 -4.777 -30.792 1.00 21.56 343 ALA A C 1
ATOM 2428 O O . ALA A 1 320 ? -16.110 -5.924 -31.092 1.00 21.76 343 ALA A O 1
ATOM 2430 N N . THR A 1 321 ? -15.619 -3.892 -30.250 1.00 21.29 344 THR A N 1
ATOM 2431 C CA . THR A 1 321 ? -14.171 -4.131 -30.211 1.00 21.32 344 THR A CA 1
ATOM 2432 C C . THR A 1 321 ? -13.541 -4.178 -28.815 1.00 21.39 344 THR A C 1
ATOM 2433 O O . THR A 1 321 ? -12.469 -4.762 -28.649 1.00 21.59 344 THR A O 1
ATOM 2437 N N . ALA A 1 322 ? -14.187 -3.560 -27.826 1.00 21.20 345 ALA A N 1
ATOM 2438 C CA . ALA A 1 322 ? -13.594 -3.430 -26.490 1.00 21.32 345 ALA A CA 1
ATOM 2439 C C . ALA A 1 322 ? -13.699 -4.692 -25.646 1.00 21.27 345 ALA A C 1
ATOM 2440 O O . ALA A 1 322 ? -14.717 -5.389 -25.673 1.00 21.60 345 ALA A O 1
ATOM 2442 N N . GLY A 1 323 ? -12.633 -4.974 -24.899 1.00 21.10 346 GLY A N 1
ATOM 2443 C CA . GLY A 1 323 ? -12.611 -6.076 -23.945 1.00 20.91 346 GLY A CA 1
ATOM 2444 C C . GLY A 1 323 ? -11.865 -7.301 -24.432 1.00 20.82 346 GLY A C 1
ATOM 2445 O O . GLY A 1 323 ? -11.377 -7.340 -25.564 1.00 20.82 346 GLY A O 1
ATOM 2446 N N . ALA A 1 324 ? -11.769 -8.296 -23.557 1.00 20.67 347 ALA A N 1
ATOM 2447 C CA . ALA A 1 324 ? -11.134 -9.566 -23.881 1.00 20.78 347 ALA A CA 1
ATOM 2448 C C . ALA A 1 324 ? -12.086 -10.442 -24.693 1.00 20.94 347 ALA A C 1
ATOM 2449 O O . ALA A 1 324 ? -13.300 -10.227 -24.685 1.00 21.05 347 ALA A O 1
ATOM 2451 N N . GLY A 1 325 ? -11.527 -11.419 -25.401 1.00 21.35 348 GLY A N 1
ATOM 2452 C CA . GLY A 1 325 ? -12.328 -12.360 -26.187 1.00 21.72 348 GLY A CA 1
ATOM 2453 C C . GLY A 1 325 ? -12.819 -11.801 -27.509 1.00 21.95 348 GLY A C 1
ATOM 2454 O O . GLY A 1 325 ? -13.667 -12.407 -28.165 1.00 22.18 348 GLY A O 1
ATOM 2455 N N . LYS A 1 326 ? -12.275 -10.651 -27.905 1.00 22.16 349 LYS A N 1
ATOM 2456 C CA . LYS A 1 326 ? -12.676 -9.973 -29.141 1.00 22.31 349 LYS A CA 1
ATOM 2457 C C . LYS A 1 326 ? -11.629 -10.106 -30.243 1.00 22.13 349 LYS A C 1
ATOM 2458 O O . LYS A 1 326 ? -11.689 -9.397 -31.254 1.00 22.16 349 LYS A O 1
ATOM 2464 N N . ASN A 1 327 ? -10.668 -11.009 -30.039 1.00 21.94 350 ASN A N 1
ATOM 2465 C CA . ASN A 1 327 ? -9.562 -11.225 -30.977 1.00 21.62 350 ASN A CA 1
ATOM 2466 C C . ASN A 1 327 ? -8.733 -9.952 -31.238 1.00 21.35 350 ASN A C 1
ATOM 2467 O O . ASN A 1 327 ? -8.141 -9.781 -32.305 1.00 21.16 350 ASN A O 1
ATOM 2472 N N . LEU A 1 328 ? -8.693 -9.069 -30.240 1.00 20.90 351 LEU A N 1
ATOM 2473 C CA . LEU A 1 328 ? -7.955 -7.801 -30.317 1.00 20.79 351 LEU A CA 1
ATOM 2474 C C . LEU A 1 328 ? -8.436 -6.895 -31.462 1.00 20.94 351 LEU A C 1
ATOM 2475 O O . LEU A 1 328 ? -7.653 -6.125 -32.025 1.00 20.68 351 LEU A O 1
ATOM 2480 N N . ALA A 1 329 ? -9.726 -6.981 -31.783 1.00 21.13 352 ALA A N 1
ATOM 2481 C CA . ALA A 1 329 ? -10.316 -6.199 -32.874 1.00 21.69 352 ALA A CA 1
ATOM 2482 C C . ALA A 1 329 ? -10.187 -4.700 -32.613 1.00 22.03 352 ALA A C 1
ATOM 2483 O O . ALA A 1 329 ? -10.304 -4.256 -31.473 1.00 21.81 352 ALA A O 1
ATOM 2485 N N . GLU A 1 330 ? -9.955 -3.931 -33.674 1.00 22.59 353 GLU A N 1
ATOM 2486 C CA . GLU A 1 330 ? -9.807 -2.476 -33.560 1.00 23.52 353 GLU A CA 1
ATOM 2487 C C . GLU A 1 330 ? -10.788 -1.705 -34.447 1.00 23.12 353 GLU A C 1
ATOM 2488 O O . GLU A 1 330 ? -11.570 -2.301 -35.186 1.00 22.85 353 GLU A O 1
ATOM 2495 N N . GLY B 1 1 ? 0.792 -10.679 31.828 1.00 22.82 24 GLY B N 1
ATOM 2496 C CA . GLY B 1 1 ? -0.019 -10.052 30.745 1.00 22.66 24 GLY B CA 1
ATOM 2497 C C . GLY B 1 1 ? 0.577 -8.736 30.285 1.00 22.46 24 GLY B C 1
ATOM 2498 O O . GLY B 1 1 ? 1.593 -8.297 30.827 1.00 23.06 24 GLY B O 1
ATOM 2499 N N . PRO B 1 2 ? -0.047 -8.096 29.279 1.00 22.15 25 PRO B N 1
ATOM 2500 C CA . PRO B 1 2 ? 0.462 -6.833 28.735 1.00 21.91 25 PRO B CA 1
ATOM 2501 C C . PRO B 1 2 ? 0.471 -5.686 29.750 1.00 21.64 25 PRO B C 1
ATOM 2502 O O . PRO B 1 2 ? -0.469 -5.529 30.531 1.00 21.40 25 PRO B O 1
ATOM 2506 N N . VAL B 1 3 ? 1.544 -4.902 29.721 1.00 21.56 26 VAL B N 1
ATOM 2507 C CA . VAL B 1 3 ? 1.678 -3.712 30.553 1.00 21.38 26 VAL B CA 1
ATOM 2508 C C . VAL B 1 3 ? 1.733 -2.492 29.636 1.00 21.35 26 VAL B C 1
ATOM 2509 O O . VAL B 1 3 ? 2.452 -2.502 28.637 1.00 21.22 26 VAL B O 1
ATOM 2513 N N . GLY B 1 4 ? 0.976 -1.448 29.970 1.00 21.24 27 GLY B N 1
ATOM 2514 C CA . GLY B 1 4 ? 0.982 -0.224 29.167 1.00 21.11 27 GLY B CA 1
ATOM 2515 C C . GLY B 1 4 ? -0.342 0.074 28.490 1.00 20.93 27 GLY B C 1
ATOM 2516 O O . GLY B 1 4 ? -1.402 -0.332 28.969 1.00 20.93 27 GLY B O 1
ATOM 2517 N N . TYR B 1 5 ? -0.281 0.783 27.367 1.00 20.82 28 TYR B N 1
ATOM 2518 C CA . TYR B 1 5 ? -1.487 1.148 26.625 1.00 20.79 28 TYR B CA 1
ATOM 2519 C C . TYR B 1 5 ? -2.228 -0.066 26.056 1.00 20.87 28 TYR B C 1
ATOM 2520 O O . TYR B 1 5 ? -3.429 0.003 25.798 1.00 20.74 28 TYR B O 1
ATOM 2529 N N . GLY B 1 6 ? -1.507 -1.170 25.875 1.00 20.95 29 GLY B N 1
ATOM 2530 C CA . GLY B 1 6 ? -2.103 -2.420 25.401 1.00 21.36 29 GLY B CA 1
ATOM 2531 C C . GLY B 1 6 ? -2.598 -3.323 26.522 1.00 21.55 29 GLY B C 1
ATOM 2532 O O . GLY B 1 6 ? -2.935 -4.487 26.280 1.00 21.60 29 GLY B O 1
ATOM 2533 N N . ALA B 1 7 ? -2.640 -2.795 27.746 1.00 21.51 30 ALA B N 1
ATOM 2534 C CA . ALA B 1 7 ? -3.152 -3.550 28.895 1.00 21.59 30 ALA B CA 1
ATOM 2535 C C . ALA B 1 7 ? -4.587 -4.012 28.654 1.00 21.58 30 ALA B C 1
ATOM 2536 O O . ALA B 1 7 ? -5.403 -3.279 28.083 1.00 21.59 30 ALA B O 1
ATOM 2538 N N . GLY B 1 8 ? -4.887 -5.232 29.090 1.00 21.63 31 GLY B N 1
ATOM 2539 C CA . GLY B 1 8 ? -6.228 -5.794 28.928 1.00 21.79 31 GLY B CA 1
ATOM 2540 C C . GLY B 1 8 ? -6.401 -6.625 27.670 1.00 21.83 31 GLY B C 1
ATOM 2541 O O . GLY B 1 8 ? -7.414 -7.310 27.517 1.00 21.95 31 GLY B O 1
ATOM 2542 N N . THR B 1 9 ? -5.419 -6.561 26.769 1.00 21.73 32 THR B N 1
ATOM 2543 C CA . THR B 1 9 ? -5.401 -7.398 25.564 1.00 21.62 32 THR B CA 1
ATOM 2544 C C . THR B 1 9 ? -5.283 -8.876 25.946 1.00 21.58 32 THR B C 1
ATOM 2545 O O . THR B 1 9 ? -4.330 -9.276 26.617 1.00 21.73 32 THR B O 1
ATOM 2549 N N . THR B 1 10 ? -6.263 -9.673 25.523 1.00 21.49 33 THR B N 1
ATOM 2550 C CA . THR B 1 10 ? -6.298 -11.109 25.822 1.00 21.22 33 THR B CA 1
ATOM 2551 C C . THR B 1 10 ? -6.184 -11.968 24.563 1.00 21.23 33 THR B C 1
ATOM 2552 O O . THR B 1 10 ? -5.979 -13.181 24.651 1.00 21.34 33 THR B O 1
ATOM 2556 N N . GLY B 1 11 ? -6.315 -11.340 23.396 1.00 21.09 34 GLY B N 1
ATOM 2557 C CA . GLY B 1 11 ? -6.265 -12.062 22.127 1.00 21.00 34 GLY B CA 1
ATOM 2558 C C . GLY B 1 11 ? -7.377 -13.089 22.074 1.00 21.17 34 GLY B C 1
ATOM 2559 O O . GLY B 1 11 ? -8.527 -12.779 22.391 1.00 20.73 34 GLY B O 1
ATOM 2560 N N . GLY B 1 12 ? -7.028 -14.316 21.697 1.00 21.34 35 GLY B N 1
ATOM 2561 C CA . GLY B 1 12 ? -7.989 -15.416 21.660 1.00 21.83 35 GLY B CA 1
ATOM 2562 C C . GLY B 1 12 ? -8.286 -16.002 23.032 1.00 22.23 35 GLY B C 1
ATOM 2563 O O . GLY B 1 12 ? -9.098 -16.917 23.153 1.00 22.09 35 GLY B O 1
ATOM 2564 N N . GLY B 1 13 ? -7.615 -15.482 24.061 1.00 22.66 36 GLY B N 1
ATOM 2565 C CA . GLY B 1 13 ? -7.816 -15.925 25.439 1.00 23.26 36 GLY B CA 1
ATOM 2566 C C . GLY B 1 13 ? -7.567 -17.408 25.639 1.00 23.87 36 GLY B C 1
ATOM 2567 O O . GLY B 1 13 ? -6.528 -17.932 25.233 1.00 24.04 36 GLY B O 1
ATOM 2568 N N . ASN B 1 14 ? -8.538 -18.086 26.241 1.00 24.31 37 ASN B N 1
ATOM 2569 C CA . ASN B 1 14 ? -8.387 -19.488 26.629 1.00 24.89 37 ASN B CA 1
ATOM 2570 C C . ASN B 1 14 ? -9.026 -20.492 25.671 1.00 24.77 37 ASN B C 1
ATOM 2571 O O . ASN B 1 14 ? -9.243 -21.653 26.028 1.00 24.85 37 ASN B O 1
ATOM 2576 N N . LYS B 1 15 ? -9.315 -20.040 24.453 1.00 24.57 38 LYS B N 1
ATOM 2577 C CA . LYS B 1 15 ? -9.780 -20.918 23.382 1.00 24.49 38 LYS B CA 1
ATOM 2578 C C . LYS B 1 15 ? -8.743 -22.014 23.142 1.00 24.17 38 LYS B C 1
ATOM 2579 O O . LYS B 1 15 ? -7.538 -21.746 23.153 1.00 24.15 38 LYS B O 1
ATOM 2585 N N . VAL B 1 16 ? -9.212 -23.245 22.946 1.00 23.76 39 VAL B N 1
ATOM 2586 C CA . VAL B 1 16 ? -8.327 -24.369 22.647 1.00 23.40 39 VAL B CA 1
ATOM 2587 C C . VAL B 1 16 ? -7.424 -24.005 21.463 1.00 23.03 39 VAL B C 1
ATOM 2588 O O . VAL B 1 16 ? -7.922 -23.671 20.386 1.00 23.16 39 VAL B O 1
ATOM 2592 N N . PRO B 1 17 ? -6.095 -24.040 21.665 1.00 22.75 40 PRO B N 1
ATOM 2593 C CA . PRO B 1 17 ? -5.187 -23.701 20.572 1.00 22.46 40 PRO B CA 1
ATOM 2594 C C . PRO B 1 17 ? -5.171 -24.772 19.487 1.00 22.06 40 PRO B C 1
ATOM 2595 O O . PRO B 1 17 ? -5.383 -25.950 19.773 1.00 21.97 40 PRO B O 1
ATOM 2599 N N . VAL B 1 18 ? -4.942 -24.347 18.250 1.00 21.75 41 VAL B N 1
ATOM 2600 C CA . VAL B 1 18 ? -4.644 -25.267 17.158 1.00 21.30 41 VAL B CA 1
ATOM 2601 C C . VAL B 1 18 ? -3.292 -24.914 16.560 1.00 21.01 41 VAL B C 1
ATOM 2602 O O . VAL B 1 18 ? -2.916 -23.739 16.494 1.00 20.72 41 VAL B O 1
ATOM 2606 N N . ASN B 1 19 ? -2.553 -25.940 16.156 1.00 20.62 42 ASN B N 1
ATOM 2607 C CA . ASN B 1 19 ? -1.282 -25.739 15.483 1.00 20.35 42 ASN B CA 1
ATOM 2608 C C . ASN B 1 19 ? -1.497 -25.414 14.012 1.00 20.29 42 ASN B C 1
ATOM 2609 O O . ASN B 1 19 ? -2.349 -26.013 13.349 1.00 19.83 42 ASN B O 1
ATOM 2614 N N . VAL B 1 20 ? -0.728 -24.449 13.520 1.00 20.17 43 VAL B N 1
ATOM 2615 C CA . VAL B 1 20 ? -0.654 -24.157 12.093 1.00 20.35 43 VAL B CA 1
ATOM 2616 C C . VAL B 1 20 ? 0.822 -24.164 11.710 1.00 20.42 43 VAL B C 1
ATOM 2617 O O . VAL B 1 20 ? 1.606 -23.385 12.240 1.00 20.34 43 VAL B O 1
ATOM 2621 N N . ALA B 1 21 ? 1.192 -25.061 10.802 1.00 20.61 44 ALA B N 1
ATOM 2622 C CA . ALA B 1 21 ? 2.598 -25.294 10.476 1.00 20.85 44 ALA B CA 1
ATOM 2623 C C . ALA B 1 21 ? 3.130 -24.420 9.345 1.00 21.02 44 ALA B C 1
ATOM 2624 O O . ALA B 1 21 ? 4.342 -24.330 9.150 1.00 20.89 44 ALA B O 1
ATOM 2626 N N . THR B 1 22 ? 2.226 -23.794 8.592 1.00 21.34 45 THR B N 1
ATOM 2627 C CA . THR B 1 22 ? 2.615 -23.025 7.412 1.00 21.41 45 THR B CA 1
ATOM 2628 C C . THR B 1 22 ? 1.894 -21.684 7.314 1.00 21.59 45 THR B C 1
ATOM 2629 O O . THR B 1 22 ? 0.859 -21.466 7.948 1.00 21.23 45 THR B O 1
ATOM 2633 N N . PHE B 1 23 ? 2.474 -20.797 6.509 1.00 21.86 46 PHE B N 1
ATOM 2634 C CA . PHE B 1 23 ? 1.843 -19.558 6.065 1.00 22.18 46 PHE B CA 1
ATOM 2635 C C . PHE B 1 23 ? 0.399 -19.816 5.610 1.00 21.91 46 PHE B C 1
ATOM 2636 O O . PHE B 1 23 ? -0.535 -19.139 6.048 1.00 22.01 46 PHE B O 1
ATOM 2644 N N . GLU B 1 24 ? 0.230 -20.819 4.754 1.00 21.70 47 GLU B N 1
ATOM 2645 C CA . GLU B 1 24 ? -1.074 -21.165 4.188 1.00 21.72 47 GLU B CA 1
ATOM 2646 C C . GLU B 1 24 ? -2.073 -21.637 5.248 1.00 21.25 47 GLU B C 1
ATOM 2647 O O . GLU B 1 24 ? -3.237 -21.236 5.229 1.00 21.03 47 GLU B O 1
ATOM 2653 N N . ALA B 1 25 ? -1.612 -22.478 6.170 1.00 20.84 48 ALA B N 1
ATOM 2654 C CA . ALA B 1 25 ? -2.456 -22.975 7.258 1.00 20.47 48 ALA B CA 1
ATOM 2655 C C . ALA B 1 25 ? -2.918 -21.855 8.198 1.00 20.31 48 ALA B C 1
ATOM 2656 O O . ALA B 1 25 ? -4.071 -21.843 8.635 1.00 20.06 48 ALA B O 1
ATOM 2658 N N . MET B 1 26 ? -2.022 -20.919 8.501 1.00 20.18 49 MET B N 1
ATOM 2659 C CA . MET B 1 26 ? -2.363 -19.786 9.363 1.00 20.36 49 MET B CA 1
ATOM 2660 C C . MET B 1 26 ? -3.433 -18.906 8.722 1.00 20.34 49 MET B C 1
ATOM 2661 O O . MET B 1 26 ? -4.436 -18.580 9.362 1.00 20.09 49 MET B O 1
ATOM 2666 N N . GLN B 1 27 ? -3.218 -18.531 7.460 1.00 20.53 50 GLN B N 1
ATOM 2667 C CA . GLN B 1 27 ? -4.187 -17.709 6.731 1.00 20.78 50 GLN B CA 1
ATOM 2668 C C . GLN B 1 27 ? -5.548 -18.397 6.613 1.00 20.94 50 GLN B C 1
ATOM 2669 O O . GLN B 1 27 ? -6.582 -17.769 6.843 1.00 21.12 50 GLN B O 1
ATOM 2675 N N . SER B 1 28 ? -5.540 -19.681 6.263 1.00 21.06 51 SER B N 1
ATOM 2676 C CA . SER B 1 28 ? -6.774 -20.458 6.145 1.00 21.33 51 SER B CA 1
ATOM 2677 C C . SER B 1 28 ? -7.586 -20.445 7.442 1.00 20.97 51 SER B C 1
ATOM 2678 O O . SER B 1 28 ? -8.805 -20.274 7.408 1.00 20.45 51 SER B O 1
ATOM 2681 N N . ALA B 1 29 ? -6.899 -20.601 8.575 1.00 20.71 52 ALA B N 1
ATOM 2682 C CA . ALA B 1 29 ? -7.549 -20.600 9.885 1.00 20.61 52 ALA B CA 1
ATOM 2683 C C . ALA B 1 29 ? -8.181 -19.243 10.207 1.00 20.49 52 ALA B C 1
ATOM 2684 O O . ALA B 1 29 ? -9.307 -19.182 10.712 1.00 20.35 52 ALA B O 1
ATOM 2686 N N . ILE B 1 30 ? -7.462 -18.164 9.895 1.00 20.25 53 ILE B N 1
ATOM 2687 C CA . ILE B 1 30 ? -7.995 -16.805 10.028 1.00 20.08 53 ILE B CA 1
ATOM 2688 C C . ILE B 1 30 ? -9.195 -16.570 9.104 1.00 20.05 53 ILE B C 1
ATOM 2689 O O . ILE B 1 30 ? -10.198 -15.997 9.528 1.00 19.97 53 ILE B O 1
ATOM 2694 N N . ASP B 1 31 ? -9.092 -17.028 7.855 1.00 20.21 54 ASP B N 1
ATOM 2695 C CA . ASP B 1 31 ? -10.180 -16.886 6.880 1.00 20.32 54 ASP B CA 1
ATOM 2696 C C . ASP B 1 31 ? -11.461 -17.594 7.332 1.00 20.58 54 ASP B C 1
ATOM 2697 O O . ASP B 1 31 ? -12.564 -17.092 7.105 1.00 20.43 54 ASP B O 1
ATOM 2702 N N . SER B 1 32 ? -11.306 -18.757 7.967 1.00 20.82 55 SER B N 1
ATOM 2703 C CA . SER B 1 32 ? -12.442 -19.575 8.412 1.00 21.17 55 SER B CA 1
ATOM 2704 C C . SER B 1 32 ? -13.079 -19.042 9.691 1.00 21.07 55 SER B C 1
ATOM 2705 O O . SER B 1 32 ? -14.245 -19.315 9.974 1.00 20.88 55 SER B O 1
ATOM 2708 N N . TYR B 1 33 ? -12.294 -18.291 10.457 1.00 21.13 56 TYR B N 1
ATOM 2709 C CA . TYR B 1 33 ? -12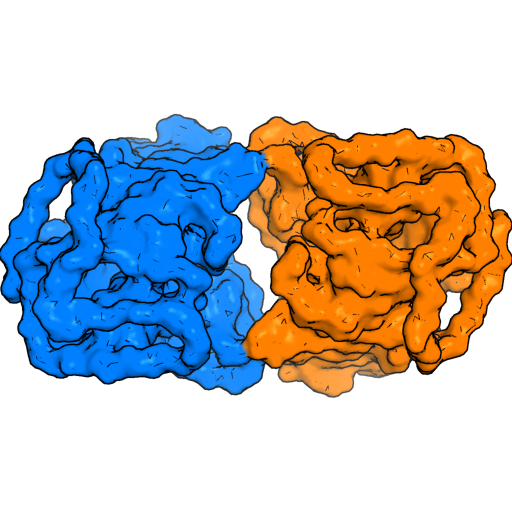.722 -17.694 11.717 1.00 21.22 56 TYR B CA 1
ATOM 2710 C C . TYR B 1 33 ? -13.856 -16.697 11.493 1.00 21.68 56 TYR B C 1
ATOM 2711 O O . TYR B 1 33 ? -13.811 -15.895 10.559 1.00 21.87 56 TYR B O 1
ATOM 2720 N N . SER B 1 34 ? -14.871 -16.769 12.352 1.00 22.19 57 SER B N 1
ATOM 2721 C CA . SER B 1 34 ? -16.037 -15.885 12.289 1.00 22.78 57 SER B CA 1
ATOM 2722 C C . SER B 1 34 ? -15.687 -14.409 12.499 1.00 23.09 57 SER B C 1
ATOM 2723 O O . SER B 1 34 ? -16.348 -13.525 11.948 1.00 23.17 57 SER B O 1
ATOM 2726 N N . GLY B 1 35 ? -14.652 -14.150 13.296 1.00 23.27 58 GLY B N 1
ATOM 2727 C CA . GLY B 1 35 ? -14.204 -12.783 13.562 1.00 23.58 58 GLY B CA 1
ATOM 2728 C C . GLY B 1 35 ? -14.371 -12.334 15.003 1.00 23.92 58 GLY B C 1
ATOM 2729 O O . GLY B 1 35 ? -13.908 -11.256 15.375 1.00 23.82 58 GLY B O 1
ATOM 2730 N N . SER B 1 36 ? -15.051 -13.150 15.807 1.00 24.20 59 SER B N 1
ATOM 2731 C CA . SER B 1 36 ? -15.207 -12.882 17.240 1.00 24.66 59 SER B CA 1
ATOM 2732 C C . SER B 1 36 ? -15.384 -14.178 18.034 1.00 24.60 59 SER B C 1
ATOM 2733 O O . SER B 1 36 ? -15.723 -15.222 17.470 1.00 24.67 59 SER B O 1
ATOM 2736 N N . GLY B 1 37 ? -15.140 -14.104 19.340 1.00 24.63 60 GLY B N 1
ATOM 2737 C CA . GLY B 1 37 ? -15.272 -15.265 20.218 1.00 24.37 60 GLY B CA 1
ATOM 2738 C C . GLY B 1 37 ? -13.934 -15.816 20.679 1.00 24.13 60 GLY B C 1
ATOM 2739 O O . GLY B 1 37 ? -13.818 -16.324 21.801 1.00 24.43 60 GLY B O 1
ATOM 2740 N N . GLY B 1 38 ? -12.925 -15.724 19.814 1.00 23.40 61 GLY B N 1
ATOM 2741 C CA . GLY B 1 38 ? -11.584 -16.186 20.150 1.00 22.54 61 GLY B CA 1
ATOM 2742 C C . GLY B 1 38 ? -10.986 -17.163 19.155 1.00 22.09 61 GLY B C 1
ATOM 2743 O O . GLY B 1 38 ? -11.625 -18.144 18.762 1.00 21.74 61 GLY B O 1
ATOM 2744 N N . LEU B 1 39 ? -9.751 -16.882 18.750 1.00 21.42 62 LEU B N 1
ATOM 2745 C CA . LEU B 1 39 ? -8.972 -17.777 17.903 1.00 21.02 62 LEU B CA 1
ATOM 2746 C C . LEU B 1 39 ? -7.541 -17.798 18.416 1.00 20.84 62 LEU B C 1
ATOM 2747 O O . LEU B 1 39 ? -6.906 -16.751 18.516 1.00 20.81 62 LEU B O 1
ATOM 2752 N N . VAL B 1 40 ? -7.041 -18.984 18.750 1.00 20.66 63 VAL B N 1
ATOM 2753 C CA . VAL B 1 40 ? -5.652 -19.128 19.198 1.00 20.63 63 VAL B CA 1
ATOM 2754 C C . VAL B 1 40 ? -4.871 -20.022 18.238 1.00 20.47 63 VAL B C 1
ATOM 2755 O O . VAL B 1 40 ? -5.168 -21.208 18.098 1.00 20.30 63 VAL B O 1
ATOM 2759 N N . LEU B 1 41 ? -3.875 -19.435 17.578 1.00 20.27 64 LEU B N 1
ATOM 2760 C CA . LEU B 1 41 ? -3.072 -20.160 16.603 1.00 20.20 64 LEU B CA 1
ATOM 2761 C C . LEU B 1 41 ? -1.640 -20.312 17.083 1.00 20.23 64 LEU B C 1
ATOM 2762 O O . LEU B 1 41 ? -0.937 -19.318 17.314 1.00 20.17 64 LEU B O 1
ATOM 2767 N N . ASN B 1 42 ? -1.227 -21.564 17.246 1.00 19.93 65 ASN B N 1
ATOM 2768 C CA . ASN B 1 42 ? 0.133 -21.897 17.625 1.00 19.99 65 ASN B CA 1
ATOM 2769 C C . ASN B 1 42 ? 0.934 -22.228 16.369 1.00 19.79 65 ASN B C 1
ATOM 2770 O O . ASN B 1 42 ? 0.744 -23.287 15.763 1.00 19.71 65 ASN B O 1
ATOM 2775 N N . TYR B 1 43 ? 1.808 -21.307 15.970 1.00 19.56 66 TYR B N 1
ATOM 2776 C CA . TYR B 1 43 ? 2.627 -21.485 14.774 1.00 19.52 66 TYR B CA 1
ATOM 2777 C C . TYR B 1 43 ? 3.811 -22.414 15.043 1.00 19.54 66 TYR B C 1
ATOM 2778 O O . TYR B 1 43 ? 4.652 -22.135 15.904 1.00 19.55 66 TYR B O 1
ATOM 2787 N N . THR B 1 44 ? 3.869 -23.511 14.292 1.00 19.51 67 THR B N 1
ATOM 2788 C CA . THR B 1 44 ? 4.869 -24.560 14.518 1.00 19.50 67 THR B CA 1
ATOM 2789 C C . THR B 1 44 ? 5.881 -24.726 13.379 1.00 19.72 67 THR B C 1
ATOM 2790 O O . THR B 1 44 ? 6.753 -25.596 13.444 1.00 19.65 67 THR B O 1
ATOM 2794 N N . GLY B 1 45 ? 5.764 -23.903 12.339 1.00 19.96 68 GLY B N 1
ATOM 2795 C CA . GLY B 1 45 ? 6.699 -23.949 11.217 1.00 20.37 68 GLY B CA 1
ATOM 2796 C C . GLY B 1 45 ? 8.108 -23.559 11.625 1.00 20.79 68 GLY B C 1
ATOM 2797 O O . GLY B 1 45 ? 8.295 -22.690 12.476 1.00 20.51 68 GLY B O 1
ATOM 2798 N N . LYS B 1 46 ? 9.095 -24.215 11.017 1.00 21.23 69 LYS B N 1
ATOM 2799 C CA . LYS B 1 46 ? 10.504 -23.956 11.297 1.00 22.12 69 LYS B CA 1
ATOM 2800 C C . LYS B 1 46 ? 11.253 -23.588 10.018 1.00 22.00 69 LYS B C 1
ATOM 2801 O O . LYS B 1 46 ? 11.915 -24.439 9.420 1.00 22.18 69 LYS B O 1
ATOM 2807 N N . PHE B 1 47 ? 11.144 -22.330 9.595 1.00 21.84 70 PHE B N 1
ATOM 2808 C CA . PHE B 1 47 ? 11.849 -21.873 8.397 1.00 21.81 70 PHE B CA 1
ATOM 2809 C C . PHE B 1 47 ? 13.360 -21.875 8.623 1.00 21.91 70 PHE B C 1
ATOM 2810 O O . PHE B 1 47 ? 13.842 -21.381 9.645 1.00 21.67 70 PHE B O 1
ATOM 2818 N N . ASP B 1 48 ? 14.091 -22.438 7.664 1.00 21.97 71 ASP B N 1
ATOM 2819 C CA . ASP B 1 48 ? 15.551 -22.446 7.692 1.00 22.29 71 ASP B CA 1
ATOM 2820 C C . ASP B 1 48 ? 16.096 -21.231 6.940 1.00 22.30 71 ASP B C 1
ATOM 2821 O O . ASP B 1 48 ? 16.115 -21.212 5.708 1.00 22.15 71 ASP B O 1
ATOM 2826 N N . PHE B 1 49 ? 16.546 -20.223 7.685 1.00 22.39 72 PHE B N 1
ATOM 2827 C CA . PHE B 1 49 ? 17.060 -18.986 7.079 1.00 22.59 72 PHE B CA 1
ATOM 2828 C C . PHE B 1 49 ? 18.342 -19.199 6.268 1.00 22.88 72 PHE B C 1
ATOM 2829 O O . PHE B 1 49 ? 18.704 -18.359 5.436 1.00 22.92 72 PHE B O 1
ATOM 2837 N N . GLY B 1 50 ? 19.010 -20.329 6.501 1.00 23.14 73 GLY B N 1
ATOM 2838 C CA . GLY B 1 50 ? 20.192 -20.721 5.728 1.00 23.49 73 GLY B CA 1
ATOM 2839 C C . GLY B 1 50 ? 19.895 -20.993 4.263 1.00 23.77 73 GLY B C 1
ATOM 2840 O O . GLY B 1 50 ? 20.805 -20.978 3.427 1.00 24.05 73 GLY B O 1
ATOM 2841 N N . THR B 1 51 ? 18.622 -21.244 3.956 1.00 23.77 74 THR B N 1
ATOM 2842 C CA . THR B 1 51 ? 18.165 -21.474 2.582 1.00 23.89 74 THR B CA 1
ATOM 2843 C C . THR B 1 51 ? 18.138 -20.189 1.751 1.00 24.02 74 THR B C 1
ATOM 2844 O O . THR B 1 51 ? 18.066 -20.242 0.522 1.00 24.13 74 THR B O 1
ATOM 2848 N N . ILE B 1 52 ? 18.176 -19.044 2.427 1.00 24.13 75 ILE B N 1
ATOM 2849 C CA . ILE B 1 52 ? 18.320 -17.753 1.762 1.00 24.34 75 ILE B CA 1
ATOM 2850 C C . ILE B 1 52 ? 19.815 -17.485 1.609 1.00 24.64 75 ILE B C 1
ATOM 2851 O O . ILE B 1 52 ? 20.486 -17.059 2.555 1.00 24.91 75 ILE B O 1
ATOM 2856 N N . LYS B 1 53 ? 20.328 -17.761 0.414 1.00 24.85 76 LYS B N 1
ATOM 2857 C CA . LYS B 1 53 ? 21.763 -17.697 0.141 1.00 25.22 76 LYS B CA 1
ATOM 2858 C C . LYS B 1 53 ? 22.200 -16.278 -0.208 1.00 25.21 76 LYS B C 1
ATOM 2859 O O . LYS B 1 53 ? 23.359 -15.905 -0.003 1.00 25.34 76 LYS B O 1
ATOM 2865 N N . ASP B 1 54 ? 21.254 -15.498 -0.726 1.00 24.92 77 ASP B N 1
ATOM 2866 C CA . ASP B 1 54 ? 21.498 -14.138 -1.181 1.00 24.65 77 ASP B CA 1
ATOM 2867 C C . ASP B 1 54 ? 20.427 -13.228 -0.591 1.00 24.11 77 ASP B C 1
ATOM 2868 O O . ASP B 1 54 ? 19.262 -13.305 -0.972 1.00 24.16 77 ASP B O 1
ATOM 2873 N N . VAL B 1 55 ? 20.837 -12.382 0.352 1.00 23.55 78 VAL B N 1
ATOM 2874 C CA . VAL B 1 55 ? 19.958 -11.392 0.981 1.00 23.05 78 VAL B CA 1
ATOM 2875 C C . VAL B 1 55 ? 19.234 -10.529 -0.069 1.00 22.39 78 VAL B C 1
ATOM 2876 O O . VAL B 1 55 ? 18.077 -10.136 0.113 1.00 22.19 78 VAL B O 1
ATOM 2880 N N . CYS B 1 56 ? 19.917 -10.279 -1.183 1.00 21.72 79 CYS B N 1
ATOM 2881 C CA . CYS B 1 56 ? 19.426 -9.375 -2.218 1.00 21.00 79 CYS B CA 1
ATOM 2882 C C . CYS B 1 56 ? 18.453 -10.003 -3.217 1.00 20.80 79 CYS B C 1
ATOM 2883 O O . CYS B 1 56 ? 17.980 -9.332 -4.136 1.00 20.52 79 CYS B O 1
ATOM 2886 N N . ALA B 1 57 ? 18.138 -11.280 -3.021 1.00 20.65 80 ALA B N 1
ATOM 2887 C CA . ALA B 1 57 ? 17.104 -11.944 -3.814 1.00 20.63 80 ALA B CA 1
ATOM 2888 C C . ALA B 1 57 ? 15.697 -11.561 -3.342 1.00 20.52 80 ALA B C 1
ATOM 2889 O O . ALA B 1 57 ? 14.730 -11.670 -4.099 1.00 20.27 80 ALA B O 1
ATOM 2891 N N . GLN B 1 58 ? 15.602 -11.092 -2.098 1.00 20.36 81 GLN B N 1
ATOM 2892 C CA . GLN B 1 58 ? 14.320 -10.948 -1.404 1.00 20.43 81 GLN B CA 1
ATOM 2893 C C . GLN B 1 58 ? 13.424 -9.819 -1.916 1.00 20.54 81 GLN B C 1
ATOM 2894 O O . GLN B 1 58 ? 12.219 -10.021 -2.104 1.00 20.43 81 GLN B O 1
ATOM 2900 N N . TRP B 1 59 ? 14.010 -8.645 -2.152 1.00 20.65 82 TRP B N 1
ATOM 2901 C CA . TRP B 1 59 ? 13.235 -7.460 -2.531 1.00 20.72 82 TRP B CA 1
ATOM 2902 C C . TRP B 1 59 ? 12.512 -7.635 -3.865 1.00 21.03 82 TRP B C 1
ATOM 2903 O O . TRP B 1 59 ? 11.450 -7.051 -4.079 1.00 20.88 82 TRP B O 1
ATOM 2914 N N . LYS B 1 60 ? 13.098 -8.456 -4.737 1.00 21.46 83 LYS B N 1
ATOM 2915 C CA . LYS B 1 60 ? 12.591 -8.717 -6.082 1.00 22.22 83 LYS B CA 1
ATOM 2916 C C . LYS B 1 60 ? 11.334 -9.591 -6.079 1.00 22.00 83 LYS B C 1
ATOM 2917 O O . LYS B 1 60 ? 10.550 -9.568 -7.035 1.00 22.19 83 LYS B O 1
ATOM 2923 N N . LEU B 1 61 ? 11.157 -10.363 -5.009 1.00 21.72 84 LEU B N 1
ATOM 2924 C CA . LEU B 1 61 ? 10.076 -11.346 -4.915 1.00 21.39 84 LEU B CA 1
ATOM 2925 C C . LEU B 1 61 ? 8.833 -10.771 -4.222 1.00 21.37 84 LEU B C 1
ATOM 2926 O O . LEU B 1 61 ? 8.945 -9.808 -3.459 1.00 21.15 84 LEU B O 1
ATOM 2931 N N . PRO B 1 62 ? 7.642 -11.353 -4.491 1.00 21.19 85 PRO B N 1
ATOM 2932 C CA . PRO B 1 62 ? 6.410 -10.880 -3.850 1.00 21.15 85 PRO B CA 1
ATOM 2933 C C . PRO B 1 62 ? 6.432 -11.098 -2.343 1.00 21.09 85 PRO B C 1
ATOM 2934 O O . PRO B 1 62 ? 7.021 -12.071 -1.867 1.00 21.07 85 PRO B O 1
ATOM 2938 N N . ALA B 1 63 ? 5.788 -10.200 -1.603 1.00 21.09 86 ALA B N 1
ATOM 2939 C CA . ALA B 1 63 ? 5.699 -10.330 -0.154 1.00 21.19 86 ALA B CA 1
ATOM 2940 C C . ALA B 1 63 ? 4.792 -11.496 0.215 1.00 21.44 86 ALA B C 1
ATOM 2941 O O . ALA B 1 63 ? 3.835 -11.804 -0.505 1.00 21.29 86 ALA B O 1
ATOM 2943 N N . LYS B 1 64 ? 5.118 -12.151 1.326 1.00 21.39 87 LYS B N 1
ATOM 2944 C CA . LYS B 1 64 ? 4.260 -13.168 1.917 1.00 21.70 87 LYS B CA 1
ATOM 2945 C C . LYS B 1 64 ? 3.784 -12.633 3.264 1.00 21.50 87 LYS B C 1
ATOM 2946 O O . LYS B 1 64 ? 4.564 -12.534 4.208 1.00 21.21 87 LYS B O 1
ATOM 2952 N N . THR B 1 65 ? 2.508 -12.264 3.334 1.00 21.19 88 THR B N 1
ATOM 2953 C CA . THR B 1 65 ? 1.970 -11.595 4.513 1.00 21.33 88 THR B CA 1
ATOM 2954 C C . THR B 1 65 ? 0.630 -12.185 4.926 1.00 21.30 88 THR B C 1
ATOM 2955 O O . THR B 1 65 ? -0.312 -12.229 4.136 1.00 21.36 88 THR B O 1
ATOM 2959 N N . VAL B 1 66 ? 0.568 -12.655 6.166 1.00 21.27 89 VAL B N 1
ATOM 2960 C CA . VAL B 1 66 ? -0.680 -13.105 6.762 1.00 21.50 89 VAL B CA 1
ATOM 2961 C C . VAL B 1 66 ? -1.506 -11.864 7.103 1.00 21.65 89 VAL B C 1
ATOM 2962 O O . VAL B 1 66 ? -0.968 -10.888 7.625 1.00 21.38 89 VAL B O 1
ATOM 2966 N N . GLN B 1 67 ? -2.800 -11.893 6.792 1.00 21.87 90 GLN B N 1
ATOM 2967 C CA . GLN B 1 67 ? -3.681 -10.770 7.119 1.00 22.48 90 GLN B CA 1
ATOM 2968 C C . GLN B 1 67 ? -4.778 -11.099 8.123 1.00 22.05 90 GLN B C 1
ATOM 2969 O O . GLN B 1 67 ? -5.554 -12.046 7.939 1.00 21.58 90 GLN B O 1
ATOM 2975 N N . ILE B 1 68 ? -4.821 -10.304 9.187 1.00 21.70 91 ILE B N 1
ATOM 2976 C CA . ILE B 1 68 ? -5.928 -10.319 10.129 1.00 21.68 91 ILE B CA 1
ATOM 2977 C C . ILE B 1 68 ? -6.728 -9.052 9.846 1.00 21.48 91 ILE B C 1
ATOM 2978 O O . ILE B 1 68 ? -6.373 -7.961 10.296 1.00 21.39 91 ILE B O 1
ATOM 2983 N N . LYS B 1 69 ? -7.789 -9.210 9.063 1.00 21.25 92 LYS B N 1
ATOM 2984 C CA . LYS B 1 69 ? -8.545 -8.083 8.538 1.00 21.27 92 LYS B CA 1
ATOM 2985 C C . LYS B 1 69 ? -9.958 -8.071 9.113 1.00 20.88 92 LYS B C 1
ATOM 2986 O O . LYS B 1 69 ? -10.730 -9.008 8.895 1.00 20.23 92 LYS B O 1
ATOM 2992 N N . ASN B 1 70 ? -10.284 -7.007 9.844 1.00 20.72 93 ASN B N 1
ATOM 2993 C CA . ASN B 1 70 ? -11.607 -6.847 10.467 1.00 20.92 93 ASN B CA 1
ATOM 2994 C C . ASN B 1 70 ? -12.073 -8.076 11.261 1.00 20.61 93 ASN B C 1
ATOM 2995 O O . ASN B 1 70 ? -13.242 -8.465 11.208 1.00 20.69 93 ASN B O 1
ATOM 3000 N N . LYS B 1 71 ? -11.140 -8.691 11.981 1.00 20.33 94 LYS B N 1
ATOM 3001 C CA . LYS B 1 71 ? -11.457 -9.790 12.892 1.00 20.13 94 LYS B CA 1
ATOM 3002 C C . LYS B 1 71 ? -10.792 -9.520 14.234 1.00 20.06 94 LYS B C 1
ATOM 3003 O O . LYS B 1 71 ? -9.723 -8.910 14.289 1.00 19.88 94 LYS B O 1
ATOM 3009 N N . SER B 1 72 ? -11.435 -9.963 15.310 1.00 19.98 95 SER B N 1
ATOM 3010 C CA . SER B 1 72 ? -10.995 -9.632 16.665 1.00 20.01 95 SER B CA 1
ATOM 3011 C C . SER B 1 72 ? -10.752 -10.874 17.516 1.00 19.83 95 SER B C 1
ATOM 3012 O O . SER B 1 72 ? -11.152 -11.977 17.143 1.00 19.92 95 SER B O 1
ATOM 3015 N N . ASP B 1 73 ? -10.097 -10.677 18.661 1.00 19.84 96 ASP B N 1
ATOM 3016 C CA . ASP B 1 73 ? -9.862 -11.739 19.655 1.00 19.79 96 ASP B CA 1
ATOM 3017 C C . ASP B 1 73 ? -9.015 -12.877 19.083 1.00 19.72 96 ASP B C 1
ATOM 3018 O O . ASP B 1 73 ? -9.436 -14.036 19.056 1.00 19.60 96 ASP B O 1
ATOM 3023 N N . VAL B 1 74 ? -7.817 -12.522 18.621 1.00 19.62 97 VAL B N 1
ATOM 3024 C CA . VAL B 1 74 ? -6.919 -13.464 17.959 1.00 19.57 97 VAL B CA 1
ATOM 3025 C C . VAL B 1 74 ? -5.566 -13.493 18.664 1.00 19.74 97 VAL B C 1
ATOM 3026 O O . VAL B 1 74 ? -5.002 -12.445 18.988 1.00 19.83 97 VAL B O 1
ATOM 3030 N N . THR B 1 75 ? -5.059 -14.697 18.911 1.00 19.88 98 THR B N 1
ATOM 3031 C CA . THR B 1 75 ? -3.685 -14.870 19.357 1.00 20.00 98 THR B CA 1
ATOM 3032 C C . THR B 1 75 ? -2.895 -15.595 18.279 1.00 20.33 98 THR B C 1
ATOM 3033 O O . THR B 1 75 ? -3.284 -16.674 17.826 1.00 20.29 98 THR B O 1
ATOM 3037 N N . ILE B 1 76 ? -1.804 -14.971 17.853 1.00 20.46 99 ILE B N 1
ATOM 3038 C CA . ILE B 1 76 ? -0.812 -15.621 17.012 1.00 20.94 99 ILE B CA 1
ATOM 3039 C C . ILE B 1 76 ? 0.414 -15.797 17.890 1.00 21.17 99 ILE B C 1
ATOM 3040 O O . ILE B 1 76 ? 1.064 -14.818 18.265 1.00 21.19 99 ILE B O 1
ATOM 3045 N N . LYS B 1 77 ? 0.705 -17.039 18.242 1.00 20.00 100 LYS B N 1
ATOM 3046 C CA . LYS B 1 77 ? 1.850 -17.351 19.088 1.00 20.00 100 LYS B CA 1
ATOM 3047 C C . LYS B 1 77 ? 2.767 -18.371 18.420 1.00 20.00 100 LYS B C 1
ATOM 3048 O O . LYS B 1 77 ? 2.317 -19.435 17.974 1.00 22.04 100 LYS B O 1
ATOM 3054 N N . GLY B 1 78 ? 4.038 -18.027 18.297 1.00 21.70 101 GLY B N 1
ATOM 3055 C CA . GLY B 1 78 ? 5.027 -18.960 17.780 1.00 21.51 101 GLY B CA 1
ATOM 3056 C C . GLY B 1 78 ? 5.384 -19.972 18.850 1.00 21.37 101 GLY B C 1
ATOM 3057 O O . GLY B 1 78 ? 5.571 -19.613 20.015 1.00 21.08 101 GLY B O 1
ATOM 3058 N N . ALA B 1 79 ? 5.464 -21.241 18.458 1.00 21.35 102 ALA B N 1
ATOM 3059 C CA . ALA B 1 79 ? 5.977 -22.283 19.345 1.00 21.38 102 ALA B CA 1
ATOM 3060 C C . ALA B 1 79 ? 7.469 -22.053 19.552 1.00 21.51 102 ALA B C 1
ATOM 3061 O O . ALA B 1 79 ? 8.120 -21.397 18.732 1.00 21.44 102 ALA B O 1
ATOM 3063 N N . ASN B 1 80 ? 8.009 -22.564 20.654 1.00 21.62 103 ASN B N 1
ATOM 3064 C CA . ASN B 1 80 ? 9.442 -22.458 20.896 1.00 21.81 103 ASN B CA 1
ATOM 3065 C C . ASN B 1 80 ? 10.208 -23.080 19.731 1.00 21.42 103 ASN B C 1
ATOM 3066 O O . ASN B 1 80 ? 9.936 -24.220 19.343 1.00 21.35 103 ASN B O 1
ATOM 3071 N N . GLY B 1 81 ? 11.134 -22.316 19.158 1.00 20.97 104 GLY B N 1
ATOM 3072 C CA . GLY B 1 81 ? 11.955 -22.804 18.051 1.00 20.84 104 GLY B CA 1
ATOM 3073 C C . GLY B 1 81 ? 11.352 -22.574 16.675 1.00 20.67 104 GLY B C 1
ATOM 3074 O O . GLY B 1 81 ? 11.990 -22.867 15.659 1.00 20.97 104 GLY B O 1
ATOM 3075 N N . SER B 1 82 ? 10.127 -22.054 16.632 1.00 20.10 105 SER B N 1
ATOM 3076 C CA . SER B 1 82 ? 9.479 -21.747 15.361 1.00 19.65 105 SER B CA 1
ATOM 3077 C C . SER B 1 82 ? 10.129 -20.535 14.694 1.00 19.44 105 SER B C 1
ATOM 3078 O O . SER B 1 82 ? 10.700 -19.671 15.370 1.00 19.19 105 SER B O 1
ATOM 3081 N N . ALA B 1 83 ? 10.044 -20.485 13.367 1.00 19.08 106 ALA B N 1
ATOM 3082 C CA . ALA B 1 83 ? 10.570 -19.364 12.590 1.00 18.82 106 ALA B CA 1
ATOM 3083 C C . ALA B 1 83 ? 9.747 -19.183 11.322 1.00 18.77 106 ALA B C 1
ATOM 3084 O O . ALA B 1 83 ? 9.324 -20.162 10.698 1.00 18.55 106 ALA B O 1
ATOM 3086 N N . ALA B 1 84 ? 9.534 -17.924 10.950 1.00 18.69 107 ALA B N 1
ATOM 3087 C CA . ALA B 1 84 ? 8.679 -17.568 9.823 1.00 18.77 107 ALA B CA 1
ATOM 3088 C C . ALA B 1 84 ? 9.430 -16.716 8.807 1.00 18.77 107 ALA B C 1
ATOM 3089 O O . ALA B 1 84 ? 10.168 -15.800 9.179 1.00 18.47 107 ALA B O 1
ATOM 3091 N N . ASN B 1 85 ? 9.247 -17.042 7.530 1.00 18.80 108 ASN B N 1
ATOM 3092 C CA . ASN B 1 85 ? 9.668 -16.177 6.432 1.00 18.78 108 ASN B CA 1
ATOM 3093 C C . ASN B 1 85 ? 8.440 -15.512 5.814 1.00 18.93 108 ASN B C 1
ATOM 3094 O O . ASN B 1 85 ? 8.322 -15.385 4.586 1.00 18.63 108 ASN B O 1
ATOM 3099 N N . PHE B 1 86 ? 7.524 -15.102 6.689 1.00 19.11 109 PHE B N 1
ATOM 3100 C CA . PHE B 1 86 ? 6.351 -14.325 6.308 1.00 19.47 109 PHE B CA 1
ATOM 3101 C C . PHE B 1 86 ? 6.030 -13.292 7.383 1.00 19.59 109 PHE B C 1
ATOM 3102 O O . PHE B 1 86 ? 6.372 -13.477 8.553 1.00 19.59 109 PHE B O 1
ATOM 3110 N N . GLY B 1 87 ? 5.378 -12.206 6.976 1.00 19.59 110 GLY B N 1
ATOM 3111 C CA . GLY B 1 87 ? 4.980 -11.147 7.900 1.00 19.85 110 GLY B CA 1
ATOM 3112 C C . GLY B 1 87 ? 3.516 -11.247 8.283 1.00 20.07 110 GLY B C 1
ATOM 3113 O O . GLY B 1 87 ? 2.798 -12.126 7.797 1.00 19.58 110 GLY B O 1
ATOM 3114 N N . ILE B 1 88 ? 3.086 -10.352 9.171 1.00 20.25 111 ILE B N 1
ATOM 3115 C CA . ILE B 1 88 ? 1.705 -10.309 9.645 1.00 20.50 111 ILE B CA 1
ATOM 3116 C C . ILE B 1 88 ? 1.199 -8.873 9.604 1.00 20.64 111 ILE B C 1
ATOM 3117 O O . ILE B 1 88 ? 1.925 -7.932 9.939 1.00 20.51 111 ILE B O 1
ATOM 3122 N N . ARG B 1 89 ? -0.052 -8.716 9.197 1.00 20.73 112 ARG B N 1
ATOM 3123 C CA . ARG B 1 89 ? -0.686 -7.413 9.192 1.00 21.13 112 ARG B CA 1
ATOM 3124 C C . ARG B 1 89 ? -2.061 -7.494 9.853 1.00 20.60 112 ARG B C 1
ATOM 3125 O O . ARG B 1 89 ? -2.851 -8.396 9.562 1.00 20.81 112 ARG B O 1
ATOM 3133 N N . VAL B 1 90 ? -2.319 -6.558 10.761 1.00 20.10 113 VAL B N 1
ATOM 3134 C CA . VAL B 1 90 ? -3.630 -6.399 11.386 1.00 19.75 113 VAL B CA 1
ATOM 3135 C C . VAL B 1 90 ? -4.232 -5.114 10.831 1.00 19.49 113 VAL B C 1
ATOM 3136 O O . VAL B 1 90 ? -3.643 -4.039 10.961 1.00 19.27 113 VAL B O 1
ATOM 3140 N N . VAL B 1 91 ? -5.401 -5.217 10.210 1.00 19.36 114 VAL B N 1
ATOM 3141 C CA . VAL B 1 91 ? -5.933 -4.083 9.458 1.00 19.33 114 VAL B CA 1
ATOM 3142 C C . VAL B 1 91 ? -7.440 -3.869 9.662 1.00 19.18 114 VAL B C 1
ATOM 3143 O O . VAL B 1 91 ? -8.214 -4.828 9.732 1.00 18.67 114 VAL B O 1
ATOM 3147 N N . GLY B 1 92 ? -7.824 -2.601 9.799 1.00 19.05 115 GLY B N 1
ATOM 3148 C CA . GLY B 1 92 ? -9.222 -2.196 9.872 1.00 19.30 115 GLY B CA 1
ATOM 3149 C C . GLY B 1 92 ? -9.850 -2.326 11.246 1.00 19.54 115 GLY B C 1
ATOM 3150 O O . GLY B 1 92 ? -9.200 -2.104 12.267 1.00 19.31 115 GLY B O 1
ATOM 3151 N N . ASN B 1 93 ? -11.129 -2.687 11.252 1.00 19.88 116 ASN B N 1
ATOM 3152 C CA . ASN B 1 93 ? -11.911 -2.873 12.466 1.00 20.35 116 ASN B CA 1
ATOM 3153 C C . ASN B 1 93 ? -11.535 -4.195 13.143 1.00 20.57 116 ASN B C 1
ATOM 3154 O O . ASN B 1 93 ? -12.321 -5.146 13.165 1.00 20.76 116 ASN B O 1
ATOM 3159 N N . ALA B 1 94 ? -10.320 -4.236 13.684 1.00 20.54 117 ALA B N 1
ATOM 3160 C CA . ALA B 1 94 ? -9.747 -5.446 14.258 1.00 20.78 117 ALA B CA 1
ATOM 3161 C C . ALA B 1 94 ? -9.175 -5.120 15.627 1.00 20.91 117 ALA B C 1
ATOM 3162 O O . ALA B 1 94 ? -8.331 -4.232 15.759 1.00 21.18 117 ALA B O 1
ATOM 3164 N N . HIS B 1 95 ? -9.634 -5.833 16.650 1.00 21.02 118 HIS B N 1
ATOM 3165 C CA . HIS B 1 95 ? -9.290 -5.477 18.023 1.00 21.14 118 HIS B CA 1
ATOM 3166 C C . HIS B 1 95 ? -8.927 -6.685 18.872 1.00 20.97 118 HIS B C 1
ATOM 3167 O O . HIS B 1 95 ? -9.332 -7.805 18.571 1.00 20.66 118 HIS B O 1
ATOM 3174 N N . ASN B 1 96 ? -8.148 -6.449 19.928 1.00 20.73 119 ASN B N 1
ATOM 3175 C CA . ASN B 1 96 ? -7.765 -7.493 20.878 1.00 20.59 119 ASN B CA 1
ATOM 3176 C C . ASN B 1 96 ? -6.969 -8.602 20.193 1.00 20.45 119 ASN B C 1
ATOM 3177 O O . ASN B 1 96 ? -7.461 -9.716 19.990 1.00 20.13 119 ASN B O 1
ATOM 3182 N N . VAL B 1 97 ? -5.736 -8.273 19.821 1.00 20.14 120 VAL B N 1
ATOM 3183 C CA . VAL B 1 97 ? -4.892 -9.182 19.055 1.00 20.15 120 VAL B CA 1
ATOM 3184 C C . VAL B 1 97 ? -3.520 -9.308 19.709 1.00 20.26 120 VAL B C 1
ATOM 3185 O O . VAL B 1 97 ? -2.903 -8.306 20.083 1.00 20.31 120 VAL B O 1
ATOM 3189 N N . ILE B 1 98 ? -3.058 -10.548 19.846 1.00 20.25 121 ILE B N 1
ATOM 3190 C CA . ILE B 1 98 ? -1.725 -10.834 20.362 1.00 20.34 121 ILE B CA 1
ATOM 3191 C C . ILE B 1 98 ? -0.872 -11.454 19.256 1.00 20.44 121 ILE B C 1
ATOM 3192 O O . ILE B 1 98 ? -1.313 -12.381 18.571 1.00 20.35 121 ILE B O 1
ATOM 3197 N N . ILE B 1 99 ? 0.332 -10.910 19.079 1.00 20.55 122 ILE B N 1
ATOM 3198 C CA . ILE B 1 99 ? 1.372 -11.512 18.239 1.00 20.79 122 ILE B CA 1
ATOM 3199 C C . ILE B 1 99 ? 2.585 -11.703 19.134 1.00 20.83 122 ILE B C 1
ATOM 3200 O O . ILE B 1 99 ? 3.187 -10.729 19.598 1.00 21.07 122 ILE B O 1
ATOM 3205 N N . GLN B 1 100 ? 2.931 -12.962 19.388 1.00 20.77 123 GLN B N 1
ATOM 3206 C CA . GLN B 1 100 ? 3.880 -13.297 20.444 1.00 20.81 123 GLN B CA 1
ATOM 3207 C C . GLN B 1 100 ? 4.787 -14.464 20.059 1.00 20.62 123 GLN B C 1
ATOM 3208 O O . GLN B 1 100 ? 4.353 -15.403 19.395 1.00 20.69 123 GLN B O 1
ATOM 3214 N N . ASN B 1 101 ? 6.048 -14.384 20.482 1.00 20.66 124 ASN B N 1
ATOM 3215 C CA . ASN B 1 101 ? 7.042 -15.449 20.282 1.00 20.43 124 ASN B CA 1
AT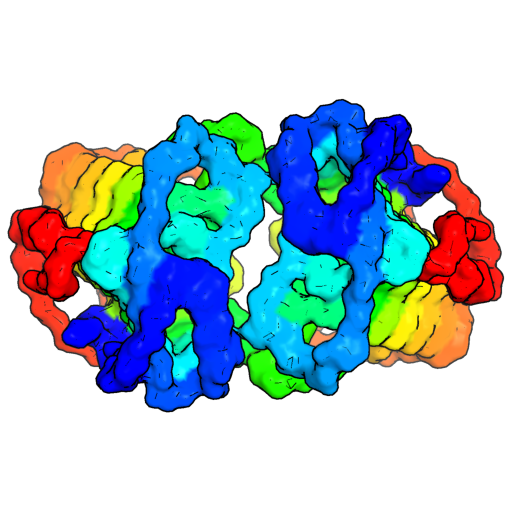OM 3216 C C . ASN B 1 101 ? 7.281 -15.851 18.822 1.00 20.15 124 ASN B C 1
ATOM 3217 O O . ASN B 1 101 ? 7.636 -16.999 18.536 1.00 19.66 124 ASN B O 1
ATOM 3222 N N . MET B 1 102 ? 7.088 -14.900 17.907 1.00 20.06 125 MET B N 1
ATOM 3223 C CA . MET B 1 102 ? 7.377 -15.125 16.490 1.00 20.18 125 MET B CA 1
ATOM 3224 C C . MET B 1 102 ? 8.792 -14.695 16.124 1.00 20.25 125 MET B C 1
ATOM 3225 O O . MET B 1 102 ? 9.270 -13.643 16.559 1.00 20.18 125 MET B O 1
ATOM 3230 N N . THR B 1 103 ? 9.462 -15.522 15.329 1.00 20.23 126 THR B N 1
ATOM 3231 C CA . THR B 1 103 ? 10.751 -15.161 14.756 1.00 20.14 126 THR B CA 1
ATOM 3232 C C . THR B 1 103 ? 10.537 -14.927 13.262 1.00 20.29 126 THR B C 1
ATOM 3233 O O . THR B 1 103 ? 10.227 -15.859 12.512 1.00 19.99 126 THR B O 1
ATOM 3237 N N . ILE B 1 104 ? 10.683 -13.670 12.851 1.00 20.17 127 ILE B N 1
ATOM 3238 C CA . ILE B 1 104 ? 10.337 -13.236 11.498 1.00 20.24 127 ILE B CA 1
ATOM 3239 C C . ILE B 1 104 ? 11.577 -12.611 10.853 1.00 20.29 127 ILE B C 1
ATOM 3240 O O . ILE B 1 104 ? 12.070 -11.572 11.303 1.00 20.51 127 ILE B O 1
ATOM 3245 N N . GLY B 1 105 ? 12.086 -13.253 9.806 1.00 20.08 128 GLY B N 1
ATOM 3246 C CA . GLY B 1 105 ? 13.353 -12.839 9.223 1.00 19.88 128 GLY B CA 1
ATOM 3247 C C . GLY B 1 105 ? 13.432 -12.818 7.711 1.00 19.83 128 GLY B C 1
ATOM 3248 O O . GLY B 1 105 ? 12.803 -13.635 7.023 1.00 19.75 128 GLY B O 1
ATOM 3249 N N . LEU B 1 106 ? 14.216 -11.865 7.207 1.00 19.48 129 LEU B N 1
ATOM 3250 C CA . LEU B 1 106 ? 14.618 -11.793 5.802 1.00 19.49 129 LEU B CA 1
ATOM 3251 C C . LEU B 1 106 ? 13.452 -11.954 4.825 1.00 19.42 129 LEU B C 1
ATOM 3252 O O . LEU B 1 106 ? 13.489 -12.797 3.925 1.00 19.45 129 LEU B O 1
ATOM 3257 N N . LEU B 1 107 ? 12.427 -11.127 5.010 1.00 19.31 130 LEU B N 1
ATOM 3258 C CA . LEU B 1 107 ? 11.188 -11.227 4.239 1.00 19.35 130 LEU B CA 1
ATOM 3259 C C . LEU B 1 107 ? 11.338 -10.773 2.796 1.00 19.53 130 LEU B C 1
ATOM 3260 O O . LEU B 1 107 ? 12.125 -9.874 2.496 1.00 19.36 130 LEU B O 1
ATOM 3265 N N . GLN B 1 108 ? 10.567 -11.409 1.913 1.00 19.71 131 GLN B N 1
ATOM 3266 C CA . GLN B 1 108 ? 10.464 -11.007 0.516 1.00 19.95 131 GLN B CA 1
ATOM 3267 C C . GLN B 1 108 ? 9.576 -9.771 0.414 1.00 20.21 131 GLN B C 1
ATOM 3268 O O . GLN B 1 108 ? 8.716 -9.552 1.271 1.00 20.32 131 GLN B O 1
ATOM 3274 N N . GLY B 1 109 ? 9.779 -8.970 -0.631 1.00 20.43 132 GLY B N 1
ATOM 3275 C CA . GLY B 1 109 ? 8.831 -7.910 -0.974 1.00 20.64 132 GLY B CA 1
ATOM 3276 C C . GLY B 1 109 ? 9.399 -6.510 -1.061 1.00 20.90 132 GLY B C 1
ATOM 3277 O O . GLY B 1 109 ? 8.760 -5.616 -1.617 1.00 20.53 132 GLY B O 1
ATOM 3278 N N . GLY B 1 110 ? 10.591 -6.317 -0.500 1.00 20.98 133 GLY B N 1
ATOM 3279 C CA . GLY B 1 110 ? 11.237 -5.007 -0.474 1.00 21.38 133 GLY B CA 1
ATOM 3280 C C . GLY B 1 110 ? 10.430 -4.001 0.319 1.00 21.68 133 GLY B C 1
ATOM 3281 O O . GLY B 1 110 ? 10.263 -4.146 1.531 1.00 21.47 133 GLY B O 1
ATOM 3282 N N . GLU B 1 111 ? 9.910 -2.986 -0.369 1.00 20.00 134 GLU B N 1
ATOM 3283 C CA . GLU B 1 111 ? 9.043 -1.990 0.248 1.00 20.00 134 GLU B CA 1
ATOM 3284 C C . GLU B 1 111 ? 7.783 -2.631 0.819 1.00 20.00 134 GLU B C 1
ATOM 3285 O O . GLU B 1 111 ? 7.162 -2.093 1.750 1.00 22.52 134 GLU B O 1
ATOM 3291 N N . ASP B 1 112 ? 7.396 -3.783 0.283 1.00 22.60 135 ASP B N 1
ATOM 3292 C CA . ASP B 1 112 ? 6.220 -4.519 0.757 1.00 22.80 135 ASP B CA 1
ATOM 3293 C C . ASP B 1 112 ? 6.529 -5.555 1.838 1.00 23.00 135 ASP B C 1
ATOM 3294 O O . ASP B 1 112 ? 5.630 -6.260 2.299 1.00 22.74 135 ASP B O 1
ATOM 3299 N N . ALA B 1 113 ? 7.791 -5.629 2.254 1.00 23.42 136 ALA B N 1
ATOM 3300 C CA . ALA B 1 113 ? 8.226 -6.634 3.227 1.00 24.12 136 ALA B CA 1
ATOM 3301 C C . ALA B 1 113 ? 8.003 -6.221 4.690 1.00 24.53 136 ALA B C 1
ATOM 3302 O O . ALA B 1 113 ? 8.958 -6.162 5.472 1.00 25.12 136 ALA B O 1
ATOM 3304 N N A ASP B 1 114 ? 6.745 -5.954 5.046 0.50 24.74 137 ASP B N 1
ATOM 3305 N N B ASP B 1 114 ? 6.761 -5.929 5.066 0.50 24.66 137 ASP B N 1
ATOM 3306 C CA A ASP B 1 114 ? 6.390 -5.613 6.428 0.50 24.76 137 ASP B CA 1
ATOM 3307 C CA B ASP B 1 114 ? 6.488 -5.544 6.452 0.50 24.61 137 ASP B CA 1
ATOM 3308 C C A ASP B 1 114 ? 6.456 -6.847 7.318 0.50 24.42 137 ASP B C 1
ATOM 3309 C C B ASP B 1 114 ? 6.411 -6.781 7.337 0.50 24.33 137 ASP B C 1
ATOM 3310 O O A ASP B 1 114 ? 5.998 -7.923 6.928 0.50 24.30 137 ASP B O 1
ATOM 3311 O O B ASP B 1 114 ? 5.798 -7.785 6.969 0.50 24.28 137 ASP B O 1
ATOM 3320 N N . SER B 1 115 ? 7.057 -6.698 8.496 1.00 24.18 138 SER B N 1
ATOM 3321 C CA . SER B 1 115 ? 7.164 -7.817 9.425 1.00 23.71 138 SER B CA 1
ATOM 3322 C C . SER B 1 115 ? 5.915 -7.917 10.292 1.00 23.19 138 SER B C 1
ATOM 3323 O O . SER B 1 115 ? 5.208 -8.922 10.253 1.00 22.94 138 SER B O 1
ATOM 3326 N N . ILE B 1 116 ? 5.661 -6.873 11.079 1.00 22.49 139 ILE B N 1
ATOM 3327 C CA . ILE B 1 116 ? 4.456 -6.787 11.903 1.00 22.11 139 ILE B CA 1
ATOM 3328 C C . ILE B 1 116 ? 3.857 -5.402 11.688 1.00 22.03 139 ILE B C 1
ATOM 3329 O O . ILE B 1 116 ? 4.419 -4.395 12.122 1.00 21.83 139 ILE B O 1
ATOM 3334 N N . SER B 1 117 ? 2.721 -5.361 11.001 1.00 21.89 140 SER B N 1
ATOM 3335 C CA . SER B 1 117 ? 2.116 -4.096 10.600 1.00 21.99 140 SER B CA 1
ATOM 3336 C C . SER B 1 117 ? 0.691 -3.965 11.117 1.00 21.89 140 SER B C 1
ATOM 3337 O O . SER B 1 117 ? -0.128 -4.863 10.932 1.00 22.03 140 SER B O 1
ATOM 3340 N N . LEU B 1 118 ? 0.407 -2.841 11.769 1.00 21.55 141 LEU B N 1
ATOM 3341 C CA . LEU B 1 118 ? -0.934 -2.543 12.260 1.00 21.43 141 LEU B CA 1
ATOM 3342 C C . LEU B 1 118 ? -1.438 -1.325 11.499 1.00 21.57 141 LEU B C 1
ATOM 3343 O O . LEU B 1 118 ? -0.735 -0.319 11.405 1.00 21.25 141 LEU B O 1
ATOM 3348 N N . GLU B 1 119 ? -2.648 -1.409 10.954 1.00 21.69 142 GLU B N 1
ATOM 3349 C CA . GLU B 1 119 ? -3.097 -0.397 9.999 1.00 22.47 142 GLU B CA 1
ATOM 3350 C C . GLU B 1 119 ? -4.578 -0.027 10.094 1.00 22.02 142 GLU B C 1
ATOM 3351 O O . GLU B 1 119 ? -5.460 -0.872 9.924 1.00 21.69 142 GLU B O 1
ATOM 3357 N N . GLY B 1 120 ? -4.837 1.252 10.349 1.00 21.85 143 GLY B N 1
ATOM 3358 C CA . GLY B 1 120 ? -6.189 1.783 10.267 1.00 21.55 143 GLY B CA 1
ATOM 3359 C C . GLY B 1 120 ? -6.577 1.987 8.815 1.00 21.53 143 GLY B C 1
ATOM 3360 O O . GLY B 1 120 ? -5.717 2.183 7.954 1.00 21.22 143 GLY B O 1
ATOM 3361 N N . ASN B 1 121 ? -7.873 1.912 8.536 1.00 21.55 144 ASN B N 1
ATOM 3362 C CA . ASN B 1 121 ? -8.388 2.260 7.216 1.00 21.59 144 ASN B CA 1
ATOM 3363 C C . ASN B 1 121 ? -9.797 2.826 7.320 1.00 21.65 144 ASN B C 1
ATOM 3364 O O . ASN B 1 121 ? -10.253 3.149 8.420 1.00 21.75 144 ASN B O 1
ATOM 3369 N N . SER B 1 122 ? -10.484 2.937 6.187 1.00 21.57 145 SER B N 1
ATOM 3370 C CA . SER B 1 122 ? -11.830 3.505 6.158 1.00 21.53 145 SER B CA 1
ATOM 3371 C C . SER B 1 122 ? -12.858 2.675 6.938 1.00 21.45 145 SER B C 1
ATOM 3372 O O . SER B 1 122 ? -13.915 3.186 7.300 1.00 21.55 145 SER B O 1
ATOM 3375 N N . SER B 1 123 ? -12.541 1.408 7.198 1.00 21.36 146 SER B N 1
ATOM 3376 C CA . SER B 1 123 ? -13.442 0.512 7.927 1.00 21.58 146 SER B CA 1
ATOM 3377 C C . SER B 1 123 ? -13.247 0.563 9.448 1.00 21.50 146 SER B C 1
ATOM 3378 O O . SER B 1 123 ? -14.130 0.148 10.206 1.00 21.41 146 SER B O 1
ATOM 3381 N N . GLY B 1 124 ? -12.093 1.071 9.884 1.00 21.25 147 GLY B N 1
ATOM 3382 C CA . GLY B 1 124 ? -11.795 1.217 11.307 1.00 21.25 147 GLY B CA 1
ATOM 3383 C C . GLY B 1 124 ? -10.309 1.207 11.607 1.00 21.23 147 GLY B C 1
ATOM 3384 O O . GLY B 1 124 ? -9.485 1.087 10.700 1.00 21.26 147 GLY B O 1
ATOM 3385 N N . GLU B 1 125 ? -9.966 1.344 12.885 1.00 21.22 148 GLU B N 1
ATOM 3386 C CA . GLU B 1 125 ? -8.569 1.338 13.320 1.00 21.42 148 GLU B CA 1
ATOM 3387 C C . GLU B 1 125 ? -8.365 0.266 14.381 1.00 21.20 148 GLU B C 1
ATOM 3388 O O . GLU B 1 125 ? -9.126 0.207 15.349 1.00 21.34 148 GLU B O 1
ATOM 3394 N N . PRO B 1 126 ? -7.347 -0.594 14.199 1.00 21.07 149 PRO B N 1
ATOM 3395 C CA . PRO B 1 126 ? -7.027 -1.599 15.212 1.00 21.08 149 PRO B CA 1
ATOM 3396 C C . PRO B 1 126 ? -6.764 -0.996 16.593 1.00 21.12 149 PRO B C 1
ATOM 3397 O O . PRO B 1 126 ? -6.199 0.096 16.701 1.00 21.26 149 PRO B O 1
ATOM 3401 N N . SER B 1 127 ? -7.196 -1.700 17.637 1.00 21.05 150 SER B N 1
ATOM 3402 C CA . SER B 1 127 ? -6.950 -1.272 19.015 1.00 20.86 150 SER B CA 1
ATOM 3403 C C . SER B 1 127 ? -6.783 -2.477 19.935 1.00 20.84 150 SER B C 1
ATOM 3404 O O . SER B 1 127 ? -7.240 -3.576 19.612 1.00 20.25 150 SER B O 1
ATOM 3407 N N . LYS B 1 128 ? -6.135 -2.257 21.080 1.00 20.93 151 LYS B N 1
ATOM 3408 C CA . LYS B 1 128 ? -5.813 -3.329 22.027 1.00 21.16 151 LYS B CA 1
ATOM 3409 C C . LYS B 1 128 ? -4.988 -4.412 21.333 1.00 20.95 151 LYS B C 1
ATOM 3410 O O . LYS B 1 128 ? -5.463 -5.525 21.094 1.00 20.86 151 LYS B O 1
ATOM 3416 N N . ILE B 1 129 ? -3.757 -4.057 20.980 1.00 20.65 152 ILE B N 1
ATOM 3417 C CA . ILE B 1 129 ? -2.845 -4.987 20.328 1.00 20.44 152 ILE B CA 1
ATOM 3418 C C . ILE B 1 129 ? -1.632 -5.179 21.227 1.00 20.55 152 ILE B C 1
ATOM 3419 O O . ILE B 1 129 ? -1.133 -4.220 21.823 1.00 20.48 152 ILE B O 1
ATOM 3424 N N . TRP B 1 130 ? -1.184 -6.426 21.340 1.00 20.30 153 TRP B N 1
ATOM 3425 C CA . TRP B 1 130 ? 0.000 -6.753 22.118 1.00 20.27 153 TRP B CA 1
ATOM 3426 C C . TRP B 1 130 ? 1.030 -7.447 21.232 1.00 20.12 153 TRP B C 1
ATOM 3427 O O . TRP B 1 130 ? 0.828 -8.580 20.793 1.00 20.04 153 TRP B O 1
ATOM 3438 N N . VAL B 1 131 ? 2.119 -6.737 20.947 1.00 19.80 154 VAL B N 1
ATOM 3439 C CA . VAL B 1 131 ? 3.228 -7.285 20.170 1.00 19.53 154 VAL B CA 1
ATOM 3440 C C . VAL B 1 131 ? 4.340 -7.594 21.170 1.00 19.65 154 VAL B C 1
ATOM 3441 O O . VAL B 1 131 ? 4.990 -6.678 21.691 1.00 19.52 154 VAL B O 1
ATOM 3445 N N . ASP B 1 132 ? 4.539 -8.879 21.456 1.00 19.33 155 ASP B N 1
ATOM 3446 C CA . ASP B 1 132 ? 5.346 -9.280 22.607 1.00 19.68 155 ASP B CA 1
ATOM 3447 C C . ASP B 1 132 ? 6.298 -10.439 22.324 1.00 19.79 155 ASP B C 1
ATOM 3448 O O . ASP B 1 132 ? 5.914 -11.426 21.695 1.00 19.92 155 ASP B O 1
ATOM 3453 N N . HIS B 1 133 ? 7.532 -10.317 22.813 1.00 19.99 156 HIS B N 1
ATOM 3454 C CA . HIS B 1 133 ? 8.532 -11.392 22.723 1.00 19.92 156 HIS B CA 1
ATOM 3455 C C . HIS B 1 133 ? 8.714 -11.955 21.303 1.00 20.22 156 HIS B C 1
ATOM 3456 O O . HIS B 1 133 ? 8.827 -13.168 21.111 1.00 20.14 156 HIS B O 1
ATOM 3463 N N . ASN B 1 134 ? 8.735 -11.065 20.316 1.00 20.16 157 ASN B N 1
ATOM 3464 C CA . ASN B 1 134 ? 9.068 -11.441 18.943 1.00 20.31 157 ASN B CA 1
ATOM 3465 C C . ASN B 1 134 ? 10.506 -11.063 18.603 1.00 20.37 157 ASN B C 1
ATOM 3466 O O . ASN B 1 134 ? 11.075 -10.139 19.196 1.00 20.00 157 ASN B O 1
ATOM 3471 N N . THR B 1 135 ? 11.089 -11.794 17.655 1.00 20.33 158 THR B N 1
ATOM 3472 C CA . THR B 1 135 ? 12.411 -11.479 17.119 1.00 20.49 158 THR B CA 1
ATOM 3473 C C . THR B 1 135 ? 12.274 -11.181 15.627 1.00 20.56 158 THR B C 1
ATOM 3474 O O . THR B 1 135 ? 11.765 -12.000 14.861 1.00 20.67 158 THR B O 1
ATOM 3478 N N . VAL B 1 136 ? 12.716 -9.993 15.232 1.00 20.42 159 VAL B N 1
ATOM 3479 C CA . VAL B 1 136 ? 12.573 -9.513 13.863 1.00 20.47 159 VAL B CA 1
ATOM 3480 C C . VAL B 1 136 ? 13.947 -9.097 13.354 1.00 20.33 159 VAL B C 1
ATOM 3481 O O . VAL B 1 136 ? 14.637 -8.308 13.998 1.00 20.34 159 VAL B O 1
ATOM 3485 N N . PHE B 1 137 ? 14.352 -9.640 12.209 1.00 20.13 160 PHE B N 1
ATOM 3486 C CA . PHE B 1 137 ? 15.659 -9.318 11.644 1.00 20.24 160 PHE B CA 1
ATOM 3487 C C . PHE B 1 137 ? 15.650 -9.357 10.121 1.00 20.29 160 PHE B C 1
ATOM 3488 O O . PHE B 1 137 ? 14.795 -9.998 9.512 1.00 20.59 160 PHE B O 1
ATOM 3496 N N . ALA B 1 138 ? 16.610 -8.668 9.516 1.00 20.25 161 ALA B N 1
ATOM 3497 C CA . ALA B 1 138 ? 16.803 -8.717 8.072 1.00 20.23 161 ALA B CA 1
ATOM 3498 C C . ALA B 1 138 ? 18.284 -8.513 7.773 1.00 20.24 161 ALA B C 1
ATOM 3499 O O . ALA B 1 138 ? 19.126 -9.266 8.274 1.00 20.30 161 ALA B O 1
ATOM 3501 N N . SER B 1 139 ? 18.595 -7.493 6.977 1.00 20.04 162 SER B N 1
ATOM 3502 C CA . SER B 1 139 ? 19.971 -7.148 6.641 1.00 20.18 162 SER B CA 1
ATOM 3503 C C . SER B 1 139 ? 20.100 -5.648 6.440 1.00 20.30 162 SER B C 1
ATOM 3504 O O . SER B 1 139 ? 19.144 -4.984 6.022 1.00 20.42 162 SER B O 1
ATOM 3507 N N . LEU B 1 140 ? 21.289 -5.129 6.739 1.00 20.13 163 LEU B N 1
ATOM 3508 C CA . LEU B 1 140 ? 21.624 -3.722 6.547 1.00 20.05 163 LEU B CA 1
ATOM 3509 C C . LEU B 1 140 ? 22.163 -3.471 5.136 1.00 19.85 163 LEU B C 1
ATOM 3510 O O . LEU B 1 140 ? 22.444 -2.332 4.759 1.00 19.55 163 LEU B O 1
ATOM 3515 N N . THR B 1 141 ? 22.319 -4.547 4.369 1.00 19.45 164 THR B N 1
ATOM 3516 C CA . THR B 1 141 ? 22.796 -4.464 2.995 1.00 19.22 164 THR B CA 1
ATOM 3517 C C . THR B 1 141 ? 21.829 -3.650 2.124 1.00 19.57 164 THR B C 1
ATOM 3518 O O . THR B 1 141 ? 20.611 -3.808 2.224 1.00 19.61 164 THR B O 1
ATOM 3522 N N . LYS B 1 142 ? 22.385 -2.759 1.304 1.00 19.74 16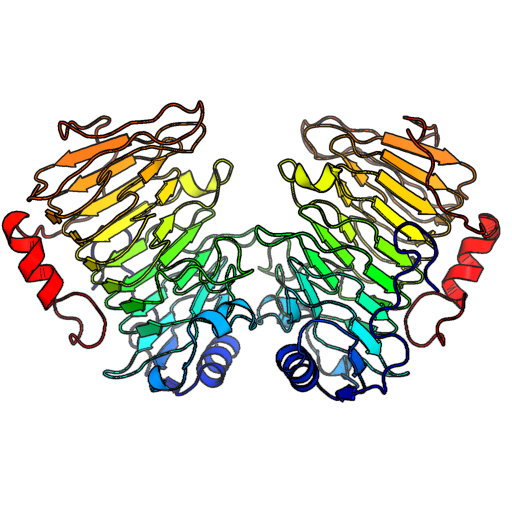5 LYS B N 1
ATOM 3523 C CA . LYS B 1 142 ? 21.597 -1.960 0.369 1.00 20.03 165 LYS B CA 1
ATOM 3524 C C . LYS B 1 142 ? 21.744 -2.550 -1.024 1.00 19.72 165 LYS B C 1
ATOM 3525 O O . LYS B 1 142 ? 22.734 -2.308 -1.717 1.00 19.48 165 LYS B O 1
ATOM 3531 N N . CYS B 1 143 ? 20.747 -3.331 -1.425 1.00 19.60 166 CYS B N 1
ATOM 3532 C CA . CYS B 1 143 ? 20.819 -4.123 -2.650 1.00 19.54 166 CYS B CA 1
ATOM 3533 C C . CYS B 1 143 ? 20.764 -3.292 -3.923 1.00 19.83 166 CYS B C 1
ATOM 3534 O O . CYS B 1 143 ? 20.047 -2.292 -3.990 1.00 19.73 166 CYS B O 1
ATOM 3537 N N . SER B 1 144 ? 21.525 -3.726 -4.926 1.00 20.20 167 SER B N 1
ATOM 3538 C CA . SER B 1 144 ? 21.542 -3.088 -6.238 1.00 20.90 167 SER B CA 1
ATOM 3539 C C . SER B 1 144 ? 20.145 -3.065 -6.850 1.00 21.34 167 SER B C 1
ATOM 3540 O O . SER B 1 144 ? 19.482 -4.099 -6.938 1.00 21.34 167 SER B O 1
ATOM 3543 N N . GLY B 1 145 ? 19.703 -1.873 -7.245 1.00 21.98 168 GLY B N 1
ATOM 3544 C CA . GLY B 1 145 ? 18.413 -1.692 -7.913 1.00 22.67 168 GLY B CA 1
ATOM 3545 C C . GLY B 1 145 ? 17.200 -1.628 -7.001 1.00 23.10 168 GLY B C 1
ATOM 3546 O O . GLY B 1 145 ? 16.086 -1.377 -7.467 1.00 23.21 168 GLY B O 1
ATOM 3547 N N . ALA B 1 146 ? 17.407 -1.844 -5.704 1.00 23.41 169 ALA B N 1
ATOM 3548 C CA . ALA B 1 146 ? 16.301 -1.911 -4.748 1.00 23.91 169 ALA B CA 1
ATOM 3549 C C . ALA B 1 146 ? 15.849 -0.542 -4.245 1.00 24.24 169 ALA B C 1
ATOM 3550 O O . ALA B 1 146 ? 14.854 -0.440 -3.524 1.00 24.62 169 ALA B O 1
ATOM 3552 N N . GLY B 1 147 ? 16.573 0.507 -4.624 1.00 24.66 170 GLY B N 1
ATOM 3553 C CA . GLY B 1 147 ? 16.353 1.828 -4.040 1.00 24.94 170 GLY B CA 1
ATOM 3554 C C . GLY B 1 147 ? 16.757 1.780 -2.580 1.00 25.04 170 GLY B C 1
ATOM 3555 O O . GLY B 1 147 ? 17.797 1.216 -2.241 1.00 25.58 170 GLY B O 1
ATOM 3556 N N . ASP B 1 148 ? 15.928 2.349 -1.706 1.00 20.00 171 ASP B N 1
ATOM 3557 C CA . ASP B 1 148 ? 16.178 2.295 -0.271 1.00 20.00 171 ASP B CA 1
ATOM 3558 C C . ASP B 1 148 ? 15.315 1.230 0.399 1.00 20.00 171 ASP B C 1
ATOM 3559 O O . ASP B 1 148 ? 15.179 1.221 1.628 1.00 24.32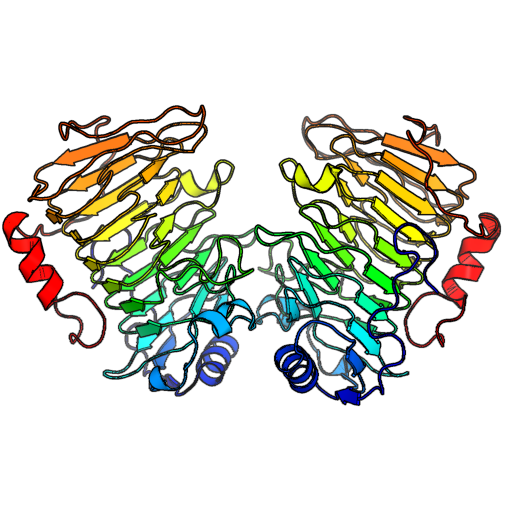 171 ASP B O 1
ATOM 3564 N N . ALA B 1 149 ? 14.764 0.341 -0.407 1.00 23.59 172 ALA B N 1
ATOM 3565 C CA . ALA B 1 149 ? 13.800 -0.638 0.067 1.00 22.97 172 ALA B CA 1
ATOM 3566 C C . ALA B 1 149 ? 14.215 -2.080 -0.244 1.00 22.60 172 ALA B C 1
ATOM 3567 O O . ALA B 1 149 ? 13.492 -2.812 -0.926 1.00 22.59 172 ALA B O 1
ATOM 3569 N N . SER B 1 150 ? 15.383 -2.484 0.255 1.00 21.78 173 SER B N 1
ATOM 3570 C CA . SER B 1 150 ? 15.803 -3.885 0.193 1.00 21.30 173 SER B CA 1
ATOM 3571 C C . SER B 1 150 ? 14.913 -4.722 1.108 1.00 21.04 173 SER B C 1
ATOM 3572 O O . SER B 1 150 ? 14.675 -5.905 0.857 1.00 20.77 173 SER B O 1
ATOM 3575 N N . PHE B 1 151 ? 14.446 -4.086 2.179 1.00 20.89 174 PHE B N 1
ATOM 3576 C CA . PHE B 1 151 ? 13.443 -4.637 3.080 1.00 21.19 174 PHE B CA 1
ATOM 3577 C C . PHE B 1 151 ? 12.576 -3.464 3.524 1.00 21.72 174 PHE B C 1
ATOM 3578 O O . PHE B 1 151 ? 12.788 -2.343 3.060 1.00 21.58 174 PHE B O 1
ATOM 3586 N N . ASP B 1 152 ? 11.594 -3.702 4.388 1.00 22.20 175 ASP B N 1
ATOM 3587 C CA . ASP B 1 152 ? 10.802 -2.580 4.900 1.00 23.45 175 ASP B CA 1
ATOM 3588 C C . ASP B 1 152 ? 10.677 -2.542 6.423 1.00 23.48 175 ASP B C 1
ATOM 3589 O O . ASP B 1 152 ? 11.673 -2.700 7.119 1.00 23.84 175 ASP B O 1
ATOM 3594 N N . GLY B 1 153 ? 9.466 -2.323 6.931 1.00 23.92 176 GLY B N 1
ATOM 3595 C CA . GLY B 1 153 ? 9.257 -2.042 8.353 1.00 23.99 176 GLY B CA 1
ATOM 3596 C C . GLY B 1 153 ? 9.355 -3.248 9.265 1.00 24.21 176 GLY B C 1
ATOM 3597 O O . GLY B 1 153 ? 9.111 -4.380 8.841 1.00 24.14 176 GLY B O 1
ATOM 3598 N N . GLY B 1 154 ? 9.722 -2.999 10.521 1.00 24.18 177 GLY B N 1
ATOM 3599 C CA . GLY B 1 154 ? 9.832 -4.053 11.529 1.00 24.16 177 GLY B CA 1
ATOM 3600 C C . GLY B 1 154 ? 8.541 -4.218 12.308 1.00 24.23 177 GLY B C 1
ATOM 3601 O O . GLY B 1 154 ? 7.806 -5.190 12.112 1.00 24.80 177 GLY B O 1
ATOM 3602 N N . ILE B 1 155 ? 8.265 -3.269 13.199 1.00 23.57 178 ILE B N 1
ATOM 3603 C CA . ILE B 1 155 ? 7.026 -3.264 13.967 1.00 22.80 178 ILE B CA 1
ATOM 3604 C C . ILE B 1 155 ? 6.366 -1.910 13.753 1.00 22.95 178 ILE B C 1
ATOM 3605 O O . ILE B 1 155 ? 6.733 -0.916 14.389 1.00 22.63 178 ILE B O 1
ATOM 3610 N N . ASP B 1 156 ? 5.400 -1.881 12.839 1.00 22.44 179 ASP B N 1
ATOM 3611 C CA . ASP B 1 156 ? 4.834 -0.628 12.352 1.00 22.60 179 ASP B CA 1
ATOM 3612 C C . ASP B 1 156 ? 3.356 -0.455 12.679 1.00 22.59 179 ASP B C 1
ATOM 3613 O O . ASP B 1 156 ? 2.609 -1.430 12.776 1.00 22.17 179 ASP B O 1
ATOM 3618 N N . MET B 1 157 ? 2.947 0.801 12.834 1.00 22.60 180 MET B N 1
ATOM 3619 C CA . MET B 1 157 ? 1.533 1.150 12.883 1.00 23.06 180 MET B CA 1
ATOM 3620 C C . MET B 1 157 ? 1.293 2.524 12.261 1.00 22.73 180 MET B C 1
ATOM 3621 O O . MET B 1 157 ? 2.180 3.386 12.261 1.00 22.56 180 MET B O 1
ATOM 3626 N N . LYS B 1 158 ? 0.096 2.716 11.718 1.00 22.53 181 LYS B N 1
ATOM 3627 C CA . LYS B 1 158 ? -0.252 3.958 11.035 1.00 22.63 181 LYS B CA 1
ATOM 3628 C C . LYS B 1 158 ? -1.763 4.148 10.994 1.00 22.32 181 LYS B C 1
ATOM 3629 O O . LYS B 1 158 ? -2.519 3.201 11.220 1.00 22.14 181 LYS B O 1
ATOM 3635 N N . LYS B 1 159 ? -2.184 5.383 10.720 1.00 22.24 182 LYS B N 1
ATOM 3636 C CA . LYS B 1 159 ? -3.592 5.731 10.490 1.00 22.46 182 LYS B CA 1
ATOM 3637 C C . LYS B 1 159 ? -4.514 5.476 11.685 1.00 22.04 182 LYS B C 1
ATOM 3638 O O . LYS B 1 159 ? -5.653 5.037 11.524 1.00 22.20 182 LYS B O 1
ATOM 3644 N N . GLY B 1 160 ? -4.014 5.753 12.883 1.00 21.67 183 GLY B N 1
ATOM 3645 C CA . GLY B 1 160 ? -4.879 5.815 14.053 1.00 21.12 183 GLY B CA 1
ATOM 3646 C C . GLY B 1 160 ? -5.064 4.550 14.866 1.00 20.53 183 GLY B C 1
ATOM 3647 O O . GLY B 1 160 ? -5.953 4.498 15.715 1.00 20.23 183 GLY B O 1
ATOM 3648 N N . VAL B 1 161 ? -4.233 3.538 14.616 1.00 20.18 184 VAL B N 1
ATOM 3649 C CA . VAL B 1 161 ? -4.115 2.394 15.525 1.00 19.94 184 VAL B CA 1
ATOM 3650 C C . VAL B 1 161 ? -3.822 2.964 16.912 1.00 19.99 184 VAL B C 1
ATOM 3651 O O . VAL B 1 161 ? -2.964 3.839 17.057 1.00 20.06 184 VAL B O 1
ATOM 3655 N N . HIS B 1 162 ? -4.547 2.491 17.921 1.00 20.02 185 HIS B N 1
ATOM 3656 C CA . HIS B 1 162 ? -4.402 3.034 19.274 1.00 20.00 185 HIS B CA 1
ATOM 3657 C C . HIS B 1 162 ? -4.436 1.963 20.351 1.00 20.20 185 HIS B C 1
ATOM 3658 O O . HIS B 1 162 ? -5.038 0.901 20.165 1.00 20.06 185 HIS B O 1
ATOM 3665 N N . HIS B 1 163 ? -3.781 2.257 21.473 1.00 20.25 186 HIS B N 1
ATOM 3666 C CA . HIS B 1 163 ? -3.758 1.390 22.654 1.00 20.24 186 HIS B CA 1
ATOM 3667 C C . HIS B 1 163 ? -3.029 0.083 22.385 1.00 20.20 186 HIS B C 1
ATOM 3668 O O . HIS B 1 163 ? -3.623 -1.001 22.327 1.00 20.11 186 HIS B O 1
ATOM 3675 N N . VAL B 1 164 ? -1.716 0.221 22.227 1.00 19.91 187 VAL B N 1
ATOM 3676 C CA . VAL B 1 164 ? -0.838 -0.876 21.838 1.00 19.88 187 VAL B CA 1
ATOM 3677 C C . VAL B 1 164 ? 0.334 -0.946 22.806 1.00 19.79 187 VAL B C 1
ATOM 3678 O O . VAL B 1 164 ? 0.875 0.085 23.209 1.00 19.73 187 VAL B O 1
ATOM 3682 N N . THR B 1 165 ? 0.706 -2.165 23.185 1.00 19.82 188 THR B N 1
ATOM 3683 C CA . THR B 1 165 ? 1.957 -2.407 23.892 1.00 19.97 188 THR B CA 1
ATOM 3684 C C . THR B 1 165 ? 2.901 -3.201 22.991 1.00 19.94 188 THR B C 1
ATOM 3685 O O . THR B 1 165 ? 2.551 -4.276 22.489 1.00 20.02 188 THR B O 1
ATOM 3689 N N . VAL B 1 166 ? 4.086 -2.637 22.780 1.00 19.82 189 VAL B N 1
ATOM 3690 C CA . VAL B 1 166 ? 5.173 -3.291 22.066 1.00 19.69 189 VAL B CA 1
ATOM 3691 C C . VAL B 1 166 ? 6.258 -3.593 23.107 1.00 19.73 189 VAL B C 1
ATOM 3692 O O . VAL B 1 166 ? 7.008 -2.701 23.518 1.00 19.84 189 VAL B O 1
ATOM 3696 N N . SER B 1 167 ? 6.324 -4.848 23.546 1.00 19.66 190 SER B N 1
ATOM 3697 C CA . SER B 1 167 ? 7.183 -5.215 24.671 1.00 19.90 190 SER B CA 1
ATOM 3698 C C . SER B 1 167 ? 8.033 -6.461 24.435 1.00 19.93 190 SER B C 1
ATOM 3699 O O . SER B 1 167 ? 7.596 -7.409 23.776 1.00 19.83 190 SER B O 1
ATOM 3702 N N . TYR B 1 168 ? 9.249 -6.442 24.986 1.00 20.10 191 TYR B N 1
ATOM 3703 C CA . TYR B 1 168 ? 10.178 -7.583 24.954 1.00 20.21 191 TYR B CA 1
ATOM 3704 C C . TYR B 1 168 ? 10.493 -8.106 23.552 1.00 20.23 191 TYR B C 1
ATOM 3705 O O . TYR B 1 168 ? 10.776 -9.296 23.373 1.00 20.08 191 TYR B O 1
ATOM 3714 N N . ASN B 1 169 ? 10.437 -7.218 22.563 1.00 20.00 192 ASN B N 1
ATOM 3715 C CA . ASN B 1 169 ? 10.843 -7.572 21.208 1.00 20.00 192 ASN B CA 1
ATOM 3716 C C . ASN B 1 169 ? 12.340 -7.375 20.985 1.00 20.00 192 ASN B C 1
ATOM 3717 O O . ASN B 1 169 ? 12.954 -6.506 21.635 1.00 20.47 192 ASN B O 1
ATOM 3722 N N . TYR B 1 170 ? 12.903 -8.176 20.116 1.00 20.33 193 TYR B N 1
ATOM 3723 C CA . TYR B 1 170 ? 14.304 -8.070 19.743 1.00 20.63 193 TYR B CA 1
ATOM 3724 C C . TYR B 1 170 ? 14.368 -7.816 18.243 1.00 20.55 193 TYR B C 1
ATOM 3725 O O . TYR B 1 170 ? 13.997 -8.678 17.449 1.00 20.35 193 TYR B O 1
ATOM 3734 N N . VAL B 1 171 ? 14.810 -6.616 17.867 1.00 20.55 194 VAL B N 1
ATOM 3735 C CA . VAL B 1 171 ? 14.962 -6.249 16.458 1.00 20.75 194 VAL B CA 1
ATOM 3736 C C . VAL B 1 171 ? 16.434 -5.950 16.189 1.00 20.96 194 VAL B C 1
ATOM 3737 O O . VAL B 1 171 ? 17.028 -5.074 16.826 1.00 20.63 194 VAL B O 1
ATOM 3741 N N . TYR B 1 172 ? 17.020 -6.694 15.255 1.00 21.24 195 TYR B N 1
ATOM 3742 C CA . TYR B 1 172 ? 18.434 -6.530 14.922 1.00 21.56 195 TYR B CA 1
ATOM 3743 C C . TYR B 1 172 ? 18.688 -6.691 13.427 1.00 21.71 195 TYR B C 1
ATOM 3744 O O . TYR B 1 172 ? 17.842 -7.226 12.707 1.00 21.24 195 TYR B O 1
ATOM 3753 N N . ASN B 1 173 ? 19.854 -6.225 12.972 1.00 21.78 196 ASN B N 1
ATOM 3754 C CA . ASN B 1 173 ? 20.209 -6.234 11.550 1.00 22.17 196 ASN B CA 1
ATOM 3755 C C . ASN B 1 173 ? 19.040 -5.718 10.714 1.00 22.47 196 ASN B C 1
ATOM 3756 O O . ASN B 1 173 ? 18.575 -6.378 9.782 1.00 22.19 196 ASN B O 1
ATOM 3761 N N . TYR B 1 174 ? 18.560 -4.533 11.083 1.00 23.05 197 TYR B N 1
ATOM 3762 C CA . TYR B 1 174 ? 17.338 -3.981 10.516 1.00 23.52 197 TYR B CA 1
ATOM 3763 C C . TYR B 1 174 ? 17.512 -2.495 10.232 1.00 23.62 197 TYR B C 1
ATOM 3764 O O . TYR B 1 174 ? 18.026 -1.753 11.068 1.00 23.58 197 TYR B O 1
ATOM 3773 N N . GLN B 1 175 ? 17.083 -2.057 9.055 1.00 20.00 198 GLN B N 1
ATOM 3774 C CA . GLN B 1 175 ? 17.255 -0.668 8.649 1.00 20.00 198 GLN B CA 1
ATOM 3775 C C . GLN B 1 175 ? 16.223 0.234 9.316 1.00 20.00 198 GLN B C 1
ATOM 3776 O O . GLN B 1 175 ? 16.596 1.200 10.002 1.00 23.66 198 GLN B O 1
ATOM 3782 N N . LYS B 1 176 ? 14.943 -0.038 9.090 1.00 23.54 199 LYS B N 1
ATOM 3783 C CA . LYS B 1 176 ? 13.846 0.806 9.580 1.00 23.71 199 LYS B CA 1
ATOM 3784 C C . LYS B 1 176 ? 13.010 0.035 10.598 1.00 23.28 199 LYS B C 1
ATOM 3785 O O . LYS B 1 176 ? 12.150 -0.764 10.224 1.00 23.20 199 LYS B O 1
ATOM 3791 N N . VAL B 1 177 ? 13.257 0.291 11.881 1.00 22.71 200 VAL B N 1
ATOM 3792 C CA . VAL B 1 177 ? 12.737 -0.555 12.961 1.00 22.49 200 VAL B CA 1
ATOM 3793 C C . VAL B 1 177 ? 11.232 -0.438 13.214 1.00 22.32 200 VAL B C 1
ATOM 3794 O O . VAL B 1 177 ? 10.514 -1.436 13.146 1.00 22.12 200 VAL B O 1
ATOM 3798 N N . ALA B 1 178 ? 10.762 0.769 13.521 1.00 21.74 201 ALA B N 1
ATOM 3799 C CA . ALA B 1 178 ? 9.384 0.945 13.971 1.00 21.33 201 ALA B CA 1
ATOM 3800 C C . ALA B 1 178 ? 8.800 2.274 13.523 1.00 21.22 201 ALA B C 1
ATOM 3801 O O . ALA B 1 178 ? 9.264 3.338 13.939 1.00 21.14 201 ALA B O 1
ATOM 3803 N N . LEU B 1 179 ? 7.780 2.193 12.675 1.00 20.92 202 LEU B N 1
ATOM 3804 C CA . LEU B 1 179 ? 7.052 3.359 12.195 1.00 20.87 202 LEU B CA 1
ATOM 3805 C C . LEU B 1 179 ? 5.789 3.533 13.020 1.00 20.76 202 LEU B C 1
ATOM 3806 O O . LEU B 1 179 ? 5.116 2.558 13.346 1.00 20.83 202 LEU B O 1
ATOM 3811 N N . ASN B 1 180 ? 5.473 4.778 13.361 1.00 20.84 203 ASN B N 1
ATOM 3812 C CA . ASN B 1 180 ? 4.225 5.092 14.049 1.00 20.89 203 ASN B CA 1
ATOM 3813 C C . ASN B 1 180 ? 3.635 6.376 13.471 1.00 20.97 203 ASN B C 1
ATOM 3814 O O . ASN B 1 180 ? 3.876 7.465 13.984 1.00 20.50 203 ASN B O 1
ATOM 3819 N N . GLY B 1 181 ? 2.863 6.229 12.393 1.00 21.36 204 GLY B N 1
ATOM 3820 C CA . GLY B 1 181 ? 2.382 7.365 11.609 1.00 21.70 204 GLY B CA 1
ATOM 3821 C C . GLY B 1 181 ? 3.161 7.407 10.311 1.00 22.07 204 GLY B C 1
ATOM 3822 O O . GLY B 1 181 ? 4.374 7.623 10.327 1.00 21.96 204 GLY B O 1
ATOM 3823 N N . TYR B 1 182 ? 2.468 7.199 9.192 1.00 22.26 205 TYR B N 1
ATOM 3824 C CA . TYR B 1 182 ? 3.132 6.920 7.909 1.00 22.76 205 TYR B CA 1
ATOM 3825 C C . TYR B 1 182 ? 3.613 8.150 7.132 1.00 22.57 205 TYR B C 1
ATOM 3826 O O . TYR B 1 182 ? 4.494 8.036 6.274 1.00 22.74 205 TYR B O 1
ATOM 3835 N N . SER B 1 183 ? 3.021 9.309 7.412 1.00 22.09 206 SER B N 1
ATOM 3836 C CA . SER B 1 183 ? 3.411 10.560 6.753 1.00 21.90 206 SER B CA 1
ATOM 3837 C C . SER B 1 183 ? 2.930 11.758 7.559 1.00 21.58 206 SER B C 1
ATOM 3838 O O . SER B 1 183 ? 2.159 11.603 8.507 1.00 21.27 206 SER B O 1
ATOM 3841 N N . ASP B 1 184 ? 3.379 12.951 7.171 1.00 21.51 207 ASP B N 1
ATOM 3842 C CA . ASP B 1 184 ? 3.006 14.182 7.863 1.00 21.41 207 ASP B CA 1
ATOM 3843 C C . ASP B 1 184 ? 1.527 14.542 7.683 1.00 21.57 207 ASP B C 1
ATOM 3844 O O . ASP B 1 184 ? 1.010 15.419 8.378 1.00 21.67 207 ASP B O 1
ATOM 3849 N N . SER B 1 185 ? 0.853 13.863 6.757 1.00 21.56 208 SER B N 1
ATOM 3850 C CA . SER B 1 185 ? -0.583 14.045 6.564 1.00 21.71 208 SER B CA 1
ATOM 3851 C C . SER B 1 185 ? -1.412 12.943 7.244 1.00 21.59 208 SER B C 1
ATOM 3852 O O . SER B 1 185 ? -2.635 12.902 7.088 1.00 21.42 208 SER B O 1
ATOM 3855 N N . ASP B 1 186 ? -0.749 12.065 8.002 1.00 21.32 209 ASP B N 1
ATOM 3856 C CA . ASP B 1 186 ? -1.431 10.981 8.731 1.00 21.43 209 ASP B CA 1
ATOM 3857 C C . ASP B 1 186 ? -2.042 11.502 10.036 1.00 21.50 209 ASP B C 1
ATOM 3858 O O . ASP B 1 186 ? -1.691 11.044 11.129 1.00 21.45 209 ASP B O 1
ATOM 3863 N N . THR B 1 187 ? -2.972 12.446 9.909 1.00 21.81 210 THR B N 1
ATOM 3864 C CA . THR B 1 187 ? -3.534 13.166 11.059 1.00 22.08 210 THR B CA 1
ATOM 3865 C C . THR B 1 187 ? -4.385 12.290 11.985 1.00 22.39 210 THR B C 1
ATOM 3866 O O . THR B 1 187 ? -4.542 12.606 13.170 1.00 22.53 210 THR B O 1
ATOM 3870 N N . LYS B 1 188 ? -4.921 11.196 11.445 1.00 22.70 211 LYS B N 1
ATOM 3871 C CA . LYS B 1 188 ? -5.622 10.181 12.241 1.00 23.18 211 LYS B CA 1
ATOM 3872 C C . LYS B 1 188 ? -4.744 9.609 13.353 1.00 22.81 211 LYS B C 1
ATOM 3873 O O . LYS B 1 188 ? -5.255 9.146 14.377 1.00 22.85 211 LYS B O 1
ATOM 3879 N N . ASN B 1 189 ? -3.427 9.648 13.149 1.00 22.43 212 ASN B N 1
ATOM 3880 C CA . ASN B 1 189 ? -2.473 9.080 14.100 1.00 22.20 212 ASN B CA 1
ATOM 3881 C C . ASN B 1 189 ? -2.331 9.868 15.408 1.00 22.07 212 ASN B C 1
ATOM 3882 O O . ASN B 1 189 ? -1.606 9.449 16.308 1.00 21.91 212 ASN B O 1
ATOM 3887 N N . SER B 1 190 ? -3.022 11.004 15.510 1.00 21.97 213 SER B N 1
ATOM 3888 C CA . SER B 1 190 ? -3.114 11.735 16.778 1.00 21.99 213 SER B CA 1
ATOM 3889 C C . SER B 1 190 ? -3.764 10.871 17.863 1.00 21.81 213 SER B C 1
ATOM 3890 O O . SER B 1 190 ? -3.504 11.061 19.054 1.00 21.92 213 SER B O 1
ATOM 3893 N N . ALA B 1 191 ? -4.589 9.916 17.431 1.00 21.44 214 ALA B N 1
ATOM 3894 C CA . ALA B 1 191 ? -5.254 8.961 18.318 1.00 21.26 214 ALA B CA 1
ATOM 3895 C C . ALA B 1 191 ? -4.311 7.905 18.901 1.00 21.08 214 ALA B C 1
ATOM 3896 O O . ALA B 1 191 ? -4.645 7.255 19.895 1.00 21.12 214 ALA B O 1
ATOM 3898 N N . ALA B 1 192 ? -3.144 7.734 18.280 1.00 20.81 215 ALA B N 1
ATOM 3899 C CA . ALA B 1 192 ? -2.169 6.721 18.698 1.00 20.49 215 ALA B CA 1
ATOM 3900 C C . ALA B 1 192 ? -1.759 6.849 20.164 1.00 20.34 215 ALA B C 1
ATOM 3901 O O . ALA B 1 192 ? -1.407 7.936 20.632 1.00 20.49 215 ALA B O 1
ATOM 3903 N N . ARG B 1 193 ? -1.827 5.727 20.877 1.00 20.19 216 ARG B N 1
ATOM 3904 C CA . ARG B 1 193 ? -1.383 5.626 22.263 1.00 20.06 216 ARG B CA 1
ATOM 3905 C C . ARG B 1 193 ? -0.596 4.325 22.377 1.00 19.97 216 ARG B C 1
ATOM 3906 O O . ARG B 1 193 ? -1.178 3.237 22.375 1.00 20.00 216 ARG B O 1
ATOM 3914 N N . THR B 1 194 ? 0.726 4.441 22.460 1.00 20.06 217 THR B N 1
ATOM 3915 C CA . THR B 1 194 ? 1.612 3.284 22.338 1.00 19.84 217 THR B CA 1
ATOM 3916 C C . THR B 1 194 ? 2.637 3.236 23.467 1.00 19.96 217 THR B C 1
ATOM 3917 O O . THR B 1 194 ? 3.259 4.250 23.800 1.00 20.02 217 THR B O 1
ATOM 3921 N N . THR B 1 195 ? 2.804 2.051 24.049 1.00 19.80 218 THR B N 1
ATOM 3922 C CA . THR B 1 195 ? 3.857 1.809 25.028 1.00 20.07 218 THR B CA 1
ATOM 3923 C C . THR B 1 195 ? 4.903 0.880 24.414 1.00 20.09 218 THR B C 1
ATOM 3924 O O . THR B 1 195 ? 4.583 -0.246 24.027 1.00 20.45 218 THR B O 1
ATOM 3928 N N . TYR B 1 196 ? 6.139 1.366 24.308 1.00 19.83 219 TYR B N 1
ATOM 3929 C CA . TYR B 1 196 ? 7.278 0.534 23.912 1.00 19.87 219 TYR B CA 1
ATOM 3930 C C . TYR B 1 196 ? 8.133 0.291 25.152 1.00 19.80 219 TYR B C 1
ATOM 3931 O O . TYR B 1 196 ? 8.693 1.237 25.701 1.00 19.73 219 TYR B O 1
ATOM 3940 N N . HIS B 1 197 ? 8.239 -0.957 25.600 1.00 19.74 220 HIS B N 1
ATOM 3941 C CA . HIS B 1 197 ? 9.085 -1.251 26.760 1.00 19.90 220 HIS B CA 1
ATOM 3942 C C . HIS B 1 197 ? 9.811 -2.583 26.711 1.00 19.95 220 HIS B C 1
ATOM 3943 O O . HIS B 1 197 ? 9.313 -3.553 26.137 1.00 19.76 220 HIS B O 1
ATOM 3950 N N . HIS B 1 198 ? 11.000 -2.602 27.315 1.00 19.95 221 HIS B N 1
ATOM 3951 C CA . HIS B 1 198 ? 11.849 -3.797 27.419 1.00 20.12 221 HIS B CA 1
ATOM 3952 C C . HIS B 1 198 ? 12.228 -4.416 26.070 1.00 20.07 221 HIS B C 1
ATOM 3953 O O . HIS B 1 198 ? 12.518 -5.613 25.982 1.00 20.10 221 HIS B O 1
ATOM 3960 N N . ASN B 1 199 ? 12.246 -3.583 25.032 1.00 20.29 222 ASN B N 1
ATOM 3961 C CA . ASN B 1 199 ? 12.681 -4.001 23.707 1.00 20.28 222 ASN B CA 1
ATOM 3962 C C . ASN B 1 199 ? 14.190 -3.887 23.555 1.00 20.55 222 ASN B C 1
ATOM 3963 O O . ASN B 1 199 ? 14.825 -3.033 24.183 1.00 20.40 222 ASN B O 1
ATOM 3968 N N . ARG B 1 200 ? 14.748 -4.755 22.715 1.00 20.59 223 ARG B N 1
ATOM 3969 C CA . ARG B 1 200 ? 16.171 -4.753 22.385 1.00 20.98 223 ARG B CA 1
ATOM 3970 C C . ARG B 1 200 ? 16.336 -4.306 20.943 1.00 21.11 223 ARG B C 1
ATOM 3971 O O . ARG B 1 200 ? 15.856 -4.973 20.028 1.00 21.31 223 ARG B O 1
ATOM 3979 N N . PHE B 1 201 ? 16.999 -3.169 20.753 1.00 21.27 224 PHE B N 1
ATOM 3980 C CA . PHE B 1 201 ? 17.245 -2.625 19.421 1.00 21.51 224 PHE B CA 1
ATOM 3981 C C . PHE B 1 201 ? 18.747 -2.578 19.202 1.00 21.44 224 PHE B C 1
ATOM 3982 O O . PHE B 1 201 ? 19.432 -1.757 19.808 1.00 21.40 224 PHE B O 1
ATOM 3990 N N . GLU B 1 202 ? 19.259 -3.460 18.345 1.00 21.39 225 GLU B N 1
ATOM 3991 C CA . GLU B 1 202 ? 20.704 -3.612 18.190 1.00 21.56 225 GLU B CA 1
ATOM 3992 C C . GLU B 1 202 ? 21.120 -3.806 16.733 1.00 21.46 225 GLU B C 1
ATOM 3993 O O . GLU B 1 202 ? 20.538 -4.621 16.019 1.00 21.33 225 GLU B O 1
ATOM 3999 N N . ASN B 1 203 ? 22.134 -3.057 16.308 1.00 21.25 226 ASN B N 1
ATOM 4000 C CA . ASN B 1 203 ? 22.592 -3.064 14.915 1.00 21.55 226 ASN B CA 1
ATOM 4001 C C . ASN B 1 203 ? 21.449 -2.713 13.970 1.00 21.31 226 ASN B C 1
ATOM 4002 O O . ASN B 1 203 ? 21.075 -3.487 13.084 1.00 21.15 226 ASN B O 1
ATOM 4007 N N . VAL B 1 204 ? 20.879 -1.538 14.210 1.00 21.21 227 VAL B N 1
ATOM 4008 C CA . VAL B 1 204 ? 19.773 -1.013 13.420 1.00 21.28 227 VAL B CA 1
ATOM 4009 C C . VAL B 1 204 ? 20.133 0.405 12.987 1.00 21.50 227 VAL B C 1
ATOM 4010 O O . VAL B 1 204 ? 21.048 1.003 13.546 1.00 21.87 227 VAL B O 1
ATOM 4014 N N . GLU B 1 205 ? 19.430 0.943 11.995 1.00 21.42 228 GLU B N 1
ATOM 4015 C CA . GLU B 1 205 ? 19.786 2.263 11.484 1.00 21.61 228 GLU B CA 1
ATOM 4016 C C . GLU B 1 205 ? 18.899 3.389 12.002 1.00 21.32 228 GLU B C 1
ATOM 4017 O O . GLU B 1 205 ? 19.407 4.383 12.516 1.00 20.87 228 GLU B O 1
ATOM 4023 N N . SER B 1 206 ? 17.583 3.235 11.874 1.00 21.11 229 SER B N 1
ATOM 4024 C CA . SER B 1 206 ? 16.665 4.336 12.179 1.00 21.22 229 SER B CA 1
ATOM 4025 C C . SER B 1 206 ? 15.254 3.884 12.532 1.00 21.21 229 SER B C 1
ATOM 4026 O O . SER B 1 206 ? 14.939 2.689 12.472 1.00 21.46 229 SER B O 1
ATOM 4029 N N . ARG B 1 207 ? 14.419 4.865 12.885 1.00 21.03 230 ARG B N 1
ATOM 4030 C CA . ARG B 1 207 ? 13.020 4.667 13.268 1.00 21.31 230 ARG B CA 1
ATOM 4031 C C . ARG B 1 207 ? 12.911 3.803 14.514 1.00 21.02 230 ARG B C 1
ATOM 4032 O O . ARG B 1 207 ? 12.410 2.680 14.451 1.00 20.92 230 ARG B O 1
ATOM 4040 N N . VAL B 1 208 ? 13.371 4.324 15.647 1.00 20.75 231 VAL B N 1
ATOM 4041 C CA . VAL B 1 208 ? 13.450 3.516 16.862 1.00 20.78 231 VAL B CA 1
ATOM 4042 C C . VAL B 1 208 ? 12.719 4.121 18.085 1.00 20.71 231 VAL B C 1
ATOM 4043 O O . VAL B 1 208 ? 13.308 4.237 19.160 1.00 20.84 231 VAL B O 1
ATOM 4047 N N . PRO B 1 209 ? 11.432 4.501 17.937 1.00 20.80 232 PRO B N 1
ATOM 4048 C CA . PRO B 1 209 ? 10.586 4.514 16.748 1.00 20.66 232 PRO B CA 1
ATOM 4049 C C . PRO B 1 209 ? 10.611 5.864 16.022 1.00 20.63 232 PRO B C 1
ATOM 4050 O O . PRO B 1 209 ? 11.126 6.852 16.557 1.00 20.52 232 PRO B O 1
ATOM 4054 N N . LEU B 1 210 ? 10.076 5.891 14.804 1.00 20.25 233 LEU B N 1
ATOM 4055 C CA . LEU B 1 210 ? 9.704 7.147 14.170 1.00 20.19 233 LEU B CA 1
ATOM 4056 C C . LEU B 1 210 ? 8.250 7.393 14.551 1.00 20.27 233 LEU B C 1
ATOM 4057 O O . LEU B 1 210 ? 7.352 6.684 14.085 1.00 20.32 233 LEU B O 1
ATOM 4062 N N . GLN B 1 211 ? 8.028 8.381 15.415 1.00 20.17 234 GLN B N 1
ATOM 4063 C CA . GLN B 1 211 ? 6.682 8.724 15.869 1.00 19.94 234 GLN B CA 1
ATOM 4064 C C . GLN B 1 211 ? 6.202 10.017 15.228 1.00 20.03 234 GLN B C 1
ATOM 4065 O O . GLN B 1 211 ? 6.868 11.047 15.320 1.00 19.71 234 GLN B O 1
ATOM 4071 N N . ARG B 1 212 ? 5.047 9.948 14.572 1.00 19.97 235 ARG B N 1
ATOM 4072 C CA . ARG B 1 212 ? 4.355 11.137 14.097 1.00 20.15 235 ARG B CA 1
ATOM 4073 C C . ARG B 1 212 ? 3.013 11.206 14.812 1.00 20.25 235 ARG B C 1
ATOM 4074 O O . ARG B 1 212 ? 2.235 10.243 14.768 1.00 20.35 235 ARG B O 1
ATOM 4082 N N . PHE B 1 213 ? 2.746 12.341 15.460 1.00 20.21 236 PHE B N 1
ATOM 4083 C CA . PHE B 1 213 ? 1.489 12.579 16.184 1.00 20.14 236 PHE B CA 1
ATOM 4084 C C . PHE B 1 213 ? 1.366 11.655 17.398 1.00 20.06 236 PHE B C 1
ATOM 4085 O O . PHE B 1 213 ? 2.237 10.810 17.649 1.00 20.02 236 PHE B O 1
ATOM 4093 N N . GLY B 1 214 ? 0.278 11.825 18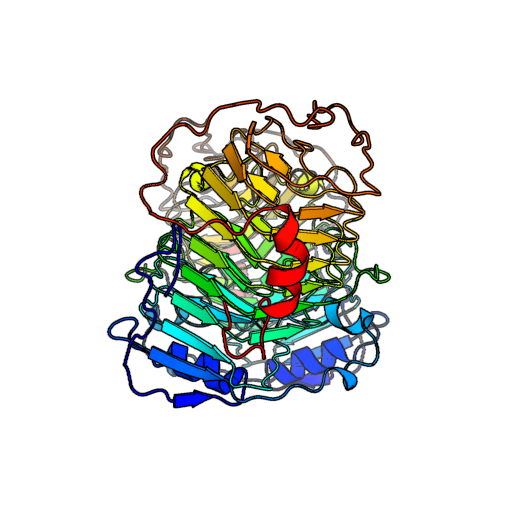.144 1.00 19.62 237 GLY B N 1
ATOM 4094 C CA . GLY B 1 214 ? -0.087 10.907 19.211 1.00 19.71 237 GLY B CA 1
ATOM 4095 C C . GLY B 1 214 ? 0.812 10.952 20.429 1.00 19.67 237 GLY B C 1
ATOM 4096 O O . GLY B 1 214 ? 1.705 11.801 20.538 1.00 19.43 237 GLY B O 1
ATOM 4097 N N . LEU B 1 215 ? 0.563 10.026 21.346 1.00 19.52 238 LEU B N 1
ATOM 4098 C CA . LEU B 1 215 ? 1.312 9.946 22.585 1.00 19.70 238 LEU B CA 1
ATOM 4099 C C . LEU B 1 215 ? 1.968 8.592 22.716 1.00 19.75 238 LEU B C 1
ATOM 4100 O O . LEU B 1 215 ? 1.366 7.566 22.392 1.00 20.05 238 LEU B O 1
ATOM 4105 N N . SER B 1 216 ? 3.205 8.589 23.199 1.00 19.83 239 SER B N 1
ATOM 4106 C CA . SER B 1 216 ? 3.910 7.340 23.446 1.00 19.90 239 SER B CA 1
ATOM 4107 C C . SER B 1 216 ? 4.630 7.343 24.788 1.00 19.76 239 SER B C 1
ATOM 4108 O O . SER B 1 216 ? 4.959 8.401 25.341 1.00 19.84 239 SER B O 1
ATOM 4111 N N . HIS B 1 217 ? 4.854 6.139 25.299 1.00 19.60 240 HIS B N 1
ATOM 4112 C CA . HIS B 1 217 ? 5.636 5.917 26.499 1.00 19.68 240 HIS B CA 1
ATOM 4113 C C . HIS B 1 217 ? 6.714 4.912 26.122 1.00 19.76 240 HIS B C 1
ATOM 4114 O O . HIS B 1 217 ? 6.423 3.753 25.820 1.00 19.75 240 HIS B O 1
ATOM 4121 N N . ILE B 1 218 ? 7.956 5.381 26.108 1.00 19.62 241 ILE B N 1
ATOM 4122 C CA . ILE B 1 218 ? 9.090 4.580 25.671 1.00 19.47 241 ILE B CA 1
ATOM 4123 C C . ILE B 1 218 ? 10.001 4.414 26.876 1.00 19.61 241 ILE B C 1
ATOM 4124 O O . ILE B 1 218 ? 10.701 5.352 27.268 1.00 19.60 241 ILE B O 1
ATOM 4129 N N . TYR B 1 219 ? 9.964 3.231 27.483 1.00 19.40 242 TYR B N 1
ATOM 4130 C CA . TYR B 1 219 ? 10.691 3.002 28.727 1.00 19.47 242 TYR B CA 1
ATOM 4131 C C . TYR B 1 219 ? 11.381 1.644 28.787 1.00 19.21 242 TYR B C 1
ATOM 4132 O O . TYR B 1 219 ? 10.935 0.689 28.158 1.00 19.15 242 TYR B O 1
ATOM 4141 N N . ASN B 1 220 ? 12.482 1.575 29.533 1.00 18.99 243 ASN B N 1
ATOM 4142 C CA . ASN B 1 220 ? 13.216 0.321 29.758 1.00 18.97 243 ASN B CA 1
ATOM 4143 C C . ASN B 1 220 ? 13.622 -0.424 28.482 1.00 18.99 243 ASN B C 1
ATOM 4144 O O . ASN B 1 220 ? 13.690 -1.653 28.480 1.00 18.89 243 ASN B O 1
ATOM 4149 N N . ASN B 1 221 ? 13.883 0.311 27.403 1.00 19.12 244 ASN B N 1
ATOM 4150 C CA . ASN B 1 221 ? 14.407 -0.294 26.175 1.00 19.31 244 ASN B CA 1
ATOM 4151 C C . ASN B 1 221 ? 15.925 -0.170 26.119 1.00 19.42 244 ASN B C 1
ATOM 4152 O O . ASN B 1 221 ? 16.496 0.774 26.671 1.00 19.02 244 ASN B O 1
ATOM 4157 N N . TYR B 1 222 ? 16.563 -1.118 25.436 1.00 19.46 245 TYR B N 1
ATOM 4158 C CA . TYR B 1 222 ? 18.016 -1.119 25.275 1.00 19.95 245 TYR B CA 1
ATOM 4159 C C . TYR B 1 222 ? 18.399 -0.841 23.821 1.00 20.23 245 TYR B C 1
ATOM 4160 O O . TYR B 1 222 ? 17.980 -1.562 22.907 1.00 20.17 245 TYR B O 1
ATOM 4169 N N . PHE B 1 223 ? 19.187 0.218 23.627 1.00 20.13 246 PHE B N 1
ATOM 4170 C CA . PHE B 1 223 ? 19.631 0.656 22.304 1.00 20.20 246 PHE B CA 1
ATOM 4171 C C . PHE B 1 223 ? 21.138 0.464 22.203 1.00 20.36 246 PHE B C 1
ATOM 4172 O O . PHE B 1 223 ? 21.886 0.944 23.060 1.00 20.01 246 PHE B O 1
ATOM 4180 N N . ASN B 1 224 ? 21.582 -0.244 21.167 1.00 20.41 247 ASN B N 1
ATOM 4181 C CA . ASN B 1 224 ? 23.013 -0.450 20.940 1.00 20.51 247 ASN B CA 1
ATOM 4182 C C . ASN B 1 224 ? 23.338 -0.568 19.460 1.00 20.74 247 ASN B C 1
ATOM 4183 O O . ASN B 1 224 ? 22.693 -1.329 18.739 1.00 20.87 247 ASN B O 1
ATOM 4188 N N . ASN B 1 225 ? 24.348 0.180 19.022 1.00 20.89 248 ASN B N 1
ATOM 4189 C CA . ASN B 1 225 ? 24.730 0.248 17.610 1.00 21.17 248 ASN B CA 1
ATOM 4190 C C . ASN B 1 225 ? 23.546 0.656 16.729 1.00 21.28 248 ASN B C 1
ATOM 4191 O O . ASN B 1 225 ? 23.093 -0.096 15.864 1.00 21.24 248 ASN B O 1
ATOM 4196 N N . VAL B 1 226 ? 23.032 1.849 17.007 1.00 21.57 249 VAL B N 1
ATOM 4197 C CA . VAL B 1 226 ? 21.957 2.463 16.231 1.00 21.83 249 VAL B CA 1
ATOM 4198 C C . VAL B 1 226 ? 22.617 3.624 15.494 1.00 22.04 249 VAL B C 1
ATOM 4199 O O . VAL B 1 226 ? 23.005 4.622 16.108 1.00 22.13 249 VAL B O 1
ATOM 4203 N N . THR B 1 227 ? 22.756 3.477 14.180 1.00 22.05 250 THR B N 1
ATOM 4204 C CA . THR B 1 227 ? 23.773 4.229 13.436 1.00 22.13 250 THR B CA 1
ATOM 4205 C C . THR B 1 227 ? 23.326 5.516 12.713 1.00 22.10 250 THR B C 1
ATOM 4206 O O . THR B 1 227 ? 24.173 6.333 12.339 1.00 21.87 250 THR B O 1
ATOM 4210 N N . THR B 1 228 ? 22.021 5.701 12.517 1.00 21.90 251 THR B N 1
ATOM 4211 C CA . THR B 1 228 ? 21.524 6.918 11.856 1.00 22.03 251 THR B CA 1
ATOM 4212 C C . THR B 1 228 ? 20.783 7.829 12.829 1.00 21.89 251 THR B C 1
ATOM 4213 O O . THR B 1 228 ? 21.142 8.995 12.986 1.00 21.73 251 THR B O 1
ATOM 4217 N N . SER B 1 229 ? 19.749 7.289 13.471 1.00 21.87 252 SER B N 1
ATOM 4218 C CA . SER B 1 229 ? 18.986 8.011 14.494 1.00 21.81 252 SER B CA 1
ATOM 4219 C C . SER B 1 229 ? 18.141 7.032 15.301 1.00 21.70 252 SER B C 1
ATOM 4220 O O . SER B 1 229 ? 17.844 5.926 14.836 1.00 21.73 252 SER B O 1
ATOM 4223 N N . GLY B 1 230 ? 17.760 7.443 16.507 1.00 21.60 253 GLY B N 1
ATOM 4224 C CA . GLY B 1 230 ? 17.007 6.583 17.412 1.00 21.21 253 GLY B CA 1
ATOM 4225 C C . GLY B 1 230 ? 15.541 6.955 17.472 1.00 21.02 253 GLY B C 1
ATOM 4226 O O . GLY B 1 230 ? 14.803 6.795 16.492 1.00 20.95 253 GLY B O 1
ATOM 4227 N N . ILE B 1 231 ? 15.125 7.449 18.634 1.00 20.69 254 ILE B N 1
ATOM 4228 C CA . ILE B 1 231 ? 13.762 7.923 18.852 1.00 20.31 254 ILE B CA 1
ATOM 4229 C C . ILE B 1 231 ? 13.580 9.256 18.126 1.00 20.42 254 ILE B C 1
ATOM 4230 O O . ILE B 1 231 ? 14.262 10.238 18.428 1.00 20.30 254 ILE B O 1
ATOM 4235 N N . ASN B 1 232 ? 12.667 9.268 17.158 1.00 20.20 255 ASN B N 1
ATOM 4236 C CA . ASN B 1 232 ? 12.414 10.440 16.326 1.00 20.09 255 ASN B CA 1
ATOM 4237 C C . ASN B 1 232 ? 10.949 10.861 16.438 1.00 20.07 255 ASN B C 1
ATOM 4238 O O . ASN B 1 232 ? 10.066 10.269 15.806 1.00 20.15 255 ASN B O 1
ATOM 4243 N N . VAL B 1 233 ? 10.702 11.881 17.260 1.00 19.77 256 VAL B N 1
ATOM 4244 C CA . VAL B 1 233 ? 9.346 12.337 17.558 1.00 19.63 256 VAL B CA 1
ATOM 4245 C C . VAL B 1 233 ? 9.002 13.543 16.694 1.00 19.73 256 VAL B C 1
ATOM 4246 O O . VAL B 1 233 ? 9.732 14.537 16.682 1.00 19.73 256 VAL B O 1
ATOM 4250 N N . ARG B 1 234 ? 7.878 13.458 15.987 1.00 19.46 257 ARG B N 1
ATOM 4251 C CA . ARG B 1 234 ? 7.546 14.425 14.944 1.00 19.55 257 ARG B CA 1
ATOM 4252 C C . ARG B 1 234 ? 6.066 14.783 14.944 1.00 19.56 257 ARG B C 1
ATOM 4253 O O . ARG B 1 234 ? 5.252 14.096 15.570 1.00 19.81 257 ARG B O 1
ATOM 4261 N N . MET B 1 235 ? 5.734 15.866 14.239 1.00 19.36 258 MET B N 1
ATOM 4262 C CA . MET B 1 235 ? 4.349 16.288 14.000 1.00 19.49 258 MET B CA 1
ATOM 4263 C C . MET B 1 235 ? 3.531 16.485 15.281 1.00 19.42 258 MET B C 1
ATOM 4264 O O . MET B 1 235 ? 2.382 16.051 15.365 1.00 19.36 258 MET B O 1
ATOM 4269 N N . GLY B 1 236 ? 4.132 17.135 16.275 1.00 19.64 259 GLY B N 1
ATOM 4270 C CA . GLY B 1 236 ? 3.437 17.444 17.525 1.00 19.74 259 GLY B CA 1
ATOM 4271 C C . GLY B 1 236 ? 3.241 16.257 18.453 1.00 19.99 259 GLY B C 1
ATOM 4272 O O . GLY B 1 236 ? 2.590 16.378 19.498 1.00 19.92 259 GLY B O 1
ATOM 4273 N N . GLY B 1 237 ? 3.791 15.105 18.073 1.00 19.85 260 GLY B N 1
ATOM 4274 C CA . GLY B 1 237 ? 3.773 13.931 18.935 1.00 19.85 260 GLY B CA 1
ATOM 4275 C C . GLY B 1 237 ? 4.546 14.198 20.211 1.00 19.91 260 GLY B C 1
ATOM 4276 O O . GLY B 1 237 ? 5.475 15.011 20.223 1.00 19.71 260 GLY B O 1
ATOM 4277 N N . ILE B 1 238 ? 4.149 13.535 21.294 1.00 19.83 261 ILE B N 1
ATOM 4278 C CA . ILE B 1 238 ? 4.882 13.623 22.558 1.00 19.92 261 ILE B CA 1
ATOM 4279 C C . ILE B 1 238 ? 5.229 12.224 23.050 1.00 20.01 261 ILE B C 1
ATOM 4280 O O . ILE B 1 238 ? 4.368 11.337 23.094 1.00 19.92 261 ILE B O 1
ATOM 4285 N N . ALA B 1 239 ? 6.497 12.035 23.408 1.00 20.03 262 ALA B N 1
ATOM 4286 C CA . ALA B 1 239 ? 6.980 10.764 23.931 1.00 20.05 262 ALA B CA 1
ATOM 4287 C C . ALA B 1 239 ? 7.523 10.932 25.345 1.00 20.09 262 ALA B C 1
ATOM 4288 O O . ALA B 1 239 ? 8.394 11.769 25.587 1.00 20.30 262 ALA B O 1
ATOM 4290 N N . LYS B 1 240 ? 7.000 10.142 26.277 1.00 20.17 263 LYS B N 1
ATOM 4291 C CA . LYS B 1 240 ? 7.606 10.023 27.599 1.00 20.23 263 LYS B CA 1
ATOM 4292 C C . LYS B 1 240 ? 8.729 8.989 27.522 1.00 20.37 263 LYS B C 1
ATOM 4293 O O . LYS B 1 240 ? 8.475 7.785 27.439 1.00 20.50 263 LYS B O 1
ATOM 4299 N N . ILE B 1 241 ? 9.966 9.477 27.533 1.00 20.41 264 ILE B N 1
ATOM 4300 C CA . ILE B 1 241 ? 11.145 8.635 27.352 1.00 20.39 264 ILE B CA 1
ATOM 4301 C C . ILE B 1 241 ? 11.805 8.405 28.712 1.00 20.37 264 ILE B C 1
ATOM 4302 O O . ILE B 1 241 ? 12.429 9.308 29.271 1.00 20.22 264 ILE B O 1
ATOM 4307 N N . GLU B 1 242 ? 11.651 7.186 29.232 1.00 20.14 265 GLU B N 1
ATOM 4308 C CA . GLU B 1 242 ? 11.922 6.896 30.640 1.00 20.10 265 GLU B CA 1
ATOM 4309 C C . GLU B 1 242 ? 12.805 5.673 30.865 1.00 20.08 265 GLU B C 1
ATOM 4310 O O . GLU B 1 242 ? 12.497 4.583 30.392 1.00 20.07 265 GLU B O 1
ATOM 4316 N N . SER B 1 243 ? 13.889 5.860 31.614 1.00 19.92 266 SER B N 1
ATOM 4317 C CA . SER B 1 243 ? 14.723 4.748 32.090 1.00 19.83 266 SER B CA 1
ATOM 4318 C C . SER B 1 243 ? 15.133 3.753 30.999 1.00 19.84 266 SER B C 1
ATOM 4319 O O . SER B 1 243 ? 15.123 2.536 31.216 1.00 19.94 266 SER B O 1
ATOM 4322 N N . ASN B 1 244 ? 15.484 4.279 29.829 1.00 19.60 267 ASN B N 1
ATOM 4323 C CA . ASN B 1 244 ? 16.064 3.474 28.763 1.00 19.61 267 ASN B CA 1
ATOM 4324 C C . ASN B 1 244 ? 17.573 3.405 28.963 1.00 19.70 267 ASN B C 1
ATOM 4325 O O . ASN B 1 244 ? 18.128 4.164 29.756 1.00 19.68 267 ASN B O 1
ATOM 4330 N N . TYR B 1 245 ? 18.223 2.494 28.241 1.00 19.69 268 TYR B N 1
ATOM 4331 C CA . TYR B 1 245 ? 19.674 2.339 28.283 1.00 19.85 268 TYR B CA 1
ATOM 4332 C C . TYR B 1 245 ? 20.215 2.616 26.884 1.00 19.98 268 TYR B C 1
ATOM 4333 O O . TYR B 1 245 ? 19.950 1.854 25.948 1.00 19.94 268 TYR B O 1
ATOM 4342 N N . PHE B 1 246 ? 20.946 3.721 26.744 1.00 20.00 269 PHE B N 1
ATOM 4343 C CA . PHE B 1 246 ? 21.493 4.142 25.453 1.00 20.27 269 PHE B CA 1
ATOM 4344 C C . PHE B 1 246 ? 23.004 3.975 25.432 1.00 20.20 269 PHE B C 1
ATOM 4345 O O . PHE B 1 246 ? 23.695 4.472 26.325 1.00 20.28 269 PHE B O 1
ATOM 4353 N N . GLU B 1 247 ? 23.509 3.279 24.415 1.00 20.08 270 GLU B N 1
ATOM 4354 C CA . GLU B 1 247 ? 24.946 3.267 24.107 1.00 20.27 270 GLU B CA 1
ATOM 4355 C C . GLU B 1 247 ? 25.180 3.059 22.613 1.00 20.18 270 GLU B C 1
ATOM 4356 O O . GLU B 1 247 ? 24.346 2.465 21.927 1.00 20.01 270 GLU B O 1
ATOM 4362 N N . ASN B 1 248 ? 26.311 3.563 22.119 1.00 20.36 271 ASN B N 1
ATOM 4363 C CA . ASN B 1 248 ? 26.698 3.423 20.710 1.00 20.25 271 ASN B CA 1
ATOM 4364 C C . ASN B 1 248 ? 25.553 3.784 19.759 1.00 20.29 271 ASN B C 1
ATOM 4365 O O . ASN B 1 248 ? 25.156 2.996 18.897 1.00 20.11 271 ASN B O 1
ATOM 4370 N N . ILE B 1 249 ? 25.017 4.986 19.945 1.00 20.20 272 ILE B N 1
ATOM 4371 C CA . ILE B 1 249 ? 23.837 5.432 19.209 1.00 20.03 272 ILE B CA 1
ATOM 4372 C C . ILE B 1 249 ? 24.013 6.874 18.734 1.00 19.96 272 ILE B C 1
ATOM 4373 O O . ILE B 1 249 ? 24.467 7.738 19.492 1.00 20.08 272 ILE B O 1
ATOM 4378 N N . LYS B 1 250 ? 23.680 7.112 17.468 1.00 19.80 273 LYS B N 1
ATOM 4379 C CA . LYS B 1 250 ? 23.695 8.452 16.898 1.00 19.84 273 LYS B CA 1
ATOM 4380 C C . LYS B 1 250 ? 22.280 9.013 16.958 1.00 19.80 273 LYS B C 1
ATOM 4381 O O . LYS B 1 250 ? 21.318 8.302 16.670 1.00 19.81 273 LYS B O 1
ATOM 4387 N N . ASN B 1 251 ? 22.161 10.280 17.353 1.00 19.62 274 ASN B N 1
ATOM 4388 C CA . ASN B 1 251 ? 20.865 10.960 17.487 1.00 19.59 274 ASN B CA 1
ATOM 4389 C C . ASN B 1 251 ? 19.820 10.140 18.257 1.00 19.48 274 ASN B C 1
ATOM 4390 O O . ASN B 1 251 ? 18.740 9.871 17.723 1.00 19.13 274 ASN B O 1
ATOM 4395 N N . PRO B 1 252 ? 20.137 9.735 19.506 1.00 19.40 275 PRO B N 1
ATOM 4396 C CA . PRO B 1 252 ? 19.234 8.845 20.249 1.00 19.36 275 PRO B CA 1
ATOM 4397 C C . PRO B 1 252 ? 17.832 9.400 20.475 1.00 19.43 275 PRO B C 1
ATOM 4398 O O . PRO B 1 252 ? 16.860 8.640 20.451 1.00 19.60 275 PRO B O 1
ATOM 4402 N N . VAL B 1 253 ? 17.738 10.704 20.720 1.00 19.43 276 VAL B N 1
ATOM 4403 C CA . VAL B 1 253 ? 16.459 11.380 20.885 1.00 19.32 276 VAL B CA 1
ATOM 4404 C C . VAL B 1 253 ? 16.502 12.619 20.004 1.00 19.41 276 VAL B C 1
ATOM 4405 O O . VAL B 1 253 ? 17.301 13.538 20.234 1.00 19.27 276 VAL B O 1
ATOM 4409 N N . THR B 1 254 ? 15.653 12.632 18.983 1.00 19.10 277 THR B N 1
ATOM 4410 C CA . THR B 1 254 ? 15.677 13.706 17.998 1.00 18.92 277 THR B CA 1
ATOM 4411 C C . THR B 1 254 ? 14.279 14.003 17.459 1.00 19.11 277 THR B C 1
ATOM 4412 O O . THR B 1 254 ? 13.346 13.226 17.663 1.00 19.03 277 THR B O 1
ATOM 4416 N N . SER B 1 255 ? 14.137 15.151 16.805 1.00 19.15 278 SER B N 1
ATOM 4417 C CA . SER B 1 255 ? 12.987 15.416 15.952 1.00 19.16 278 SER B CA 1
ATOM 4418 C C . SER B 1 255 ? 13.517 15.984 14.650 1.00 19.27 278 SER B C 1
ATOM 4419 O O . SER B 1 255 ? 14.146 17.036 14.646 1.00 18.96 278 SER B O 1
ATOM 4422 N N . ARG B 1 256 ? 13.272 15.280 13.551 1.00 19.45 279 ARG B N 1
ATOM 4423 C CA . ARG B 1 256 ? 13.810 15.685 12.257 1.00 19.82 279 ARG B CA 1
ATOM 4424 C C . ARG B 1 256 ? 12.977 15.186 11.087 1.00 20.23 279 ARG B C 1
ATOM 4425 O O . ARG B 1 256 ? 12.313 14.155 11.183 1.00 20.06 279 ARG B O 1
ATOM 4433 N N . ASP B 1 257 ? 13.020 15.948 9.996 1.00 20.73 280 ASP B N 1
ATOM 4434 C CA . ASP B 1 257 ? 12.481 15.559 8.682 1.00 21.45 280 ASP B CA 1
ATOM 4435 C C . ASP B 1 257 ? 10.971 15.732 8.457 1.00 21.59 280 ASP B C 1
ATOM 4436 O O . ASP B 1 257 ? 10.473 15.448 7.364 1.00 21.64 280 ASP B O 1
ATOM 4441 N N . SER B 1 258 ? 10.254 16.197 9.476 1.00 21.83 281 SER B N 1
ATOM 4442 C CA . SER B 1 258 ? 8.840 16.549 9.323 1.00 22.17 281 SER B CA 1
ATOM 4443 C C . SER B 1 258 ? 8.664 18.065 9.234 1.00 22.29 281 SER B C 1
ATOM 4444 O O . SER B 1 258 ? 9.586 18.821 9.545 1.00 22.36 281 SER B O 1
ATOM 4447 N N . SER B 1 259 ? 7.485 18.502 8.796 1.00 22.70 282 SER B N 1
ATOM 4448 C CA . SER B 1 259 ? 7.164 19.929 8.723 1.00 23.06 282 SER B CA 1
ATOM 4449 C C . SER B 1 259 ? 7.067 20.560 10.113 1.00 23.40 282 SER B C 1
ATOM 4450 O O . SER B 1 259 ? 7.351 21.748 10.283 1.00 23.29 282 SER B O 1
ATOM 4453 N N . GLU B 1 260 ? 6.664 19.755 11.096 1.00 23.52 283 GLU B N 1
ATOM 4454 C CA . GLU B 1 260 ? 6.527 20.201 12.484 1.00 24.27 283 GLU B CA 1
ATOM 4455 C C . GLU B 1 260 ? 7.277 19.257 13.418 1.00 23.66 283 GLU B C 1
ATOM 4456 O O . GLU B 1 260 ? 7.255 18.037 13.228 1.00 23.56 283 GLU B O 1
ATOM 4462 N N . ILE B 1 261 ? 7.932 19.819 14.432 1.00 23.17 284 ILE B N 1
ATOM 4463 C CA . ILE B 1 261 ? 8.674 18.999 15.390 1.00 22.83 284 ILE B CA 1
ATOM 4464 C C . ILE B 1 261 ? 7.748 18.279 16.373 1.00 22.49 284 ILE B C 1
ATOM 4465 O O . ILE B 1 261 ? 6.584 18.653 16.545 1.00 22.07 284 ILE B O 1
ATOM 4470 N N . GLY B 1 262 ? 8.282 17.228 16.988 1.00 22.02 285 GLY B N 1
ATOM 4471 C CA . GLY B 1 262 ? 7.632 16.544 18.096 1.00 21.77 285 GLY B CA 1
ATOM 4472 C C . GLY B 1 262 ? 8.410 16.822 19.368 1.00 21.78 285 GLY B C 1
ATOM 4473 O O . GLY B 1 262 ? 9.427 17.522 19.344 1.00 21.60 285 GLY B O 1
ATOM 4474 N N . TYR B 1 263 ? 7.938 16.267 20.480 1.00 21.52 286 TYR B N 1
ATOM 4475 C CA . TYR B 1 263 ? 8.454 16.646 21.793 1.00 21.54 286 TYR B CA 1
ATOM 4476 C C . TYR B 1 263 ? 8.696 15.438 22.682 1.00 21.49 286 TYR B C 1
ATOM 4477 O O . TYR B 1 263 ? 8.181 14.346 22.418 1.00 21.15 286 TYR B O 1
ATOM 4486 N N . TRP B 1 264 ? 9.482 15.641 23.735 1.00 21.60 287 TRP B N 1
ATOM 4487 C CA . TRP B 1 264 ? 9.810 14.567 24.666 1.00 21.81 287 TRP B CA 1
ATOM 4488 C C . TRP B 1 264 ? 9.860 14.995 26.120 1.00 21.87 287 TRP B C 1
ATOM 4489 O O . TRP B 1 264 ? 10.279 16.110 26.448 1.00 21.59 287 TRP B O 1
ATOM 4500 N N . ASP B 1 265 ? 9.422 14.079 26.976 1.00 21.99 288 ASP B N 1
ATOM 4501 C CA . ASP B 1 265 ? 9.526 14.206 28.420 1.00 22.38 288 ASP B CA 1
ATOM 4502 C C . ASP B 1 265 ? 10.515 13.131 28.867 1.00 22.59 288 ASP B C 1
ATOM 4503 O O . ASP B 1 265 ? 10.191 11.937 28.872 1.00 22.76 288 ASP B O 1
ATOM 4508 N N . LEU B 1 266 ? 11.723 13.566 29.213 1.00 22.68 289 LEU B N 1
ATOM 4509 C CA . LEU B 1 266 ? 12.829 12.662 29.526 1.00 22.96 289 LEU B CA 1
ATOM 4510 C C . LEU B 1 266 ? 12.992 12.487 31.031 1.00 23.23 289 LEU B C 1
ATOM 4511 O O . LEU B 1 266 ? 13.047 13.470 31.774 1.00 23.25 289 LEU B O 1
ATOM 4516 N N . ILE B 1 267 ? 13.071 11.235 31.476 1.00 23.31 290 ILE B N 1
ATOM 4517 C CA . ILE B 1 267 ? 13.218 10.929 32.901 1.00 23.62 290 ILE B CA 1
ATOM 4518 C C . ILE B 1 267 ? 14.078 9.688 33.144 1.00 23.29 290 ILE B C 1
ATOM 4519 O O . ILE B 1 267 ? 13.800 8.614 32.609 1.00 23.44 290 ILE B O 1
ATOM 4524 N N . ASN B 1 268 ? 15.139 9.862 33.933 1.00 23.01 291 ASN B N 1
ATOM 4525 C CA . ASN B 1 268 ? 15.964 8.749 34.436 1.00 22.71 291 ASN B CA 1
ATOM 4526 C C . ASN B 1 268 ? 16.612 7.855 33.370 1.00 22.57 291 ASN B C 1
ATOM 4527 O O . ASN B 1 268 ? 16.820 6.668 33.608 1.00 22.31 291 ASN B O 1
ATOM 4532 N N . ASN B 1 269 ? 16.940 8.408 32.206 1.00 22.39 292 ASN B N 1
ATOM 4533 C CA . ASN B 1 269 ? 17.587 7.604 31.170 1.00 22.31 292 ASN B CA 1
ATOM 4534 C C . ASN B 1 269 ? 19.052 7.342 31.485 1.00 22.39 292 ASN B C 1
ATOM 4535 O O . ASN B 1 269 ? 19.758 8.224 31.978 1.00 22.25 292 ASN B O 1
ATOM 4540 N N . TYR B 1 270 ? 19.498 6.118 31.222 1.00 22.37 293 TYR B N 1
ATOM 4541 C CA . TYR B 1 270 ? 20.912 5.795 31.341 1.00 22.49 293 TYR B CA 1
ATOM 4542 C C . TYR B 1 270 ? 21.615 6.116 30.026 1.00 22.38 293 TYR B C 1
ATOM 4543 O O . TYR B 1 270 ? 21.342 5.500 28.995 1.00 22.34 293 TYR B O 1
ATOM 4552 N N . VAL B 1 271 ? 22.516 7.090 30.072 1.00 22.32 294 VAL B N 1
ATOM 4553 C CA . VAL B 1 271 ? 23.274 7.496 28.895 1.00 22.28 294 VAL B CA 1
ATOM 4554 C C . VAL B 1 271 ? 24.699 6.958 29.004 1.00 22.27 294 VAL B C 1
ATOM 4555 O O . VAL B 1 271 ? 25.514 7.478 29.772 1.00 22.14 294 VAL B O 1
ATOM 4559 N N . GLY B 1 272 ? 24.984 5.912 28.233 1.00 22.08 295 GLY B N 1
ATOM 4560 C CA . GLY B 1 272 ? 26.289 5.255 28.254 1.00 22.19 295 GLY B CA 1
ATOM 4561 C C . GLY B 1 272 ? 27.286 5.900 27.314 1.00 22.38 295 GLY B C 1
ATOM 4562 O O . GLY B 1 272 ? 27.171 7.083 26.985 1.00 22.36 295 GLY B O 1
ATOM 4563 N N . SER B 1 273 ? 28.269 5.116 26.882 1.00 22.53 296 SER B N 1
ATOM 4564 C CA . SER B 1 273 ? 29.328 5.609 26.006 1.00 22.76 296 SER B CA 1
ATOM 4565 C C . SER B 1 273 ? 28.923 5.534 24.538 1.00 22.57 296 SER B C 1
ATOM 4566 O O . SER B 1 273 ? 27.987 4.816 24.178 1.00 22.48 296 SER B O 1
ATOM 4569 N N . GLY B 1 274 ? 29.631 6.285 23.699 1.00 22.35 297 GLY B N 1
ATOM 4570 C CA . GLY B 1 274 ? 29.449 6.213 22.252 1.00 22.27 297 GLY B CA 1
ATOM 4571 C C . GLY B 1 274 ? 28.192 6.878 21.727 1.00 22.26 297 GLY B C 1
ATOM 4572 O O . GLY B 1 274 ? 27.676 6.493 20.675 1.00 22.09 297 GLY B O 1
ATOM 4573 N N . ILE B 1 275 ? 27.696 7.876 22.454 1.00 22.19 298 ILE B N 1
ATOM 4574 C CA . ILE B 1 275 ? 26.578 8.685 21.971 1.00 22.09 298 ILE B CA 1
ATOM 4575 C C . ILE B 1 275 ? 27.136 9.784 21.068 1.00 21.98 298 ILE B C 1
ATOM 4576 O O . ILE B 1 275 ? 28.042 10.525 21.461 1.00 21.82 298 ILE B O 1
ATOM 4581 N N . THR B 1 276 ? 26.616 9.857 19.845 1.00 21.75 299 THR B N 1
ATOM 4582 C CA . THR B 1 276 ? 27.018 10.898 18.898 1.00 21.62 299 THR B CA 1
ATOM 4583 C C . THR B 1 276 ? 25.786 11.623 18.367 1.00 21.60 299 THR B C 1
ATOM 4584 O O . THR B 1 276 ? 24.653 11.158 18.540 1.00 21.34 299 THR B O 1
ATOM 4588 N N . TRP B 1 277 ? 26.015 12.769 17.731 1.00 21.43 300 TRP B N 1
ATOM 4589 C CA . TRP B 1 277 ? 24.934 13.584 17.193 1.00 21.47 300 TRP B CA 1
ATOM 4590 C C . TRP B 1 277 ? 25.308 14.124 15.822 1.00 21.65 300 TRP B C 1
ATOM 4591 O O . TRP B 1 277 ? 26.482 14.397 15.550 1.00 21.70 300 TRP B O 1
ATOM 4602 N N . GLY B 1 278 ? 24.305 14.283 14.966 1.00 21.79 301 GLY B N 1
ATOM 4603 C CA . GLY B 1 278 ? 24.507 14.834 13.632 1.00 22.25 301 GLY B CA 1
ATOM 4604 C C . GLY B 1 278 ? 23.419 15.807 13.227 1.00 22.54 301 GLY B C 1
ATOM 4605 O O . GLY B 1 278 ? 22.369 15.893 13.872 1.00 22.54 301 GLY B O 1
ATOM 4606 N N . THR B 1 279 ? 23.681 16.534 12.147 1.00 22.91 302 THR B N 1
ATOM 4607 C CA . THR B 1 279 ? 22.731 17.481 11.581 1.00 23.39 302 THR B CA 1
ATOM 4608 C C . THR B 1 279 ? 22.070 16.857 10.351 1.00 23.84 302 THR B C 1
ATOM 4609 O O . THR B 1 279 ? 22.772 16.382 9.450 1.00 24.02 302 THR B O 1
ATOM 4613 N N . PRO B 1 280 ? 20.722 16.851 10.304 1.00 24.04 303 PRO B N 1
ATOM 4614 C CA . PRO B 1 280 ? 20.032 16.341 9.119 1.00 24.32 303 PRO B CA 1
ATOM 4615 C C . PRO B 1 280 ? 20.201 17.281 7.927 1.00 24.62 303 PRO B C 1
ATOM 4616 O O . PRO B 1 280 ? 20.395 18.482 8.115 1.00 24.74 303 PRO B O 1
ATOM 4620 N N . ASP B 1 281 ? 20.142 16.732 6.716 1.00 25.07 304 ASP B N 1
ATOM 4621 C CA . ASP B 1 281 ? 20.233 17.537 5.495 1.00 25.51 304 ASP B CA 1
ATOM 4622 C C . ASP B 1 281 ? 18.941 18.313 5.261 1.00 25.29 304 ASP B C 1
ATOM 4623 O O . ASP B 1 281 ? 17.886 17.943 5.777 1.00 25.32 304 ASP B O 1
ATOM 4628 N N . GLY B 1 282 ? 19.034 19.389 4.483 1.00 25.09 305 GLY B N 1
ATOM 4629 C CA . GLY B 1 282 ? 17.857 20.153 4.077 1.00 24.74 305 GLY B CA 1
ATOM 4630 C C . GLY B 1 282 ? 17.627 21.424 4.872 1.00 24.41 305 GLY B C 1
ATOM 4631 O O . GLY B 1 282 ? 18.463 21.819 5.689 1.00 24.48 305 GLY B O 1
ATOM 4632 N N . SER B 1 283 ? 16.477 22.053 4.633 1.00 23.87 306 SER B N 1
ATOM 4633 C CA . SER B 1 283 ? 16.150 23.351 5.219 1.00 23.43 306 SER B CA 1
ATOM 4634 C C . SER B 1 283 ? 15.080 23.285 6.317 1.00 23.01 306 SER B C 1
ATOM 4635 O O . SER B 1 283 ? 14.586 24.318 6.765 1.00 22.95 306 SER B O 1
ATOM 4638 N N . LYS B 1 284 ? 14.716 22.076 6.737 1.00 22.46 307 LYS B N 1
ATOM 4639 C CA . LYS B 1 284 ? 13.746 21.900 7.821 1.00 22.36 307 LYS B CA 1
ATOM 4640 C C . LYS B 1 284 ? 14.416 22.126 9.177 1.00 21.82 307 LYS B C 1
ATOM 4641 O O . LYS B 1 284 ? 15.608 21.844 9.332 1.00 21.88 307 LYS B O 1
ATOM 4647 N N . PRO B 1 285 ? 13.661 22.648 10.164 1.00 21.52 308 PRO B N 1
ATOM 4648 C CA . PRO B 1 285 ? 14.215 22.700 11.515 1.00 21.08 308 PRO B CA 1
ATOM 4649 C C . PRO B 1 285 ? 14.284 21.302 12.120 1.00 20.68 308 PRO B C 1
ATOM 4650 O O . PRO B 1 285 ? 13.599 20.382 11.654 1.00 20.54 308 PRO B O 1
ATOM 4654 N N . TYR B 1 286 ? 15.124 21.142 13.135 1.00 20.04 309 TYR B N 1
ATOM 4655 C CA . TYR B 1 286 ? 15.248 19.869 13.833 1.00 19.72 309 TYR B CA 1
ATOM 4656 C C . TYR B 1 286 ? 15.549 20.118 15.303 1.00 19.68 309 TYR B C 1
ATOM 4657 O O . TYR B 1 286 ? 15.836 21.246 15.701 1.00 20.12 309 TYR B O 1
ATOM 4666 N N . ALA B 1 287 ? 15.471 19.070 16.110 1.00 19.53 310 ALA B N 1
ATOM 4667 C CA . ALA B 1 287 ? 15.872 19.161 17.507 1.00 19.61 310 ALA B CA 1
ATOM 4668 C C . ALA B 1 287 ? 16.674 17.926 17.888 1.00 19.54 310 ALA B C 1
ATOM 4669 O O . ALA B 1 287 ? 16.356 16.819 17.459 1.00 19.59 310 ALA B O 1
ATOM 4671 N N . ASN B 1 288 ? 17.734 18.139 18.663 1.00 19.62 311 ASN B N 1
ATOM 4672 C CA . ASN B 1 288 ? 18.561 17.062 19.202 1.00 19.67 311 ASN B CA 1
ATOM 4673 C C . ASN B 1 288 ? 18.663 17.233 20.709 1.00 19.79 311 ASN B C 1
ATOM 4674 O O . ASN B 1 288 ? 19.065 18.292 21.186 1.00 19.67 311 ASN B O 1
ATOM 4679 N N . ALA B 1 289 ? 18.312 16.194 21.460 1.00 19.93 312 ALA B N 1
ATOM 4680 C CA . ALA B 1 289 ? 18.338 16.265 22.922 1.00 20.11 312 ALA B CA 1
ATOM 4681 C C . ALA B 1 289 ? 19.753 16.085 23.490 1.00 20.27 312 ALA B C 1
ATOM 4682 O O . ALA B 1 289 ? 19.991 15.218 24.333 1.00 20.43 312 ALA B O 1
ATOM 4684 N N . THR B 1 290 ? 20.680 16.933 23.042 1.00 20.50 313 THR B N 1
ATOM 4685 C CA . THR B 1 290 ? 22.102 16.813 23.395 1.00 20.80 313 THR B CA 1
ATOM 4686 C C . THR B 1 290 ? 22.382 16.976 24.893 1.00 21.12 313 THR B C 1
ATOM 4687 O O . THR B 1 290 ? 23.345 16.407 25.412 1.00 21.08 313 THR B O 1
ATOM 4691 N N . ASN B 1 291 ? 21.539 17.750 25.574 1.00 21.49 314 ASN B N 1
ATOM 4692 C CA . ASN B 1 291 ? 21.657 17.949 27.019 1.00 22.10 314 ASN B CA 1
ATOM 4693 C C . ASN B 1 291 ? 20.611 17.175 27.820 1.00 22.02 314 ASN B C 1
ATOM 4694 O O . ASN B 1 291 ? 20.503 17.346 29.037 1.00 21.93 314 ASN B O 1
ATOM 4699 N N . TRP B 1 292 ? 19.847 16.330 27.123 1.00 21.89 315 TRP B N 1
ATOM 4700 C CA . TRP B 1 292 ? 18.822 15.465 27.727 1.00 21.98 315 TRP B CA 1
ATOM 4701 C C . TRP B 1 292 ? 17.788 16.242 28.546 1.00 22.06 315 TRP B C 1
ATOM 4702 O O . TRP B 1 292 ? 17.419 15.853 29.659 1.00 22.26 315 TRP B O 1
ATOM 4713 N N . ILE B 1 293 ? 17.330 17.347 27.963 1.00 22.00 316 ILE B N 1
ATOM 4714 C CA . ILE B 1 293 ? 16.338 18.224 28.577 1.00 22.10 316 ILE B CA 1
ATOM 4715 C C . ILE B 1 293 ? 14.983 17.981 27.914 1.00 21.84 316 ILE B C 1
ATOM 4716 O O . ILE B 1 293 ? 14.889 17.932 26.684 1.00 21.50 316 ILE B O 1
ATOM 4721 N N . SER B 1 294 ? 13.947 17.814 28.736 1.00 21.68 317 SER B N 1
ATOM 4722 C CA . SER B 1 294 ? 12.574 17.662 28.251 1.00 21.61 317 SER B CA 1
ATOM 4723 C C . SER B 1 294 ? 12.119 18.915 27.498 1.00 21.73 317 SER B C 1
ATOM 4724 O O . SER B 1 294 ? 12.473 20.036 27.877 1.00 21.38 317 SER B O 1
ATOM 4727 N N . THR B 1 295 ? 11.344 18.721 26.433 1.00 21.82 318 THR B N 1
ATOM 4728 C CA . THR B 1 295 ? 10.790 19.844 25.671 1.00 22.04 318 THR B CA 1
ATOM 4729 C C . THR B 1 295 ? 9.297 20.056 25.933 1.00 22.50 318 THR B C 1
ATOM 4730 O O . THR B 1 295 ? 8.781 21.151 25.732 1.00 22.26 318 THR B O 1
ATOM 4734 N N . LYS B 1 296 ? 8.612 19.000 26.372 1.00 22.96 319 LYS B N 1
ATOM 4735 C CA . LYS B 1 296 ? 7.226 19.089 26.829 1.00 23.56 319 LYS B CA 1
ATOM 4736 C C . LYS B 1 296 ? 6.979 18.030 27.888 1.00 23.62 319 LYS B C 1
ATOM 4737 O O . LYS B 1 296 ? 7.483 16.914 27.774 1.00 23.76 319 LYS B O 1
ATOM 4743 N N . VAL B 1 297 ? 6.199 18.369 28.911 1.00 23.66 320 VAL B N 1
ATOM 4744 C CA . VAL B 1 297 ? 5.773 17.355 29.874 1.00 23.69 320 VAL B CA 1
ATOM 4745 C C . VAL B 1 297 ? 4.635 16.532 29.270 1.00 23.49 320 VAL B C 1
ATOM 4746 O O . VAL B 1 297 ? 3.809 17.050 28.514 1.00 23.51 320 VAL B O 1
ATOM 4750 N N . PHE B 1 298 ? 4.611 15.244 29.591 1.00 23.46 321 PHE B N 1
ATOM 4751 C CA . PHE B 1 298 ? 3.557 14.359 29.105 1.00 23.18 321 PHE B CA 1
ATOM 4752 C C . PHE B 1 298 ? 2.197 14.881 29.583 1.00 23.25 321 PHE B C 1
ATOM 4753 O O . PHE B 1 298 ? 1.974 15.003 30.786 1.00 23.16 321 PHE B O 1
ATOM 4761 N N . PRO B 1 299 ? 1.292 15.198 28.632 1.00 23.40 322 PRO B N 1
ATOM 4762 C CA . PRO B 1 299 ? 0.117 16.056 28.868 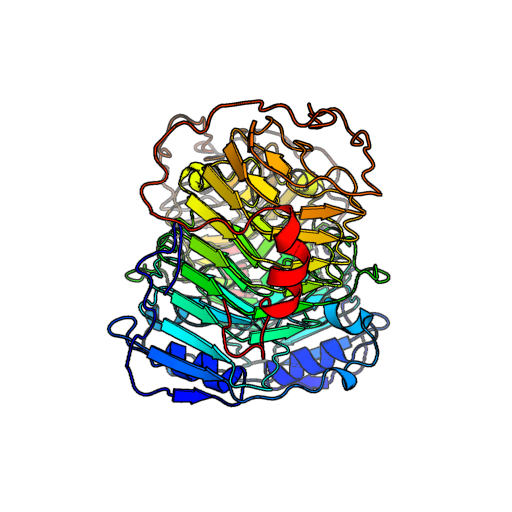1.00 23.45 322 PRO B CA 1
ATOM 4763 C C . PRO B 1 299 ? -1.078 15.447 29.615 1.00 23.53 322 PRO B C 1
ATOM 4764 O O . PRO B 1 299 ? -1.950 16.190 30.062 1.00 23.65 322 PRO B O 1
ATOM 4768 N N . GLU B 1 300 ? -1.138 14.124 29.733 1.00 23.56 323 GLU B N 1
ATOM 4769 C CA . GLU B 1 300 ? -2.255 13.482 30.432 1.00 23.48 323 GLU B CA 1
ATOM 4770 C C . GLU B 1 300 ? -1.794 12.282 31.253 1.00 23.14 323 GLU B C 1
ATOM 4771 O O . GLU B 1 300 ? -0.641 11.865 31.157 1.00 23.01 323 GLU B O 1
ATOM 4777 N N . SER B 1 301 ? -2.699 11.733 32.059 1.00 22.66 324 SER B N 1
ATOM 4778 C CA . SER B 1 301 ? -2.416 10.505 32.785 1.00 22.59 324 SER B CA 1
ATOM 4779 C C . SER B 1 301 ? -2.221 9.367 31.791 1.00 22.50 324 SER B C 1
ATOM 4780 O O . SER B 1 301 ? -2.985 9.236 30.827 1.00 22.08 324 SER B O 1
ATOM 4783 N N . LEU B 1 302 ? -1.181 8.567 32.014 1.00 22.45 325 LEU B N 1
ATOM 4784 C CA . LEU B 1 302 ? -0.955 7.365 31.218 1.00 22.67 325 LEU B CA 1
ATOM 4785 C C . LEU B 1 302 ? -2.116 6.392 31.406 1.00 22.93 325 LEU B C 1
ATOM 4786 O O . LEU B 1 302 ? -2.478 5.661 30.486 1.00 22.97 325 LEU B O 1
ATOM 4791 N N . GLY B 1 303 ? -2.700 6.402 32.601 1.00 23.17 326 GLY B N 1
ATOM 4792 C CA . GLY B 1 303 ? -3.890 5.607 32.893 1.00 23.48 326 GLY B CA 1
ATOM 4793 C C . GLY B 1 303 ? -3.595 4.145 33.153 1.00 23.61 326 GLY B C 1
ATOM 4794 O O . GLY B 1 303 ? -4.495 3.307 33.086 1.00 23.74 326 GLY B O 1
ATOM 4795 N N . TYR B 1 304 ? -2.332 3.840 33.441 1.00 23.64 327 TYR B N 1
ATOM 4796 C CA . TYR B 1 304 ? -1.923 2.485 33.802 1.00 23.74 327 TYR B CA 1
ATOM 4797 C C . TYR B 1 304 ? -0.753 2.478 34.773 1.00 24.27 327 TYR B C 1
ATOM 4798 O O . TYR B 1 304 ? -0.014 3.457 34.877 1.00 24.42 327 TYR B O 1
ATOM 4807 N N . ILE B 1 305 ? -0.610 1.361 35.482 1.00 24.80 328 ILE B N 1
ATOM 4808 C CA . ILE B 1 305 ? 0.501 1.132 36.399 1.00 25.30 328 ILE B CA 1
ATOM 4809 C C . ILE B 1 305 ? 1.583 0.317 35.686 1.00 25.14 328 ILE B C 1
ATOM 4810 O O . ILE B 1 305 ? 1.273 -0.579 34.894 1.00 25.24 328 ILE B O 1
ATOM 4815 N N . TYR B 1 306 ? 2.848 0.639 35.957 1.00 25.10 329 TYR B N 1
ATOM 4816 C CA . TYR B 1 306 ? 3.972 -0.062 35.332 1.00 24.93 329 TYR B CA 1
ATOM 4817 C C . TYR B 1 306 ? 5.189 -0.195 36.252 1.00 24.95 329 TYR B C 1
ATOM 4818 O O . TYR B 1 306 ? 5.439 0.666 37.105 1.00 24.91 329 TYR B O 1
ATOM 4827 N N . THR B 1 307 ? 5.931 -1.288 36.073 1.00 24.72 330 THR B N 1
ATOM 4828 C CA . THR B 1 307 ? 7.137 -1.552 36.857 1.00 24.55 330 THR B CA 1
ATOM 4829 C C . THR B 1 307 ? 8.369 -1.119 36.076 1.00 24.03 330 THR B C 1
ATOM 4830 O O . THR B 1 307 ? 8.614 -1.603 34.969 1.00 24.36 330 THR B O 1
ATOM 4834 N N . VAL B 1 308 ? 9.146 -0.213 36.662 1.00 23.39 331 VAL B N 1
ATOM 4835 C CA . VAL B 1 308 ? 10.348 0.310 36.013 1.00 22.72 331 VAL B CA 1
ATOM 4836 C C . VAL B 1 308 ? 11.600 -0.430 36.484 1.00 22.22 331 VAL B C 1
ATOM 4837 O O . VAL B 1 308 ? 11.935 -0.413 37.671 1.00 21.85 331 VAL B O 1
ATOM 4841 N N . THR B 1 309 ? 12.276 -1.085 35.544 1.00 21.47 332 THR B N 1
ATOM 4842 C CA . THR B 1 309 ? 13.605 -1.634 35.778 1.00 21.15 332 THR B CA 1
ATOM 4843 C C . THR B 1 309 ? 14.560 -0.451 35.939 1.00 20.80 332 THR B C 1
ATOM 4844 O O . THR B 1 309 ? 14.563 0.449 35.096 1.00 20.70 332 THR B O 1
ATOM 4848 N N . PRO B 1 310 ? 15.349 -0.426 37.031 1.00 20.53 333 PRO B N 1
ATOM 4849 C CA . PRO B 1 310 ? 16.352 0.635 37.150 1.00 20.39 333 PRO B CA 1
ATOM 4850 C C . PRO B 1 310 ? 17.149 0.751 35.850 1.00 20.19 333 PRO B C 1
ATOM 4851 O O . PRO B 1 310 ? 17.625 -0.258 35.326 1.00 20.15 333 PRO B O 1
ATOM 4855 N N . ALA B 1 311 ? 17.256 1.972 35.329 1.00 20.06 334 ALA B N 1
ATOM 4856 C CA . ALA B 1 311 ? 17.839 2.229 34.007 1.00 19.86 334 ALA B CA 1
ATOM 4857 C C . ALA B 1 311 ? 19.206 1.569 33.801 1.00 19.86 334 ALA B C 1
ATOM 4858 O O . ALA B 1 311 ? 19.469 0.983 32.747 1.00 19.48 334 ALA B O 1
ATOM 4860 N N . ALA B 1 312 ? 20.064 1.663 34.814 1.00 19.66 335 ALA B N 1
ATOM 4861 C CA . ALA B 1 312 ? 21.408 1.080 34.761 1.00 19.78 335 ALA B CA 1
ATOM 4862 C C . ALA B 1 312 ? 21.388 -0.437 34.546 1.00 19.74 335 ALA B C 1
ATOM 4863 O O . ALA B 1 312 ? 22.365 -1.011 34.057 1.00 19.96 335 ALA B O 1
ATOM 4865 N N . GLN B 1 313 ? 20.272 -1.069 34.909 1.00 19.62 336 GLN B N 1
ATOM 4866 C CA . GLN B 1 313 ? 20.116 -2.525 34.828 1.00 19.47 336 GLN B CA 1
ATOM 4867 C C . GLN B 1 313 ? 19.354 -2.977 33.580 1.00 19.41 336 GLN B C 1
ATOM 4868 O O . GLN B 1 313 ? 19.198 -4.180 33.345 1.00 19.10 336 GLN B O 1
ATOM 4874 N N . VAL B 1 314 ? 18.884 -2.011 32.790 1.00 19.19 337 VAL B N 1
ATOM 4875 C CA . VAL B 1 314 ? 18.063 -2.285 31.601 1.00 19.42 337 VAL B CA 1
ATOM 4876 C C . VAL B 1 314 ? 18.807 -3.115 30.539 1.00 19.57 337 VAL B C 1
ATOM 4877 O O . VAL B 1 314 ? 18.227 -4.028 29.956 1.00 19.37 337 VAL B O 1
ATOM 4881 N N . LYS B 1 315 ? 20.082 -2.801 30.303 1.00 19.66 338 LYS B N 1
ATOM 4882 C CA . LYS B 1 315 ? 20.897 -3.562 29.351 1.00 19.73 338 LYS B CA 1
ATOM 4883 C C . LYS B 1 315 ? 20.878 -5.056 29.681 1.00 19.92 338 LYS B C 1
ATOM 4884 O O . LYS B 1 315 ? 20.518 -5.871 28.834 1.00 19.90 338 LYS B O 1
ATOM 4890 N N . ALA B 1 316 ? 21.253 -5.402 30.912 1.00 19.89 339 ALA B N 1
ATOM 4891 C CA . ALA B 1 316 ? 21.246 -6.798 31.363 1.00 19.80 339 ALA B CA 1
ATOM 4892 C C . ALA B 1 316 ? 19.845 -7.419 31.299 1.00 19.95 339 ALA B C 1
ATOM 4893 O O . ALA B 1 316 ? 19.674 -8.522 30.770 1.00 19.60 339 ALA B O 1
ATOM 4895 N N . LYS B 1 317 ? 18.852 -6.700 31.824 1.00 19.87 340 LYS B N 1
ATOM 4896 C CA . LYS B 1 317 ? 17.470 -7.188 31.880 1.00 20.09 340 LYS B CA 1
ATOM 4897 C C . LYS B 1 317 ? 16.925 -7.512 30.487 1.00 20.03 340 LYS B C 1
ATOM 4898 O O . LYS B 1 317 ? 16.369 -8.593 30.265 1.00 20.10 340 LYS B O 1
ATOM 4904 N N . VAL B 1 318 ? 17.112 -6.575 29.560 1.00 19.89 341 VAL B N 1
ATOM 4905 C CA . VAL B 1 318 ? 16.606 -6.696 28.192 1.00 19.84 341 VAL B CA 1
ATOM 4906 C C . VAL B 1 318 ? 17.323 -7.804 27.407 1.00 19.86 341 VAL B C 1
ATOM 4907 O O . VAL B 1 318 ? 16.673 -8.626 26.757 1.00 19.66 341 VAL B O 1
ATOM 4911 N N . ILE B 1 319 ? 18.654 -7.840 27.483 1.00 19.86 342 ILE B N 1
ATOM 4912 C CA . ILE B 1 319 ? 19.411 -8.932 26.864 1.00 20.16 342 ILE B CA 1
ATOM 4913 C C . ILE B 1 319 ? 18.889 -10.295 27.341 1.00 20.25 342 ILE B C 1
ATOM 4914 O O . ILE B 1 319 ? 18.752 -11.228 26.544 1.00 20.28 342 ILE B O 1
ATOM 4919 N N . ALA B 1 320 ? 18.563 -10.390 28.628 1.00 20.33 343 ALA B N 1
ATOM 4920 C CA . ALA B 1 320 ? 18.085 -11.647 29.210 1.00 20.63 343 ALA B CA 1
ATOM 4921 C C . ALA B 1 320 ? 16.650 -12.024 28.819 1.00 20.72 343 ALA B C 1
ATOM 4922 O O . ALA B 1 320 ? 16.322 -13.206 28.744 1.00 20.95 343 ALA B O 1
ATOM 4924 N N . THR B 1 321 ? 15.805 -11.027 28.566 1.00 20.65 344 THR B N 1
ATOM 4925 C CA . THR B 1 321 ? 14.360 -11.263 28.442 1.00 20.79 344 THR B CA 1
ATOM 4926 C C . THR B 1 321 ? 13.750 -11.007 27.059 1.00 20.93 344 THR B C 1
ATOM 4927 O O . THR B 1 321 ? 12.680 -11.541 26.753 1.00 20.98 344 THR B O 1
ATOM 4931 N N . ALA B 1 322 ? 14.408 -10.192 26.236 1.00 20.90 345 ALA B N 1
ATOM 4932 C CA . ALA B 1 322 ? 13.816 -9.749 24.968 1.00 21.11 345 ALA B CA 1
ATOM 4933 C C . ALA B 1 322 ? 13.957 -10.759 23.835 1.00 21.16 345 ALA B C 1
ATOM 4934 O O . ALA B 1 322 ? 15.018 -11.354 23.643 1.00 21.35 345 ALA B O 1
ATOM 4936 N N . GLY B 1 323 ? 12.878 -10.924 23.079 1.00 21.26 346 GLY B N 1
ATOM 4937 C CA . GLY B 1 323 ? 12.885 -11.766 21.891 1.00 21.40 346 GLY B CA 1
ATOM 4938 C C . GLY B 1 323 ? 12.120 -13.066 22.043 1.00 21.46 346 GLY B C 1
ATOM 4939 O O . GLY B 1 323 ? 11.626 -13.396 23.124 1.00 21.34 346 GLY B O 1
ATOM 4940 N N . ALA B 1 324 ? 12.019 -13.794 20.937 1.00 21.50 347 ALA B N 1
ATOM 4941 C CA . ALA B 1 324 ? 11.395 -15.105 20.918 1.00 21.79 347 ALA B CA 1
ATOM 4942 C C . ALA B 1 324 ? 12.371 -16.138 21.465 1.00 22.07 347 ALA B C 1
ATOM 4943 O O . ALA B 1 324 ? 13.584 -15.915 21.464 1.00 22.01 347 ALA B O 1
ATOM 4945 N N . GLY B 1 325 ? 11.841 -17.261 21.938 1.00 22.57 348 GLY B N 1
ATOM 4946 C CA . GLY B 1 325 ? 12.673 -18.338 22.481 1.00 23.35 348 GLY B CA 1
ATOM 4947 C C . GLY B 1 325 ? 13.212 -18.091 23.882 1.00 23.97 348 GLY B C 1
ATOM 4948 O O . GLY B 1 325 ? 14.126 -18.784 24.328 1.00 24.05 348 GLY B O 1
ATOM 4949 N N . LYS B 1 326 ? 12.647 -17.105 24.576 1.00 24.36 349 LYS B N 1
ATOM 4950 C CA . LYS B 1 326 ? 13.040 -16.789 25.947 1.00 24.84 349 LYS B CA 1
ATOM 4951 C C . LYS B 1 326 ? 12.008 -17.293 26.953 1.00 24.87 349 LYS B C 1
ATOM 4952 O O . LYS B 1 326 ? 12.087 -16.980 28.143 1.00 24.56 349 LYS B O 1
ATOM 4958 N N . ASN B 1 327 ? 11.044 -18.074 26.466 1.00 24.97 350 ASN B N 1
ATOM 4959 C CA . ASN B 1 327 ? 9.903 -18.518 27.272 1.00 25.32 350 ASN B CA 1
ATOM 4960 C C . ASN B 1 327 ? 9.110 -17.382 27.912 1.00 24.90 350 ASN B C 1
ATOM 4961 O O . ASN B 1 327 ? 8.597 -17.517 29.025 1.00 24.80 350 ASN B O 1
ATOM 4966 N N . LEU B 1 328 ? 9.022 -16.265 27.188 1.00 24.53 351 LEU B N 1
ATOM 4967 C CA . LEU B 1 328 ? 8.265 -15.086 27.609 1.00 24.22 351 LEU B CA 1
ATOM 4968 C C . LEU B 1 328 ? 8.758 -14.502 28.939 1.00 24.28 351 LEU B C 1
ATOM 4969 O O . LEU B 1 328 ? 7.994 -13.875 29.675 1.00 23.87 351 LEU B O 1
ATOM 4974 N N . ALA B 1 329 ? 10.045 -14.695 29.224 1.00 24.50 352 ALA B N 1
ATOM 4975 C CA . ALA B 1 329 ? 10.643 -14.224 30.474 1.00 24.75 352 ALA B CA 1
ATOM 4976 C C . ALA B 1 329 ? 10.539 -12.711 30.602 1.00 24.97 352 ALA B C 1
ATOM 4977 O O . ALA B 1 329 ? 10.662 -11.987 29.610 1.00 24.63 352 ALA B O 1
ATOM 4979 N N . GLU B 1 330 ? 10.301 -12.244 31.826 1.00 25.36 353 GLU B N 1
ATOM 4980 C CA . GLU B 1 330 ? 10.205 -10.813 32.111 1.00 26.13 353 GLU B CA 1
ATOM 4981 C C . GLU B 1 330 ? 11.163 -10.403 33.228 1.00 26.01 353 GLU B C 1
ATOM 4982 O O . GLU B 1 330 ? 11.718 -11.258 33.917 1.00 26.11 353 GLU B O 1
#

Secondary structure (DSSP, 8-state):
---STTTT--TTTTSPPEEE-SHHHHHHHHHHS-SSS-EEEEE--B--GGG---GGGSTTSPP-EEEEES--SEEEEEPTT-BBSSEEEEESS-EEEEEES-EEES-SSGGG--SEEEE-BTTB--EEEEEES-EEE------TT-TT-SS--SEEEESS-EEEEEES-EEEEEEE--EESSSTT-GGGGG-EEEEES-EEEEEEE-TTEEESSEEEEES-EEEEE-S-SEEEETT-EEEEES-EEEEEESSEEE-SSSSB-EEEEES-EE-S-EE--PPSSSS--EE-TT---SS---S---S--PPPPGGGHHHHHHHH-STTSTT--/---STTTT--TTTTSPPEEE-SHHHHHHHHHHS-SSS-EEEEE--B--GGG---GGGSTTSPP-EEEEES--SEEEEEPTT-BBSSEEEEESS-EEEEEES-EEES-SSGGG--SEEEE-BTTB--EEEEEES-EEE------TT-TT-SS-BSEEEETT-EEEEEES-EEEEEEE--EESSSTT-GGGGG-EEEEES-EEEEEEE-TTEEESSEEEEES-EEEEE-S-SEEEETT-EEEEES-EEEEEESSEEE-SSSSB-EEEEES-EE-S-EE--PPSSSS--EE-TT---SS---S---S--PPPPGGGHHHHHHHH-STTSTT--

CATH classification: 2.160.20.10

InterPro domains:
  IPR002022 Pectate lyase [PF00544] (13-350)
  IPR002022 Pectate lyase [SM00656] (39-275)
  IPR011050 Pectin lyase fold/virulence factor [SSF51126] (24-350)
  IPR012334 Pectin lyase fold [G3DSA:2.160.20.10] (24-353)
  IPR045032 Pectin lyase family [PTHR31683] (26-287)